Protein AF-0000000083133151 (afdb_homodimer)

Nearest PDB structures (foldseek):
  1byr-assembly1_A  TM=9.585E-01  e=3.399E-15  Salmonella enterica subsp. enterica serovar Typhimurium
  4gel-assembly1_A  TM=9.393E-01  e=5.084E-10  Drosophila melanogaster
  4gel-assembly1_B  TM=9.312E-01  e=9.923E-10  Drosophila melanogaster
  4gem-assembly1_B  TM=9.022E-01  e=1.191E-09  Drosophila melanogaster
  4gem-assembly1_A  TM=8.924E-01  e=2.470E-09  Drosophila melanogaster

Sequence (432 aa):
MKKLLISASISLFMVSSVWALSNRSESVAAQVCFTPNEQCGSLIVNAINQAKTSVDVQADDFTSTSIANALRAAQKRGVKVQVLLDKSNVNSRNSVVAEFTKSKIPFLVDYKPTVAANKVILIDRKMVITGNFSFSEKNNNQSSGNVLVMRNAEITGIYLSNFEKRQKESEQLATYCQGSTKCQLESVANKAVDATSKAANSAWNSTKSFWNKHTSMKKLLISASISLFMVSSVWALSNRSESVAAQVCFTPNEQCGSLIVNAINQAKTSVDVQADDFTSTSIANALRAAQKRGVKVQVLLDKSNVNSRNSVVAEFTKSKIPFLVDYKPTVAANKVILIDRKMVITGNFSFSEKNNNQSSGNVLVMRNAEITGIYLSNFEKRQKESEQLATYCQGSTKCQLESVANKAVDATSKAANSAWNSTKSFWNKHTS

Secondary structure (DSSP, 8-state):
----------------------------EEEEEEETTS-HHHHHHHHHHT-SSEEEEEESSB--HHHHHHHHHHHHTT-EEEEEEEGGGTS-TTSTHHHHHHHT--EEEE-SSSEE---EEEETTTEEEEES--B-HHHHHHEEEEEEEEE-HHHHHHHHHHHHHHHHT-B-HHHHHHH-TT--HHHHHHHHHHHHHHHHHHHHHHHHHHHHHHH-/----------------------------EEEEEEETTS-HHHHHHHHHHT-SSEEEEEESSB--HHHHHHHHHHHHTT-EEEEEEEGGGTS-TTSTHHHHHHHT--EEEE-SSSEE---EEEETTTEEEEES--BSHHHHHHEEEEEEEEE-HHHHHHHHHHHHHHHHT-B-HHHHHHH-TT--HHHHHHHHHHHHHHHHHHHHHHHHHHHHHHH-

Solvent-accessible surface area (backbone atoms only — not comparable to full-atom values): 22591 Å² total; per-residue (Å²): 135,85,79,78,80,78,79,78,76,79,75,77,77,74,76,75,73,72,70,69,71,69,77,50,68,27,72,67,58,62,49,77,38,41,29,49,86,34,68,47,68,57,55,51,30,56,53,47,65,65,49,71,53,29,39,42,37,35,31,34,50,45,45,28,61,66,51,50,49,31,52,51,52,32,41,74,74,64,22,48,58,43,35,38,30,13,51,70,30,68,72,37,87,67,25,47,53,35,58,30,63,68,68,66,50,52,57,30,32,31,54,78,37,82,38,28,49,35,32,35,38,37,34,56,63,30,25,30,35,34,25,49,51,51,49,29,63,65,43,42,67,37,20,28,29,31,39,37,40,36,57,38,44,68,64,21,46,57,54,47,52,51,49,53,56,49,51,72,63,31,33,46,61,70,61,46,33,73,73,31,91,76,42,54,53,68,59,39,52,50,42,27,54,44,50,55,50,45,50,52,46,47,52,46,44,50,49,45,50,51,44,49,61,69,69,95,134,84,80,78,79,77,77,78,76,78,76,78,78,76,76,74,72,73,72,69,72,68,78,49,68,26,72,68,58,61,48,78,38,42,29,48,86,34,68,47,67,58,55,52,30,55,54,46,65,66,48,71,52,27,39,42,37,35,30,35,50,44,43,30,61,66,50,50,49,30,53,51,52,32,40,74,73,65,21,47,58,42,35,38,31,13,51,70,30,67,71,37,88,65,25,48,53,36,57,30,62,67,69,64,50,52,57,30,32,30,55,79,39,82,38,28,49,35,34,37,40,37,35,57,62,30,26,30,35,33,24,48,49,48,50,30,63,65,43,42,67,38,20,27,29,32,39,39,39,36,59,37,45,69,63,21,47,56,52,47,52,51,49,52,55,49,53,73,64,30,35,47,61,70,60,46,32,74,74,30,90,75,42,53,54,68,58,40,52,50,41,28,55,45,50,56,50,45,50,53,45,47,53,46,45,50,50,45,52,52,45,49,61,70,69,94

Structure (mmCIF, N/CA/C/O backbone):
data_AF-0000000083133151-model_v1
#
loop_
_entity.id
_entity.type
_entity.pdbx_description
1 polymer 'phospholipase D'
#
loop_
_atom_site.group_PDB
_atom_site.id
_atom_site.type_symbol
_atom_site.label_atom_id
_atom_site.label_alt_id
_atom_site.label_comp_id
_atom_site.label_asym_id
_atom_site.label_entity_id
_atom_site.label_seq_id
_atom_site.pdbx_PDB_ins_code
_atom_site.Cartn_x
_atom_site.Cartn_y
_atom_site.Cartn_z
_atom_site.occupancy
_atom_site.B_iso_or_equiv
_atom_site.auth_seq_id
_atom_site.auth_comp_id
_atom_site.auth_asym_id
_atom_site.auth_atom_id
_atom_site.pdbx_PDB_model_num
ATOM 1 N N . MET A 1 1 ? -83.75 -35.031 15.945 1 32.75 1 MET A N 1
ATOM 2 C CA . MET A 1 1 ? -83.188 -34.156 14.914 1 32.75 1 MET A CA 1
ATOM 3 C C . MET A 1 1 ? -81.812 -33.594 15.336 1 32.75 1 MET A C 1
ATOM 5 O O . MET A 1 1 ? -81.75 -32.844 16.312 1 32.75 1 MET A O 1
ATOM 9 N N . LYS A 1 2 ? -80.812 -34.5 15.258 1 34.91 2 LYS A N 1
ATOM 10 C CA . LYS A 1 2 ? -79.375 -34.344 15.609 1 34.91 2 LYS A CA 1
ATOM 11 C C . LYS A 1 2 ? -78.75 -33.156 14.859 1 34.91 2 LYS A C 1
ATOM 13 O O . LYS A 1 2 ? -78.688 -33.156 13.633 1 34.91 2 LYS A O 1
ATOM 18 N N . LYS A 1 3 ? -78.938 -31.875 15.414 1 34.78 3 LYS A N 1
ATOM 19 C CA . LYS A 1 3 ? -78.312 -30.656 14.938 1 34.78 3 LYS A CA 1
ATOM 20 C C . LYS A 1 3 ? -76.812 -30.859 14.734 1 34.78 3 LYS A C 1
ATOM 22 O O . LYS A 1 3 ? -76.125 -31.328 15.641 1 34.78 3 LYS A O 1
ATOM 27 N N . LEU A 1 4 ? -76.375 -31.172 13.555 1 36.84 4 LEU A N 1
ATOM 28 C CA . LEU A 1 4 ? -75 -31.25 13.016 1 36.84 4 LEU A CA 1
ATOM 29 C C . LEU A 1 4 ? -74.25 -29.953 13.258 1 36.84 4 LEU A C 1
ATOM 31 O O . LEU A 1 4 ? -74.688 -28.891 12.773 1 36.84 4 LEU A O 1
ATOM 35 N N . LEU A 1 5 ? -73.75 -29.703 14.438 1 37.94 5 LEU A N 1
ATOM 36 C CA . LEU A 1 5 ? -72.812 -28.594 14.75 1 37.94 5 LEU A CA 1
ATOM 37 C C . LEU A 1 5 ? -71.625 -28.594 13.836 1 37.94 5 LEU A C 1
ATOM 39 O O . LEU A 1 5 ? -70.875 -29.594 13.781 1 37.94 5 LEU A O 1
ATOM 43 N N . ILE A 1 6 ? -71.75 -28.047 12.625 1 40.28 6 ILE A N 1
ATOM 44 C CA . ILE A 1 6 ? -70.625 -27.859 11.703 1 40.28 6 ILE A CA 1
ATOM 45 C C . ILE A 1 6 ? -69.562 -26.938 12.328 1 40.28 6 ILE A C 1
ATOM 47 O O . ILE A 1 6 ? -69.875 -25.812 12.727 1 40.28 6 ILE A O 1
ATOM 51 N N . SER A 1 7 ? -68.562 -27.422 13.047 1 42.5 7 SER A N 1
ATOM 52 C CA . SER A 1 7 ? -67.438 -26.719 13.57 1 42.5 7 SER A CA 1
ATOM 53 C C . SER A 1 7 ? -66.562 -26.125 12.453 1 42.5 7 SER A C 1
ATOM 55 O O . SER A 1 7 ? -66.125 -26.828 11.547 1 42.5 7 SER A O 1
ATOM 57 N N . ALA A 1 8 ? -66.938 -24.938 11.891 1 41 8 ALA A N 1
ATOM 58 C CA . ALA A 1 8 ? -66.062 -24.188 10.953 1 41 8 ALA A CA 1
ATOM 59 C C . ALA A 1 8 ? -64.688 -23.938 11.539 1 41 8 ALA A C 1
ATOM 61 O O . ALA A 1 8 ? -64.562 -23.297 12.586 1 41 8 ALA A O 1
ATOM 62 N N . SER A 1 9 ? -63.812 -24.891 11.383 1 43.97 9 SER A N 1
ATOM 63 C CA . SER A 1 9 ? -62.375 -24.703 11.695 1 43.97 9 SER A CA 1
ATOM 64 C C . SER A 1 9 ? -61.781 -23.562 10.898 1 43.97 9 SER A C 1
ATOM 66 O O . SER A 1 9 ? -61.781 -23.578 9.672 1 43.97 9 SER A O 1
ATOM 68 N N . ILE A 1 10 ? -61.906 -22.328 11.344 1 46.38 10 ILE A N 1
ATOM 69 C CA . ILE A 1 10 ? -61.188 -21.188 10.797 1 46.38 10 ILE A CA 1
ATOM 70 C C . ILE A 1 10 ? -59.688 -21.484 10.797 1 46.38 10 ILE A C 1
ATOM 72 O O . ILE A 1 10 ? -59.094 -21.688 11.859 1 46.38 10 ILE A O 1
ATOM 76 N N . SER A 1 11 ? -59.188 -22.188 9.758 1 41.94 11 SER A N 1
ATOM 77 C CA . SER A 1 11 ? -57.75 -22.328 9.531 1 41.94 11 SER A CA 1
ATOM 78 C C . SER A 1 11 ? -57.062 -20.969 9.453 1 41.94 11 SER A C 1
ATOM 80 O O . SER A 1 11 ? -57.375 -20.172 8.57 1 41.94 11 SER A O 1
ATOM 82 N N . LEU A 1 12 ? -56.656 -20.406 10.578 1 43.59 12 LEU A N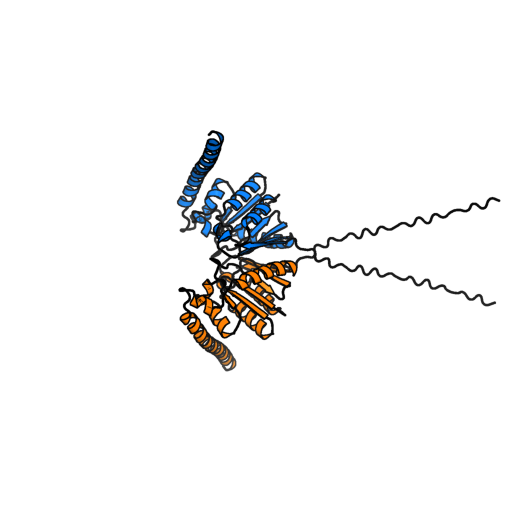 1
ATOM 83 C CA . LEU A 1 12 ? -55.75 -19.266 10.633 1 43.59 12 LEU A CA 1
ATOM 84 C C . LEU A 1 12 ? -54.5 -19.516 9.805 1 43.59 12 LEU A C 1
ATOM 86 O O . LEU A 1 12 ? -53.688 -20.406 10.133 1 43.59 12 LEU A O 1
ATOM 90 N N . PHE A 1 13 ? -54.594 -19.297 8.445 1 46.5 13 PHE A N 1
ATOM 91 C CA . PHE A 1 13 ? -53.406 -19.203 7.613 1 46.5 13 PHE A CA 1
ATOM 92 C C . PHE A 1 13 ? -52.438 -18.203 8.18 1 46.5 13 PHE A C 1
ATOM 94 O O . PHE A 1 13 ? -52.688 -17 8.164 1 46.5 13 PHE A O 1
ATOM 101 N N . MET A 1 14 ? -51.594 -18.594 9.164 1 42.06 14 MET A N 1
ATOM 102 C CA . MET A 1 14 ? -50.438 -17.812 9.539 1 42.06 14 MET A CA 1
ATOM 103 C C . MET A 1 14 ? -49.531 -17.531 8.336 1 42.06 14 MET A C 1
ATOM 105 O O . MET A 1 14 ? -48.969 -18.469 7.746 1 42.06 14 MET A O 1
ATOM 109 N N . VAL A 1 15 ? -49.812 -16.5 7.52 1 46.47 15 VAL A N 1
ATOM 110 C CA . VAL A 1 15 ? -48.844 -15.945 6.574 1 46.47 15 VAL A CA 1
ATOM 111 C C . VAL A 1 15 ? -47.5 -15.727 7.273 1 46.47 15 VAL A C 1
ATOM 113 O O . VAL A 1 15 ? -47.406 -14.867 8.148 1 46.47 15 VAL A O 1
ATOM 116 N N . SER A 1 16 ? -46.719 -16.797 7.473 1 43.69 16 SER A N 1
ATOM 117 C CA . SER A 1 16 ? -45.312 -16.578 7.789 1 43.69 16 SER A CA 1
ATOM 118 C C . SER A 1 16 ? -44.688 -15.586 6.82 1 43.69 16 SER A C 1
ATOM 120 O O . SER A 1 16 ? -44.531 -15.883 5.633 1 43.69 16 SER A O 1
ATOM 122 N N . SER A 1 17 ? -44.938 -14.297 6.98 1 43.94 17 SER A N 1
ATOM 123 C CA . SER A 1 17 ? -44.062 -13.336 6.34 1 43.94 17 SER A CA 1
ATOM 124 C C . SER A 1 17 ? -42.594 -13.727 6.504 1 43.94 17 SER A C 1
ATOM 126 O O . SER A 1 17 ? -42.031 -13.656 7.605 1 43.94 17 SER A O 1
ATOM 128 N N . VAL A 1 18 ? -42.188 -14.734 5.758 1 38.25 18 VAL A N 1
ATOM 129 C CA . VAL A 1 18 ? -40.719 -14.852 5.602 1 38.25 18 VAL A CA 1
ATOM 130 C C . VAL A 1 18 ? -40.125 -13.477 5.285 1 38.25 18 VAL A C 1
ATOM 132 O O . VAL A 1 18 ? -40.406 -12.906 4.223 1 38.25 18 VAL A O 1
ATOM 135 N N . TRP A 1 19 ? -40.094 -12.586 6.285 1 36.12 19 TRP A N 1
ATOM 136 C CA . TRP A 1 19 ? -39.156 -11.484 6.121 1 36.12 19 TRP A CA 1
ATOM 137 C C . TRP A 1 19 ? -37.812 -11.984 5.555 1 36.12 19 TRP A C 1
ATOM 139 O O . TRP A 1 19 ? -37.094 -12.695 6.234 1 36.12 19 TRP A O 1
ATOM 149 N N . ALA A 1 20 ? -37.938 -12.281 4.262 1 32.44 20 ALA A N 1
ATOM 150 C CA . ALA A 1 20 ? -36.625 -12.359 3.621 1 32.44 20 ALA A CA 1
ATOM 151 C C . ALA A 1 20 ? -35.688 -11.258 4.129 1 32.44 20 ALA A C 1
ATOM 153 O O . ALA A 1 20 ? -35.969 -10.07 3.949 1 32.44 20 ALA A O 1
ATOM 154 N N . LEU A 1 21 ? -35.094 -11.453 5.277 1 32.28 21 LEU A N 1
ATOM 155 C CA . LEU A 1 21 ? -33.875 -10.68 5.574 1 32.28 21 LEU A CA 1
ATOM 156 C C . LEU A 1 21 ? -33.062 -10.438 4.309 1 32.28 21 LEU A C 1
ATOM 158 O O . LEU A 1 21 ? -32.531 -11.375 3.723 1 32.28 21 LEU A O 1
ATOM 162 N N . SER A 1 22 ? -33.656 -9.609 3.471 1 32.84 22 SER A N 1
ATOM 163 C CA . SER A 1 22 ? -32.719 -9.125 2.443 1 32.84 22 SER A CA 1
ATOM 164 C C . SER A 1 22 ? -31.359 -8.844 3.027 1 32.84 22 SER A C 1
ATOM 166 O O . SER A 1 22 ? -31.219 -8.023 3.932 1 32.84 22 SER A O 1
ATOM 168 N N . ASN A 1 23 ? -30.562 -9.805 3.311 1 36 23 ASN A N 1
ATOM 169 C CA . ASN A 1 23 ? -29.125 -9.602 3.436 1 36 23 ASN A CA 1
ATOM 170 C C . ASN A 1 23 ? -28.641 -8.477 2.525 1 36 23 ASN A C 1
ATOM 172 O O . ASN A 1 23 ? -28.344 -8.703 1.352 1 36 23 ASN A O 1
ATOM 176 N N . ARG A 1 24 ? -29.359 -7.398 2.576 1 33.59 24 ARG A N 1
ATOM 177 C CA . ARG A 1 24 ? -28.844 -6.266 1.806 1 33.59 24 ARG A CA 1
ATOM 178 C C . ARG A 1 24 ? -27.359 -6.082 2.021 1 33.59 24 ARG A C 1
ATOM 180 O O . ARG A 1 24 ? -26.906 -5.875 3.152 1 33.59 24 ARG A O 1
ATOM 187 N N . SER A 1 25 ? -26.453 -6.562 1.388 1 40.09 25 SER A N 1
ATOM 188 C CA . SER A 1 25 ? -25.016 -6.316 1.215 1 40.09 25 SER A CA 1
ATOM 189 C C . SER A 1 25 ? -24.703 -4.828 1.303 1 40.09 25 SER A C 1
ATOM 191 O O . SER A 1 25 ? -25.203 -4.031 0.511 1 40.09 25 SER A O 1
ATOM 193 N N . GLU A 1 26 ? -24.906 -4.062 2.406 1 41.78 26 GLU A N 1
ATOM 194 C CA . GLU A 1 26 ? -24.531 -2.652 2.477 1 41.78 26 GLU A CA 1
ATOM 195 C C . GLU A 1 26 ? -23.25 -2.385 1.695 1 41.78 26 GLU A C 1
ATOM 197 O O . GLU A 1 26 ? -22.234 -3.055 1.904 1 41.78 26 GLU A O 1
ATOM 202 N N . SER A 1 27 ? -23.312 -1.987 0.583 1 52.38 27 SER A N 1
ATOM 203 C CA . SER A 1 27 ? -22.312 -1.578 -0.394 1 52.38 27 SER A CA 1
ATOM 204 C C . SER A 1 27 ? -21.266 -0.655 0.234 1 52.38 27 SER A C 1
ATOM 206 O O . SER A 1 27 ? -21.625 0.273 0.966 1 52.38 27 SER A O 1
ATOM 208 N N . VAL A 1 28 ? -20.188 -1.089 0.917 1 58.75 28 VAL A N 1
ATOM 209 C CA . VAL A 1 28 ? -19.094 -0.199 1.249 1 58.75 28 VAL A CA 1
ATOM 210 C C . VAL A 1 28 ? -18.828 0.761 0.09 1 58.75 28 VAL A C 1
ATOM 212 O O . VAL A 1 28 ? -18.562 0.33 -1.035 1 58.75 28 VAL A O 1
ATOM 215 N N . ALA A 1 29 ? -19.25 2.092 0.367 1 80.69 29 ALA A N 1
ATOM 216 C CA . ALA A 1 29 ? -18.844 3.07 -0.638 1 80.69 29 ALA A CA 1
ATOM 217 C C . ALA A 1 29 ? -17.328 3.174 -0.728 1 80.69 29 ALA A C 1
ATOM 219 O O . ALA A 1 29 ? -16.656 3.461 0.268 1 80.69 29 ALA A O 1
ATOM 220 N N . ALA A 1 30 ? -16.812 2.623 -1.597 1 92.12 30 ALA A N 1
ATOM 221 C CA . ALA A 1 30 ? -15.375 2.623 -1.816 1 92.12 30 ALA A CA 1
ATOM 222 C C . ALA A 1 30 ? -15.031 3.113 -3.221 1 92.12 30 ALA A C 1
ATOM 224 O O . ALA A 1 30 ? -15.805 2.904 -4.16 1 92.12 30 ALA A O 1
ATOM 225 N N . GLN A 1 31 ? -14.047 3.883 -3.299 1 95.31 31 GLN A N 1
ATOM 226 C CA . GLN A 1 31 ? -13.453 4.312 -4.562 1 95.31 31 GLN A CA 1
ATOM 227 C C . GLN A 1 31 ? -12.008 3.83 -4.684 1 95.31 31 GLN A C 1
ATOM 229 O O . GLN A 1 31 ? -11.242 3.881 -3.717 1 95.31 31 GLN A O 1
ATOM 234 N N . VAL A 1 32 ? -11.711 3.332 -5.844 1 97.69 32 VAL A N 1
ATOM 235 C CA . VAL A 1 32 ? -10.344 2.896 -6.105 1 97.69 32 VAL A CA 1
ATOM 236 C C . VAL A 1 32 ? -9.75 3.717 -7.25 1 97.69 32 VAL A C 1
ATOM 238 O O . VAL A 1 32 ? -10.453 4.055 -8.211 1 97.69 32 VAL A O 1
ATOM 241 N N . CYS A 1 33 ? -8.539 4.133 -7.094 1 97.31 33 CYS A N 1
ATOM 242 C CA . CYS A 1 33 ? -7.777 4.867 -8.094 1 97.31 33 CYS A CA 1
ATOM 243 C C . CYS A 1 33 ? -6.461 4.16 -8.406 1 97.31 33 CYS A C 1
ATOM 245 O O . CYS A 1 33 ? -5.805 3.637 -7.504 1 97.31 33 CYS A O 1
ATOM 247 N N . PHE A 1 34 ? -6.051 4.152 -9.711 1 97.5 34 PHE A N 1
ATOM 248 C CA . PHE A 1 34 ? -4.793 3.52 -10.102 1 97.5 34 PHE A CA 1
ATOM 249 C C . PHE A 1 34 ? -3.891 4.508 -10.828 1 97.5 34 PHE A C 1
ATOM 251 O O . PHE A 1 34 ? -4.359 5.289 -11.656 1 97.5 34 PHE A O 1
ATOM 258 N N . THR A 1 35 ? -2.652 4.461 -10.438 1 95.62 35 THR A N 1
ATOM 259 C CA . THR A 1 35 ? -1.625 5.18 -11.18 1 95.62 35 THR A CA 1
ATOM 260 C C . THR A 1 35 ? -0.935 4.254 -12.18 1 95.62 35 THR A C 1
ATOM 262 O O . THR A 1 35 ? -0.932 3.035 -12.008 1 95.62 35 THR A O 1
ATOM 265 N N . PRO A 1 36 ? -0.408 4.738 -13.281 1 93 36 PRO A N 1
ATOM 266 C CA . PRO A 1 36 ? -0.264 6.168 -13.57 1 93 36 PRO A CA 1
ATOM 267 C C . PRO A 1 36 ? -1.436 6.73 -14.375 1 93 36 PRO A C 1
ATOM 269 O O . PRO A 1 36 ? -1.451 7.918 -14.695 1 93 36 PRO A O 1
ATOM 272 N N . ASN A 1 37 ? -2.441 5.996 -14.633 1 88.94 37 ASN A N 1
ATOM 273 C CA . ASN A 1 37 ? -3.471 6.395 -15.586 1 88.94 37 ASN A CA 1
ATOM 274 C C . ASN A 1 37 ? -4.477 7.355 -14.961 1 88.94 37 ASN A C 1
ATOM 276 O O . ASN A 1 37 ? -5.207 8.047 -15.672 1 88.94 37 ASN A O 1
ATOM 280 N N . GLU A 1 38 ? -4.574 7.328 -13.703 1 91.5 38 GLU A N 1
ATOM 281 C CA . GLU A 1 38 ? -5.512 8.195 -12.992 1 91.5 38 GLU A CA 1
ATOM 282 C C . GLU A 1 38 ? -4.777 9.148 -12.062 1 91.5 38 GLU A C 1
ATOM 284 O O . GLU A 1 38 ? -3.643 8.891 -11.664 1 91.5 38 GLU A O 1
ATOM 289 N N . GLN A 1 39 ? -5.426 10.227 -11.773 1 91.56 39 GLN A N 1
ATOM 290 C CA . GLN A 1 39 ? -4.852 11.234 -10.891 1 91.56 39 GLN A CA 1
ATOM 291 C C . GLN A 1 39 ? -5.242 10.969 -9.438 1 91.56 39 GLN A C 1
ATOM 293 O O . GLN A 1 39 ? -6.109 11.656 -8.891 1 91.56 39 GLN A O 1
ATOM 298 N N . CYS A 1 40 ? -4.52 10.141 -8.812 1 95.88 40 CYS A N 1
ATOM 299 C CA . CYS A 1 40 ? -4.898 9.688 -7.477 1 95.88 40 CYS A CA 1
ATOM 300 C C . CYS A 1 40 ? -4.609 10.766 -6.438 1 95.88 40 CYS A C 1
ATOM 302 O O . CYS A 1 40 ? -5.289 10.844 -5.41 1 95.88 40 CYS A O 1
ATOM 304 N N . GLY A 1 41 ? -3.592 11.617 -6.688 1 95.25 41 GLY A N 1
ATOM 305 C CA . GLY A 1 41 ? -3.369 12.758 -5.812 1 95.25 41 GLY A CA 1
ATOM 306 C C . GLY A 1 41 ? -4.59 13.648 -5.664 1 95.25 41 GLY A C 1
ATOM 307 O O . GLY A 1 41 ? -4.902 14.102 -4.562 1 95.25 41 GLY A O 1
ATOM 308 N N . SER A 1 42 ? -5.293 13.875 -6.77 1 95.25 42 SER A N 1
ATOM 309 C CA . SER A 1 42 ? -6.488 14.711 -6.75 1 95.25 42 SER A CA 1
ATOM 310 C C . SER A 1 42 ? -7.605 14.062 -5.945 1 95.25 42 SER A C 1
ATOM 312 O O . SER A 1 42 ? -8.383 14.75 -5.281 1 95.25 42 SER A O 1
ATOM 314 N N . LEU A 1 43 ? -7.668 12.758 -6.074 1 96.19 43 LEU A N 1
ATOM 315 C CA . LEU A 1 43 ? -8.648 12.031 -5.277 1 96.19 43 LEU A CA 1
ATOM 316 C C . LEU A 1 43 ? -8.406 12.242 -3.787 1 96.19 43 LEU A C 1
ATOM 318 O O . LEU A 1 43 ? -9.352 12.461 -3.025 1 96.19 43 LEU A O 1
ATOM 322 N N . ILE A 1 44 ? -7.215 12.188 -3.375 1 97.94 44 ILE A N 1
ATOM 323 C CA . ILE A 1 44 ? -6.824 12.359 -1.979 1 97.94 44 ILE A CA 1
ATOM 324 C C . ILE A 1 44 ? -7.129 13.789 -1.537 1 97.94 44 ILE A C 1
ATOM 326 O O . ILE A 1 44 ? -7.73 14.008 -0.483 1 97.94 44 ILE A O 1
ATOM 330 N N . VAL A 1 45 ? -6.754 14.727 -2.365 1 98.25 45 VAL A N 1
ATOM 331 C CA . VAL A 1 45 ? -6.988 16.141 -2.061 1 98.25 45 VAL A CA 1
ATOM 332 C C . VAL A 1 45 ? -8.484 16.375 -1.877 1 98.25 45 VAL A C 1
ATOM 334 O O . VAL A 1 45 ? -8.898 17.031 -0.918 1 98.25 45 VAL A O 1
ATOM 337 N N . ASN A 1 46 ? -9.281 15.852 -2.787 1 98.12 46 ASN A N 1
ATOM 338 C CA . ASN A 1 46 ? -10.727 16.031 -2.707 1 98.12 46 ASN A CA 1
ATOM 339 C C . ASN A 1 46 ? -11.289 15.445 -1.412 1 98.12 46 ASN A C 1
ATOM 341 O O . ASN A 1 46 ? -12.188 16.031 -0.803 1 98.12 46 ASN A O 1
ATOM 345 N N . ALA A 1 47 ? -10.805 14.32 -1.009 1 98.31 47 ALA A N 1
ATOM 346 C CA . ALA A 1 47 ? -11.25 13.703 0.237 1 98.31 47 ALA A CA 1
ATOM 347 C C . ALA A 1 47 ? -10.891 14.57 1.439 1 98.31 47 ALA A C 1
ATOM 349 O O . ALA A 1 47 ? -11.719 14.789 2.33 1 98.31 47 ALA A O 1
ATOM 350 N N . ILE A 1 48 ? -9.68 15.094 1.527 1 98.81 48 ILE A N 1
ATOM 351 C CA . ILE A 1 48 ? -9.219 15.938 2.627 1 98.81 48 ILE A CA 1
ATOM 352 C C . ILE A 1 48 ? -10.062 17.203 2.695 1 98.81 48 ILE A C 1
ATOM 354 O O . ILE A 1 48 ? -10.422 17.672 3.783 1 98.81 48 ILE A O 1
ATOM 358 N N . ASN A 1 49 ? -10.383 17.719 1.531 1 98.69 49 ASN A N 1
ATOM 359 C CA . ASN A 1 49 ? -11.148 18.953 1.465 1 98.69 49 ASN A CA 1
ATOM 360 C C . ASN A 1 49 ? -12.539 18.797 2.068 1 98.69 49 ASN A C 1
ATOM 362 O O . ASN A 1 49 ? -13.18 19.781 2.459 1 98.69 49 ASN A O 1
ATOM 366 N N . GLN A 1 50 ? -12.977 17.609 2.189 1 97.94 50 GLN A N 1
ATOM 367 C CA . GLN A 1 50 ? -14.32 17.359 2.713 1 97.94 50 GLN A CA 1
ATOM 368 C C . GLN A 1 50 ? -14.281 17.094 4.215 1 97.94 50 GLN A C 1
ATOM 370 O O . GLN A 1 50 ? -15.328 16.969 4.855 1 97.94 50 GLN A O 1
ATOM 375 N N . ALA A 1 51 ? -13.117 17 4.73 1 98.75 51 ALA A N 1
ATOM 376 C CA . ALA A 1 51 ? -12.977 16.703 6.152 1 98.75 51 ALA A CA 1
ATOM 377 C C . ALA A 1 51 ? -13.648 17.766 7.008 1 98.75 51 ALA A C 1
ATOM 379 O O . ALA A 1 51 ? -13.586 18.969 6.695 1 98.75 51 ALA A O 1
ATOM 380 N N . LYS A 1 52 ? -14.203 17.359 8.211 1 98.75 52 LYS A N 1
ATOM 381 C CA . LYS A 1 52 ? -14.938 18.297 9.07 1 98.75 52 LYS A CA 1
ATOM 382 C C . LYS A 1 52 ? -14.32 18.344 10.461 1 98.75 52 LYS A C 1
ATOM 384 O O . LYS A 1 52 ? -14.344 19.391 11.117 1 98.75 52 LYS A O 1
ATOM 389 N N . THR A 1 53 ? -13.797 17.25 10.969 1 98.75 53 THR A N 1
ATOM 390 C CA . THR A 1 53 ? -13.383 17.219 12.367 1 98.75 53 THR A CA 1
ATOM 391 C C . THR A 1 53 ? -11.891 16.906 12.484 1 98.75 53 THR A C 1
ATOM 393 O O . THR A 1 53 ? -11.172 17.562 13.25 1 98.75 53 THR A O 1
ATOM 396 N N . SER A 1 54 ? -11.422 15.859 11.766 1 98.88 54 SER A N 1
ATOM 397 C CA . SER A 1 54 ? -10.023 15.477 11.945 1 98.88 54 SER A CA 1
ATOM 398 C C . SER A 1 54 ? -9.469 14.82 10.688 1 98.88 54 SER A C 1
ATOM 400 O O . SER A 1 54 ? -10.211 14.195 9.93 1 98.88 54 SER A O 1
ATOM 402 N N . VAL A 1 55 ? -8.219 14.992 10.453 1 98.94 55 VAL A N 1
ATOM 403 C CA . VAL A 1 55 ? -7.43 14.281 9.453 1 98.94 55 VAL A CA 1
ATOM 404 C C . VAL A 1 55 ? -6.145 13.758 10.086 1 98.94 55 VAL A C 1
ATOM 406 O O . VAL A 1 55 ? -5.316 14.531 10.562 1 98.94 55 VAL A O 1
ATOM 409 N N . ASP A 1 56 ? -5.93 12.438 10.133 1 98.94 56 ASP A N 1
ATOM 410 C CA . ASP A 1 56 ? -4.715 11.781 10.602 1 98.94 56 ASP A CA 1
ATOM 411 C C . ASP A 1 56 ? -3.961 11.125 9.453 1 98.94 56 ASP A C 1
ATOM 413 O O . ASP A 1 56 ? -4.539 10.336 8.695 1 98.94 56 ASP A O 1
ATOM 417 N N . VAL A 1 57 ? -2.662 11.445 9.352 1 98.88 57 VAL A N 1
ATOM 418 C CA . VAL A 1 57 ? -1.897 11.016 8.188 1 98.88 57 VAL A CA 1
ATOM 419 C C . VAL A 1 57 ? -0.68 10.211 8.633 1 98.88 57 VAL A C 1
ATOM 421 O O . VAL A 1 57 ? 0.033 10.609 9.562 1 98.88 57 VAL A O 1
ATOM 424 N N . GLN A 1 58 ? -0.433 9.086 8.047 1 98.81 58 GLN A N 1
ATOM 425 C CA . GLN A 1 58 ? 0.837 8.367 8.062 1 98.81 58 GLN A CA 1
ATOM 426 C C . GLN A 1 58 ? 1.468 8.336 6.676 1 98.81 58 GLN A C 1
ATOM 428 O O . GLN A 1 58 ? 0.824 7.934 5.707 1 98.81 58 GLN A O 1
ATOM 433 N N . ALA A 1 59 ? 2.727 8.734 6.594 1 98.06 59 ALA A N 1
ATOM 434 C CA . ALA A 1 59 ? 3.348 8.82 5.273 1 98.06 59 ALA A CA 1
ATOM 435 C C . ALA A 1 59 ? 4.801 8.367 5.32 1 98.06 59 ALA A C 1
ATOM 437 O O . ALA A 1 59 ? 5.539 8.719 6.246 1 98.06 59 ALA A O 1
ATOM 438 N N . ASP A 1 60 ? 5.211 7.59 4.32 1 95.88 60 ASP A N 1
ATOM 439 C CA . ASP A 1 60 ? 6.613 7.227 4.145 1 95.88 60 ASP A CA 1
ATOM 440 C C . ASP A 1 60 ? 7.379 8.328 3.41 1 95.88 60 ASP A C 1
ATOM 442 O O . ASP A 1 60 ? 8.273 8.953 3.979 1 95.88 60 ASP A O 1
ATOM 446 N N . ASP A 1 61 ? 7.094 8.5 2.158 1 94.38 61 ASP A N 1
ATOM 447 C CA . ASP A 1 61 ? 7.586 9.617 1.356 1 94.38 61 ASP A CA 1
ATOM 448 C C . ASP A 1 61 ? 6.488 10.648 1.122 1 94.38 61 ASP A C 1
ATOM 450 O O . ASP A 1 61 ? 5.465 10.352 0.5 1 94.38 61 ASP A O 1
ATOM 454 N N . PHE A 1 62 ? 6.758 11.875 1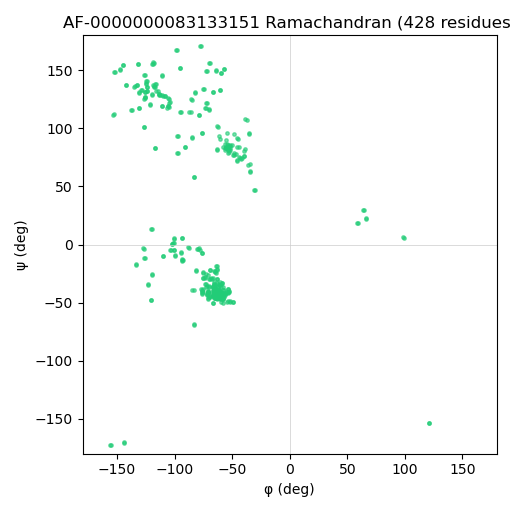.644 1 96.69 62 PHE A N 1
ATOM 455 C CA . PHE A 1 62 ? 5.766 12.93 1.486 1 96.69 62 PHE A CA 1
ATOM 456 C C . PHE A 1 62 ? 6.387 14.172 0.862 1 96.69 62 PHE A C 1
ATOM 458 O O . PHE A 1 62 ? 6.961 15.008 1.566 1 96.69 62 PHE A O 1
ATOM 465 N N . THR A 1 63 ? 6.141 14.336 -0.482 1 94.56 63 THR A N 1
ATOM 466 C CA . THR A 1 63 ? 6.676 15.492 -1.198 1 94.56 63 THR A CA 1
ATOM 467 C C . THR A 1 63 ? 5.566 16.219 -1.948 1 94.56 63 THR A C 1
ATOM 469 O O . THR A 1 63 ? 5.809 17.266 -2.568 1 94.56 63 THR A O 1
ATOM 472 N N . SER A 1 64 ? 4.383 15.719 -1.916 1 95.25 64 SER A N 1
ATOM 473 C CA . SER A 1 64 ? 3.277 16.312 -2.664 1 95.25 64 SER A CA 1
ATOM 474 C C . SER A 1 64 ? 2.854 17.641 -2.062 1 95.25 64 SER A C 1
ATOM 476 O O . SER A 1 64 ? 2.266 17.688 -0.979 1 95.25 64 SER A O 1
ATOM 478 N N . THR A 1 65 ? 3.037 18.672 -2.826 1 93.31 65 THR A N 1
ATOM 479 C CA . THR A 1 65 ? 2.645 20 -2.359 1 93.31 65 THR A CA 1
ATOM 480 C C . THR A 1 65 ? 1.124 20.141 -2.355 1 93.31 65 THR A C 1
ATOM 482 O O . THR A 1 65 ? 0.563 20.844 -1.501 1 93.31 65 THR A O 1
ATOM 485 N N . SER A 1 66 ? 0.473 19.516 -3.299 1 95.12 66 SER A N 1
ATOM 486 C CA . SER A 1 66 ? -0.981 19.625 -3.379 1 95.12 66 SER A CA 1
ATOM 487 C C . SER A 1 66 ? -1.646 19 -2.156 1 95.12 66 SER A C 1
ATOM 489 O O . SER A 1 66 ? -2.586 19.562 -1.597 1 95.12 66 SER A O 1
ATOM 491 N N . ILE A 1 67 ? -1.152 17.891 -1.725 1 97.25 67 ILE A N 1
ATOM 492 C CA . ILE A 1 67 ? -1.721 17.234 -0.552 1 97.25 67 ILE A CA 1
ATOM 493 C C . ILE A 1 67 ? -1.39 18.047 0.701 1 97.25 67 ILE A C 1
ATOM 495 O O . ILE A 1 67 ? -2.246 18.234 1.568 1 97.25 67 ILE A O 1
ATOM 499 N N . ALA A 1 68 ? -0.16 18.547 0.793 1 97 68 ALA A N 1
ATOM 500 C CA . ALA A 1 68 ? 0.234 19.406 1.917 1 97 68 ALA A CA 1
ATOM 501 C C . ALA A 1 68 ? -0.663 20.625 2.018 1 97 68 ALA A C 1
ATOM 503 O O . ALA A 1 68 ? -1.119 20.984 3.105 1 97 68 ALA A O 1
ATOM 504 N N . ASN A 1 69 ? -0.92 21.234 0.911 1 97.12 69 ASN A N 1
ATOM 505 C CA . ASN A 1 69 ? -1.782 22.406 0.883 1 97.12 69 ASN A CA 1
ATOM 506 C C . ASN A 1 69 ? -3.205 22.062 1.32 1 97.12 69 ASN A C 1
ATOM 508 O O . ASN A 1 69 ? -3.859 22.875 1.987 1 97.12 69 ASN A O 1
ATOM 512 N N . ALA A 1 70 ? -3.672 20.953 0.93 1 98.38 70 ALA A N 1
ATOM 513 C CA . ALA A 1 70 ? -5.004 20.516 1.353 1 98.38 70 ALA A CA 1
ATOM 514 C C . ALA A 1 70 ? -5.07 20.359 2.867 1 98.38 70 ALA A C 1
ATOM 516 O O . ALA A 1 70 ? -6.062 20.719 3.496 1 98.38 70 ALA A O 1
ATOM 517 N N . LEU A 1 71 ? -4.043 19.797 3.439 1 98.56 71 LEU A N 1
ATOM 518 C CA . LEU A 1 71 ? -3.982 19.641 4.891 1 98.56 71 LEU A CA 1
ATOM 519 C C . LEU A 1 71 ? -3.957 21 5.582 1 98.56 71 LEU A C 1
ATOM 521 O O . LEU A 1 71 ? -4.637 21.188 6.59 1 98.56 71 LEU A O 1
ATOM 525 N N . ARG A 1 72 ? -3.193 21.922 5.043 1 97.75 72 ARG A N 1
ATOM 526 C CA . ARG A 1 72 ? -3.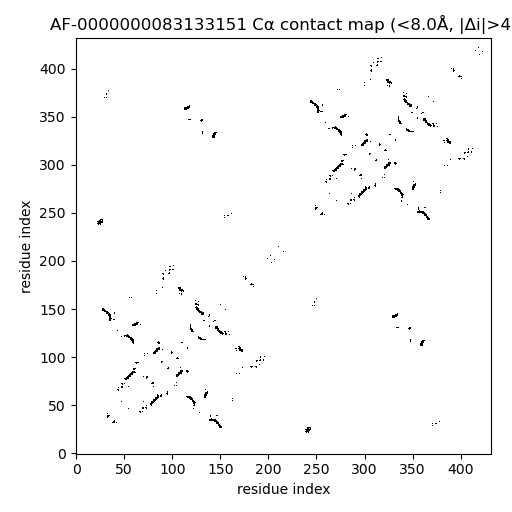141 23.281 5.59 1 97.75 72 ARG A CA 1
ATOM 527 C C . ARG A 1 72 ? -4.512 23.938 5.535 1 97.75 72 ARG A C 1
ATOM 529 O O . ARG A 1 72 ? -4.934 24.578 6.5 1 97.75 72 ARG A O 1
ATOM 536 N N . ALA A 1 73 ? -5.129 23.812 4.43 1 98.31 73 ALA A N 1
ATOM 537 C CA . ALA A 1 73 ? -6.469 24.375 4.273 1 98.31 73 ALA A CA 1
ATOM 538 C C . ALA A 1 73 ? -7.441 23.75 5.273 1 98.31 73 ALA A C 1
ATOM 540 O O . ALA A 1 73 ? -8.305 24.453 5.82 1 98.31 73 ALA A O 1
ATOM 541 N N . ALA A 1 74 ? -7.367 22.469 5.449 1 98.62 74 ALA A N 1
ATOM 542 C CA . ALA A 1 74 ? -8.211 21.812 6.441 1 98.62 74 ALA A CA 1
ATOM 543 C C . ALA A 1 74 ? -7.973 22.375 7.836 1 98.62 74 ALA A C 1
ATOM 545 O O . ALA A 1 74 ? -8.922 22.656 8.57 1 98.62 74 ALA A O 1
ATOM 546 N N . GLN A 1 75 ? -6.738 22.547 8.188 1 97.94 75 GLN A N 1
ATOM 547 C CA . GLN A 1 75 ? -6.398 23.125 9.477 1 97.94 75 GLN A CA 1
ATOM 548 C C . GLN A 1 75 ? -7 24.531 9.625 1 97.94 75 GLN A C 1
ATOM 550 O O . GLN A 1 75 ? -7.527 24.875 10.688 1 97.94 75 GLN A O 1
ATOM 555 N N . LYS A 1 76 ? -6.938 25.281 8.633 1 97.5 76 LYS A N 1
ATOM 556 C CA . LYS A 1 76 ? -7.48 26.641 8.648 1 97.5 76 LYS A CA 1
ATOM 557 C C . LYS A 1 76 ? -8.992 26.625 8.852 1 97.5 76 LYS A C 1
ATOM 559 O O . LYS A 1 76 ? -9.555 27.547 9.445 1 97.5 76 LYS A O 1
ATOM 564 N N . ARG A 1 77 ? -9.633 25.609 8.406 1 98.31 77 ARG A N 1
ATOM 565 C CA . ARG A 1 77 ? -11.07 25.469 8.57 1 98.31 77 ARG A CA 1
ATOM 566 C C . ARG A 1 77 ? -11.414 24.969 9.977 1 98.31 77 ARG A C 1
ATOM 568 O O . ARG A 1 77 ? -12.586 24.797 10.312 1 98.31 77 ARG A O 1
ATOM 575 N N . GLY A 1 78 ? -10.414 24.672 10.758 1 98.19 78 GLY A N 1
ATOM 576 C CA . GLY A 1 78 ? -10.641 24.25 12.133 1 98.19 78 GLY A CA 1
ATOM 577 C C . GLY A 1 78 ? -10.578 22.75 12.305 1 98.19 78 GLY A C 1
ATOM 578 O O . GLY A 1 78 ? -10.891 22.234 13.375 1 98.19 78 GLY A O 1
ATOM 579 N N . VAL A 1 79 ? -10.219 22.016 11.266 1 98.69 79 VAL A N 1
ATOM 580 C CA . VAL A 1 79 ? -10.062 20.578 11.32 1 98.69 79 VAL A CA 1
ATOM 581 C C . VAL A 1 79 ? -8.773 20.219 12.062 1 98.69 79 VAL A C 1
ATOM 583 O O . VAL A 1 79 ? -7.727 20.812 11.82 1 98.69 79 VAL A O 1
ATOM 586 N N . LYS A 1 80 ? -8.789 19.25 13.023 1 98.69 80 LYS A N 1
ATOM 587 C CA . LYS A 1 80 ? -7.586 18.766 13.703 1 98.69 80 LYS A CA 1
ATOM 588 C C . LYS A 1 80 ? -6.738 17.906 12.773 1 98.69 80 LYS A C 1
ATOM 590 O O . LYS A 1 80 ? -7.195 16.859 12.297 1 98.69 80 LYS A O 1
ATOM 595 N N . VAL A 1 81 ? -5.543 18.344 12.5 1 98.69 81 VAL A N 1
ATOM 596 C CA . VAL A 1 81 ? -4.648 17.625 11.586 1 98.69 81 VAL A CA 1
ATOM 597 C C . VAL A 1 81 ? -3.451 17.078 12.359 1 98.69 81 VAL A C 1
ATOM 599 O O . VAL A 1 81 ? -2.82 17.812 13.133 1 98.69 81 VAL A O 1
ATOM 602 N N . GLN A 1 82 ? -3.146 15.82 12.219 1 98.25 82 GLN A N 1
ATOM 603 C CA . GLN A 1 82 ? -1.96 15.18 12.773 1 98.25 82 GLN A CA 1
ATOM 604 C C . GLN A 1 82 ? -1.256 14.328 11.727 1 98.25 82 GLN A C 1
ATOM 606 O O . GLN A 1 82 ? -1.906 13.602 10.969 1 98.25 82 GLN A O 1
ATOM 611 N N . VAL A 1 83 ? 0.081 14.438 11.734 1 98.69 83 VAL A N 1
ATOM 612 C CA . VAL A 1 83 ? 0.837 13.727 10.711 1 98.69 83 VAL A CA 1
ATOM 613 C C . VAL A 1 83 ? 1.977 12.945 11.359 1 98.69 83 VAL A C 1
ATOM 615 O O . VAL A 1 83 ? 2.684 13.461 12.227 1 98.69 83 VAL A O 1
ATOM 618 N N . LEU A 1 84 ? 2.121 11.664 11.016 1 98.69 84 LEU A N 1
ATOM 619 C CA . LEU A 1 84 ? 3.289 10.844 11.32 1 98.69 84 LEU A CA 1
ATOM 620 C C . LEU A 1 84 ? 4.133 10.625 10.062 1 98.69 84 LEU A C 1
ATOM 622 O O . LEU A 1 84 ? 3.635 10.109 9.062 1 98.69 84 LEU A O 1
ATOM 626 N N . LEU A 1 85 ? 5.43 10.961 10.148 1 97.75 85 LEU A N 1
ATOM 627 C CA . LEU A 1 85 ? 6.324 10.859 9 1 97.75 85 LEU A CA 1
ATOM 628 C C . LEU A 1 85 ? 7.43 9.844 9.266 1 97.75 85 LEU A C 1
ATOM 630 O O . LEU A 1 85 ? 7.98 9.789 10.367 1 97.75 85 LEU A O 1
ATOM 634 N N . ASP A 1 86 ? 7.723 9.047 8.25 1 97 86 ASP A N 1
ATOM 635 C CA . ASP A 1 86 ? 8.953 8.266 8.312 1 97 86 ASP A CA 1
ATOM 636 C C . ASP A 1 86 ? 10.172 9.172 8.492 1 97 86 ASP A C 1
ATOM 638 O O . ASP A 1 86 ? 10.219 10.266 7.926 1 97 86 ASP A O 1
ATOM 642 N N . LYS A 1 87 ? 11.148 8.656 9.102 1 95.06 87 LYS A N 1
ATOM 643 C CA . LYS A 1 87 ? 12.344 9.422 9.438 1 95.06 87 LYS A CA 1
ATOM 644 C C . LYS A 1 87 ? 13.078 9.875 8.18 1 95.06 87 LYS A C 1
ATOM 646 O O . LYS A 1 87 ? 13.812 10.867 8.203 1 95.06 87 LYS A O 1
ATOM 651 N N . SER A 1 88 ? 12.883 9.195 7.074 1 93.12 88 SER A N 1
ATOM 652 C CA . SER A 1 88 ? 13.562 9.562 5.836 1 93.12 88 SER A CA 1
ATOM 653 C C . SER A 1 88 ? 13.141 10.945 5.363 1 93.12 88 SER A C 1
ATOM 655 O O . SER A 1 88 ? 13.844 11.578 4.566 1 93.12 88 SER A O 1
ATOM 657 N N . ASN A 1 89 ? 11.992 11.422 5.816 1 94 89 ASN A N 1
ATOM 658 C CA . ASN A 1 89 ? 11.516 12.734 5.406 1 94 89 ASN A CA 1
ATOM 659 C C . ASN A 1 89 ? 12.328 13.852 6.055 1 94 89 ASN A C 1
ATOM 661 O O . ASN A 1 89 ? 12.367 14.977 5.543 1 94 89 ASN A O 1
ATOM 665 N N . VAL A 1 90 ? 12.914 13.617 7.172 1 89.94 90 VAL A N 1
ATOM 666 C CA . VAL A 1 90 ? 13.555 14.641 7.988 1 89.94 90 VAL A CA 1
ATOM 667 C C . VAL A 1 90 ? 14.742 15.234 7.234 1 89.94 90 VAL A C 1
ATOM 669 O O . VAL A 1 90 ? 14.938 16.453 7.234 1 89.94 90 VAL A O 1
ATOM 672 N N . ASN A 1 91 ? 15.445 14.375 6.508 1 83.38 91 ASN A N 1
ATOM 673 C CA . ASN A 1 91 ? 16.656 14.867 5.844 1 83.38 91 ASN A CA 1
ATOM 674 C C . ASN A 1 91 ? 16.406 15.109 4.355 1 83.38 91 ASN A C 1
ATOM 676 O O . ASN A 1 91 ? 17.312 15.539 3.637 1 83.38 91 ASN A O 1
ATOM 680 N N . SER A 1 92 ? 15.25 14.859 3.969 1 85.56 92 SER A N 1
ATOM 681 C CA . SER A 1 92 ? 14.961 15.031 2.551 1 85.56 92 SER A CA 1
ATOM 682 C C . SER A 1 92 ? 14.656 16.5 2.227 1 85.56 92 SER A C 1
ATOM 684 O O . SER A 1 92 ? 13.789 17.109 2.848 1 85.56 92 SER A O 1
ATOM 686 N N . ARG A 1 93 ? 15.289 17.016 1.22 1 79.31 93 ARG A N 1
ATOM 687 C CA . ARG A 1 93 ? 15.18 18.422 0.866 1 79.31 93 ARG A CA 1
ATOM 688 C C . ARG A 1 93 ? 13.797 18.75 0.321 1 79.31 93 ARG A C 1
ATOM 690 O O . ARG A 1 93 ? 13.297 19.859 0.492 1 79.31 93 ARG A O 1
ATOM 697 N N . ASN A 1 94 ? 13.234 17.797 -0.275 1 84.69 94 ASN A N 1
ATOM 698 C CA . ASN A 1 94 ? 11.984 18.062 -0.982 1 84.69 94 ASN A CA 1
ATOM 699 C C . ASN A 1 94 ? 10.773 17.609 -0.171 1 84.69 94 ASN A C 1
ATOM 701 O O . ASN A 1 94 ? 9.641 17.719 -0.635 1 84.69 94 ASN A O 1
ATOM 705 N N . SER A 1 95 ? 11.039 17.188 1.011 1 88.62 95 SER A N 1
ATOM 706 C CA . SER A 1 95 ? 9.922 16.703 1.811 1 88.62 95 SER A CA 1
ATOM 707 C C . SER A 1 95 ? 9.117 17.859 2.387 1 88.62 95 SER A C 1
ATOM 709 O O . SER A 1 95 ? 9.555 19.016 2.338 1 88.62 95 SER A O 1
ATOM 711 N N . VAL A 1 96 ? 7.996 17.562 2.955 1 90.75 96 VAL A N 1
ATOM 712 C CA . VAL A 1 96 ? 7.027 18.531 3.469 1 90.75 96 VAL A CA 1
ATOM 713 C C . VAL A 1 96 ? 7.496 19.062 4.82 1 90.75 96 VAL A C 1
ATOM 715 O O . VAL A 1 96 ? 6.863 19.953 5.398 1 90.75 96 VAL A O 1
ATOM 718 N N . VAL A 1 97 ? 8.539 18.625 5.359 1 88.19 97 VAL A N 1
ATOM 719 C CA . VAL A 1 97 ? 8.961 18.906 6.727 1 88.19 97 VAL A CA 1
ATOM 720 C C . VAL A 1 97 ? 9.148 20.406 6.906 1 88.19 97 VAL A C 1
ATOM 722 O O . VAL A 1 97 ? 8.641 20.984 7.871 1 88.19 97 VAL A O 1
ATOM 725 N N . ALA A 1 98 ? 9.852 21.016 6.043 1 84.94 98 ALA A N 1
ATOM 726 C CA . ALA A 1 98 ? 10.062 22.453 6.141 1 84.94 98 ALA A CA 1
ATOM 727 C C . ALA A 1 98 ? 8.734 23.219 6.074 1 84.94 98 ALA A C 1
ATOM 729 O O . ALA A 1 98 ? 8.492 24.125 6.867 1 84.94 98 ALA A O 1
ATOM 730 N N . GLU A 1 99 ? 7.926 22.812 5.176 1 87.25 99 GLU A N 1
ATOM 731 C CA . GLU A 1 99 ? 6.625 23.453 5 1 87.25 99 GLU A CA 1
ATOM 732 C C . GLU A 1 99 ? 5.746 23.266 6.234 1 87.25 99 GLU A C 1
ATOM 734 O O . GLU A 1 99 ? 5.066 24.188 6.668 1 87.25 99 GLU A O 1
ATOM 739 N N . PHE A 1 100 ? 5.719 22.062 6.773 1 92.06 100 PHE A N 1
ATOM 740 C CA . PHE A 1 100 ? 4.902 21.766 7.945 1 92.06 100 PHE A CA 1
ATOM 741 C C . PHE A 1 100 ? 5.395 22.531 9.164 1 92.06 100 PHE A C 1
ATOM 743 O O . PHE A 1 100 ? 4.59 22.984 9.984 1 92.06 100 PHE A O 1
ATOM 750 N N . THR A 1 101 ? 6.652 22.688 9.25 1 86.5 101 THR A N 1
ATOM 751 C CA . THR A 1 101 ? 7.219 23.453 10.352 1 86.5 101 THR A CA 1
ATOM 752 C C . THR A 1 101 ? 6.805 24.922 10.242 1 86.5 101 THR A C 1
ATOM 754 O O . THR A 1 101 ? 6.371 25.516 11.234 1 86.5 101 THR A O 1
ATOM 757 N N . LYS A 1 102 ? 6.816 25.422 9.117 1 84.62 102 LYS A N 1
ATOM 758 C CA . LYS A 1 102 ? 6.477 26.812 8.883 1 84.62 102 LYS A CA 1
ATOM 759 C C . LYS A 1 102 ? 4.984 27.062 9.094 1 84.62 102 LYS A C 1
ATOM 761 O O . LYS A 1 102 ? 4.59 28.078 9.672 1 84.62 102 LYS A O 1
ATOM 766 N N . SER A 1 103 ? 4.215 26.172 8.625 1 88.38 103 SER A N 1
ATOM 767 C CA . SER A 1 103 ? 2.764 26.344 8.664 1 88.38 103 SER A CA 1
ATOM 768 C C . SER A 1 103 ? 2.178 25.828 9.969 1 88.38 103 SER A C 1
ATOM 770 O O . SER A 1 103 ? 0.96 25.844 10.164 1 88.38 103 SER A O 1
ATOM 772 N N . LYS A 1 104 ? 2.99 25.281 10.812 1 90.06 104 LYS A N 1
ATOM 773 C CA . LYS A 1 104 ? 2.613 24.797 12.133 1 90.06 104 LYS A CA 1
ATOM 774 C C . LYS A 1 104 ? 1.636 23.625 12.023 1 90.06 104 LYS A C 1
ATOM 776 O O . LYS A 1 104 ? 0.679 23.547 12.797 1 90.06 104 LYS A O 1
ATOM 781 N N . ILE A 1 105 ? 1.771 22.922 10.977 1 92.94 105 ILE A N 1
ATOM 782 C CA . ILE A 1 105 ? 1.087 21.625 10.922 1 92.94 105 ILE A CA 1
ATOM 783 C C . ILE A 1 105 ? 1.78 20.641 11.852 1 92.94 105 ILE A C 1
ATOM 785 O O . ILE A 1 105 ? 2.975 20.359 11.703 1 92.94 105 ILE A O 1
ATOM 789 N N . PRO A 1 106 ? 1.03 20.109 12.789 1 94.62 106 PRO A N 1
ATOM 790 C CA . PRO A 1 106 ? 1.661 19.172 13.719 1 94.62 106 PRO A CA 1
ATOM 791 C C . PRO A 1 106 ? 2.102 17.875 13.039 1 94.62 106 PRO A C 1
ATOM 793 O O . PRO A 1 106 ? 1.325 17.266 12.297 1 94.62 106 PRO A O 1
ATOM 796 N N . PHE A 1 107 ? 3.342 17.469 13.289 1 96.56 107 PHE A N 1
ATOM 797 C CA . PHE A 1 107 ? 3.816 16.172 12.812 1 96.56 107 PHE A CA 1
ATOM 798 C C . PHE A 1 107 ? 4.824 15.578 13.789 1 96.56 107 PHE A C 1
ATOM 800 O O . PHE A 1 107 ? 5.449 16.297 14.562 1 96.56 107 PHE A O 1
ATOM 807 N N . LEU A 1 108 ? 4.883 14.273 13.836 1 97.69 108 LEU A N 1
ATOM 808 C CA . LEU A 1 108 ? 5.875 13.5 14.578 1 97.69 108 LEU A CA 1
ATOM 809 C C . LEU A 1 108 ? 6.688 12.617 13.633 1 97.69 108 LEU A C 1
ATOM 811 O O . LEU A 1 108 ? 6.238 12.305 12.531 1 97.69 108 LEU A O 1
ATOM 815 N N . VAL A 1 109 ? 7.895 12.297 14.086 1 96.06 109 VAL A N 1
ATOM 816 C CA . VAL A 1 109 ? 8.766 11.398 13.336 1 96.06 109 VAL A CA 1
ATOM 817 C C . VAL A 1 109 ? 8.594 9.969 13.852 1 96.06 109 VAL A C 1
ATOM 819 O O . VAL A 1 109 ? 8.891 9.68 15.008 1 96.06 109 VAL A O 1
ATOM 822 N N . ASP A 1 110 ? 8.07 9.109 13.023 1 97.75 110 ASP A N 1
ATOM 823 C CA . ASP A 1 110 ? 7.969 7.684 13.336 1 97.75 110 ASP A CA 1
ATOM 824 C C . ASP A 1 110 ? 9.258 6.949 12.984 1 97.75 110 ASP A C 1
ATOM 826 O O . ASP A 1 110 ? 9.383 6.379 11.898 1 97.75 110 ASP A O 1
ATOM 830 N N . TYR A 1 111 ? 10.164 6.828 13.953 1 94.69 111 TYR A N 1
ATOM 831 C CA . TYR A 1 111 ? 11.547 6.492 13.633 1 94.69 111 TYR A CA 1
ATOM 832 C C . TYR A 1 111 ? 11.898 5.086 14.102 1 94.69 111 TYR A C 1
ATOM 834 O O . TYR A 1 111 ? 12.93 4.531 13.711 1 94.69 111 TYR A O 1
ATOM 842 N N . LYS A 1 112 ? 11.07 4.477 14.844 1 94.5 112 LYS A N 1
ATOM 843 C CA . LYS A 1 112 ? 11.43 3.203 15.461 1 94.5 112 LYS A CA 1
ATOM 844 C C . LYS A 1 112 ? 11.492 2.086 14.422 1 94.5 112 LYS A C 1
ATOM 846 O O . LYS A 1 112 ? 12.422 1.275 14.43 1 94.5 112 LYS A O 1
ATOM 851 N N . PRO A 1 113 ? 10.539 2.025 13.523 1 95 113 PRO A N 1
ATOM 852 C CA . PRO A 1 113 ? 10.734 1.022 12.477 1 95 113 PRO A CA 1
ATOM 853 C C . PRO A 1 113 ? 11.875 1.378 11.523 1 95 113 PRO A C 1
ATOM 855 O O . PRO A 1 113 ? 12.227 2.553 11.383 1 95 113 PRO A O 1
ATOM 858 N N . THR A 1 114 ? 12.43 0.291 10.883 1 93.94 114 THR A N 1
ATOM 859 C CA . THR A 1 114 ? 13.398 0.587 9.836 1 93.94 114 THR A CA 1
ATOM 860 C C . THR A 1 114 ? 12.789 1.487 8.773 1 93.94 114 THR A C 1
ATOM 862 O O . THR A 1 114 ? 13.43 2.428 8.297 1 93.94 114 THR A O 1
ATOM 865 N N . VAL A 1 115 ? 11.586 1.193 8.398 1 95 115 VAL A N 1
ATOM 866 C CA . VAL A 1 115 ? 10.805 2.029 7.496 1 95 115 VAL A CA 1
ATOM 867 C C . VAL A 1 115 ? 9.367 2.131 8 1 95 115 VAL A C 1
ATOM 869 O O . VAL A 1 115 ? 8.695 1.113 8.188 1 95 115 VAL A O 1
ATOM 872 N N . ALA A 1 116 ? 8.992 3.324 8.352 1 97.25 116 ALA A N 1
ATOM 873 C CA . ALA A 1 116 ? 7.566 3.561 8.562 1 97.25 116 ALA A CA 1
ATOM 874 C C . ALA A 1 116 ? 6.824 3.67 7.234 1 97.25 116 ALA A C 1
ATOM 876 O O . ALA A 1 116 ? 6.617 4.773 6.719 1 97.25 116 ALA A O 1
ATOM 877 N N . ALA A 1 117 ? 6.258 2.623 6.785 1 96.31 117 ALA A N 1
ATOM 878 C CA . ALA A 1 117 ? 5.898 2.512 5.375 1 96.31 117 ALA A CA 1
ATOM 879 C C . ALA A 1 117 ? 4.414 2.789 5.164 1 96.31 117 ALA A C 1
ATOM 881 O O . ALA A 1 117 ? 3.943 2.846 4.023 1 96.31 117 ALA A O 1
ATOM 882 N N . ASN A 1 118 ? 3.635 2.986 6.207 1 97.69 118 ASN A N 1
ATOM 883 C CA . ASN A 1 118 ? 2.197 3.184 6.062 1 97.69 118 ASN A CA 1
ATOM 884 C C . ASN A 1 118 ? 1.881 4.41 5.215 1 97.69 118 ASN A C 1
ATOM 886 O O . ASN A 1 118 ? 2.539 5.445 5.34 1 97.69 118 ASN A O 1
ATOM 890 N N . LYS A 1 119 ? 1.012 4.266 4.316 1 97.75 119 LYS A N 1
ATOM 891 C CA . LYS A 1 119 ? 0.383 5.312 3.516 1 97.75 119 LYS A CA 1
ATOM 892 C C . LYS A 1 119 ? -1.119 5.375 3.777 1 97.75 119 LYS A C 1
ATOM 894 O O . LYS A 1 119 ? -1.913 4.828 3.01 1 97.75 119 LYS A O 1
ATOM 899 N N . VAL A 1 120 ? -1.408 6.07 4.828 1 98.88 120 VAL A N 1
ATOM 900 C CA . VAL A 1 120 ? -2.771 6.027 5.348 1 98.88 120 VAL A CA 1
ATOM 901 C C . VAL A 1 120 ? -3.24 7.441 5.684 1 98.88 120 VAL A C 1
ATOM 903 O O . VAL A 1 120 ? -2.484 8.234 6.246 1 98.88 120 VAL A O 1
ATOM 906 N N . ILE A 1 121 ? -4.461 7.801 5.32 1 98.94 121 ILE A N 1
ATOM 907 C CA . ILE A 1 121 ? -5.152 9.008 5.766 1 98.94 121 ILE A CA 1
ATOM 908 C C . ILE A 1 121 ? -6.512 8.633 6.355 1 98.94 121 ILE A C 1
ATOM 910 O O . ILE A 1 121 ? -7.285 7.902 5.73 1 98.94 121 ILE A O 1
ATOM 914 N N . LEU A 1 122 ? -6.754 9.07 7.57 1 98.94 122 LEU A N 1
ATOM 915 C CA . LEU A 1 122 ? -8.031 8.883 8.258 1 98.94 122 LEU A CA 1
ATOM 916 C C . LEU A 1 122 ? -8.789 10.203 8.367 1 98.94 122 LEU A C 1
ATOM 918 O O . LEU A 1 122 ? -8.242 11.195 8.852 1 98.94 122 LEU A O 1
ATOM 922 N N . ILE A 1 123 ? -10.039 10.219 7.934 1 98.88 123 ILE A N 1
ATOM 923 C CA . ILE A 1 123 ? -10.812 11.453 7.902 1 98.88 123 ILE A CA 1
ATOM 924 C C . ILE A 1 123 ? -12.07 11.289 8.758 1 98.88 123 ILE A C 1
ATOM 926 O O . ILE A 1 123 ? -12.867 10.383 8.539 1 98.88 123 ILE A O 1
ATOM 930 N N . ASP A 1 124 ? -12.25 12.109 9.781 1 98.75 124 ASP A N 1
ATOM 931 C CA . ASP A 1 124 ? -13.422 12.281 10.625 1 98.75 124 ASP A CA 1
ATOM 932 C C . ASP A 1 124 ? -13.789 10.969 11.32 1 98.75 124 ASP A C 1
ATOM 934 O O . ASP A 1 124 ? -14.961 10.727 11.625 1 98.75 124 ASP A O 1
ATOM 938 N N . ARG A 1 125 ? -12.828 10.023 11.375 1 97.75 125 ARG A N 1
ATOM 939 C CA . ARG A 1 125 ? -12.984 8.719 12 1 97.75 125 ARG A CA 1
ATOM 940 C C . ARG A 1 125 ? -14 7.867 11.25 1 97.75 125 ARG A C 1
ATOM 942 O O . ARG A 1 125 ? -14.562 6.926 11.812 1 97.75 125 ARG A O 1
ATOM 949 N N . LYS A 1 126 ? -14.18 8.219 10.008 1 97.31 126 LYS A N 1
ATOM 950 C CA . LYS A 1 126 ? -15.227 7.516 9.266 1 97.31 126 LYS A CA 1
ATOM 951 C C . LYS A 1 126 ? -14.719 7.086 7.887 1 97.31 126 LYS A C 1
ATOM 953 O O . LYS A 1 126 ? -15.344 6.25 7.23 1 97.31 126 LYS A O 1
ATOM 958 N N . MET A 1 127 ? -13.648 7.652 7.457 1 97.88 127 MET A N 1
ATOM 959 C CA . MET A 1 127 ? -13.102 7.363 6.137 1 97.88 127 MET A CA 1
ATOM 960 C C . MET A 1 127 ? -11.617 7.02 6.227 1 97.88 127 MET A C 1
ATOM 962 O O . MET A 1 127 ? -10.867 7.668 6.961 1 97.88 127 MET A O 1
ATOM 966 N N . VAL A 1 128 ? -11.258 5.969 5.57 1 98.31 128 VAL A N 1
ATOM 967 C CA . VAL A 1 128 ? -9.852 5.582 5.504 1 98.31 128 VAL A CA 1
ATOM 968 C C . VAL A 1 128 ? -9.383 5.578 4.051 1 98.31 128 VAL A C 1
ATOM 970 O O . VAL A 1 128 ? -10.102 5.125 3.16 1 98.31 128 VAL A O 1
ATOM 973 N N . ILE A 1 129 ? -8.281 6.246 3.779 1 98.69 129 ILE A N 1
ATOM 974 C CA . ILE A 1 129 ? -7.531 6.172 2.529 1 98.69 129 ILE A CA 1
ATOM 975 C C . ILE A 1 129 ? -6.27 5.332 2.73 1 98.69 129 ILE A C 1
ATOM 977 O O . ILE A 1 129 ? -5.469 5.609 3.627 1 98.69 129 ILE A O 1
ATOM 981 N N . THR A 1 130 ? -6.109 4.273 1.962 1 98.56 130 THR A N 1
ATOM 982 C CA . THR A 1 130 ? -4.957 3.387 2.061 1 98.56 130 THR A CA 1
ATOM 983 C C . THR A 1 130 ? -4.551 2.869 0.684 1 98.56 130 THR A C 1
ATOM 985 O O . THR A 1 130 ? -5.012 3.383 -0.338 1 98.56 130 THR A O 1
ATOM 988 N N . GLY A 1 131 ? -3.666 1.914 0.628 1 97.62 131 GLY A N 1
ATOM 989 C CA . GLY A 1 131 ? -3.033 1.443 -0.593 1 97.62 131 GLY A CA 1
ATOM 990 C C . GLY A 1 131 ? -1.521 1.579 -0.571 1 97.62 131 GLY A C 1
ATOM 991 O O . GLY A 1 131 ? -0.9 1.488 0.49 1 97.62 131 GLY A O 1
ATOM 992 N N . ASN A 1 132 ? -0.997 1.697 -1.767 1 95.81 132 ASN A N 1
ATOM 993 C CA . ASN A 1 132 ? 0.462 1.74 -1.784 1 95.81 132 ASN A CA 1
ATOM 994 C C . ASN A 1 132 ? 0.977 3.041 -2.395 1 95.81 132 ASN A C 1
ATOM 996 O O . ASN A 1 132 ? 2.164 3.158 -2.703 1 95.81 132 ASN A O 1
ATOM 1000 N N . PHE A 1 133 ? 0.124 3.996 -2.559 1 94.5 133 PHE A N 1
ATOM 1001 C CA . PHE A 1 133 ? 0.461 5.281 -3.156 1 94.5 133 PHE A CA 1
ATOM 1002 C C . PHE A 1 133 ? 1.161 6.184 -2.146 1 94.5 133 PHE A C 1
ATOM 1004 O O . PHE A 1 133 ? 0.536 6.668 -1.2 1 94.5 133 PHE A O 1
ATOM 1011 N N . SER A 1 134 ? 2.43 6.461 -2.34 1 95.12 134 SER A N 1
ATOM 1012 C CA . SER A 1 134 ? 3.121 7.453 -1.523 1 95.12 134 SER A CA 1
ATOM 1013 C C . SER A 1 134 ? 2.668 8.867 -1.871 1 95.12 134 SER A C 1
ATOM 1015 O O . SER A 1 134 ? 2.287 9.141 -3.012 1 95.12 134 SER A O 1
ATOM 1017 N N . PHE A 1 135 ? 2.693 9.734 -0.921 1 96.38 135 PHE A N 1
ATOM 1018 C CA . PHE A 1 135 ? 2.213 11.094 -1.135 1 96.38 135 PHE A CA 1
ATOM 1019 C C . PHE A 1 135 ? 3.291 11.953 -1.778 1 96.38 135 PHE A C 1
ATOM 1021 O O . PHE A 1 135 ? 3.725 12.953 -1.198 1 96.38 135 PHE A O 1
ATOM 1028 N N . SER A 1 136 ? 3.715 11.484 -2.926 1 91 136 SER A N 1
ATOM 1029 C CA . SER A 1 136 ? 4.75 12.141 -3.723 1 91 136 SER A CA 1
ATOM 1030 C C . SER A 1 136 ? 4.27 12.391 -5.148 1 91 136 SER A C 1
ATOM 1032 O O . SER A 1 136 ? 3.459 11.633 -5.68 1 91 136 SER A O 1
ATOM 1034 N N . GLU A 1 137 ? 4.723 13.484 -5.688 1 79.94 137 GLU A N 1
ATOM 1035 C CA . GLU A 1 137 ? 4.352 13.789 -7.066 1 79.94 137 GLU A CA 1
ATOM 1036 C C . GLU A 1 137 ? 4.938 12.773 -8.039 1 79.94 137 GLU A C 1
ATOM 1038 O O . GLU A 1 137 ? 4.328 12.461 -9.062 1 79.94 137 GLU A O 1
ATOM 1043 N N . LYS A 1 138 ? 6.113 12.266 -7.758 1 78.31 138 LYS A N 1
ATOM 1044 C CA . LYS A 1 138 ? 6.762 11.273 -8.609 1 78.31 138 LYS A CA 1
ATOM 1045 C C . LYS A 1 138 ? 5.891 10.031 -8.758 1 78.31 138 LYS A C 1
ATOM 1047 O O . LYS A 1 138 ? 5.812 9.445 -9.844 1 78.31 138 LYS A O 1
ATOM 1052 N N . ASN A 1 139 ? 5.18 9.688 -7.801 1 75.38 139 ASN A N 1
ATOM 1053 C CA . ASN A 1 139 ? 4.391 8.453 -7.801 1 75.38 139 ASN A CA 1
ATOM 1054 C C . ASN A 1 139 ? 3.152 8.586 -8.68 1 75.38 139 ASN A C 1
ATOM 1056 O O . ASN A 1 139 ? 2.65 7.59 -9.203 1 75.38 139 ASN A O 1
ATOM 1060 N N . ASN A 1 140 ? 2.76 9.734 -8.859 1 75.25 140 ASN A N 1
ATOM 1061 C CA . ASN A 1 140 ? 1.571 9.938 -9.68 1 75.25 140 ASN A CA 1
ATOM 1062 C C . ASN A 1 140 ? 1.835 9.602 -11.148 1 75.25 140 ASN A C 1
ATOM 1064 O O . ASN A 1 140 ? 0.927 9.18 -11.859 1 75.25 140 ASN A O 1
ATOM 1068 N N . ASN A 1 141 ? 3.1 9.641 -11.469 1 81.5 141 ASN A N 1
ATOM 1069 C CA . ASN A 1 141 ? 3.297 9.586 -12.906 1 81.5 141 ASN A CA 1
ATOM 1070 C C . ASN A 1 141 ? 4.254 8.461 -13.305 1 81.5 141 ASN A C 1
ATOM 1072 O O . ASN A 1 141 ? 4.301 8.055 -14.461 1 81.5 141 ASN A O 1
ATOM 1076 N N . GLN A 1 142 ? 4.879 7.922 -12.367 1 88.19 142 GLN A N 1
ATOM 1077 C CA . GLN A 1 142 ? 5.977 7.043 -12.766 1 88.19 142 GLN A CA 1
ATOM 1078 C C . GLN A 1 142 ? 5.75 5.621 -12.273 1 88.19 142 GLN A C 1
ATOM 1080 O O . GLN A 1 142 ? 6.258 4.664 -12.859 1 88.19 142 GLN A O 1
ATOM 1085 N N . SER A 1 143 ? 5.016 5.488 -11.242 1 92.75 143 SER A N 1
ATOM 1086 C CA . SER A 1 143 ? 4.812 4.168 -10.656 1 92.75 143 SER A CA 1
ATOM 1087 C C . SER A 1 143 ? 3.377 3.693 -10.852 1 92.75 143 SER A C 1
ATOM 1089 O O . SER A 1 143 ? 2.457 4.508 -10.953 1 92.75 143 SER A O 1
ATOM 1091 N N . SER A 1 144 ? 3.268 2.43 -11.031 1 95.88 144 SER A N 1
ATOM 1092 C CA . SER A 1 144 ? 1.926 1.864 -10.945 1 95.88 144 SER A CA 1
ATOM 1093 C C . SER A 1 144 ? 1.556 1.538 -9.5 1 95.88 144 SER A C 1
ATOM 1095 O O . SER A 1 144 ? 2.352 0.944 -8.773 1 95.88 144 SER A O 1
ATOM 1097 N N . GLY A 1 145 ? 0.486 2.059 -9.07 1 96.5 145 GLY A N 1
ATOM 1098 C CA . GLY A 1 145 ? 0.002 1.868 -7.715 1 96.5 145 GLY A CA 1
ATOM 1099 C C . GLY A 1 145 ? -1.497 2.061 -7.582 1 96.5 145 GLY A C 1
ATOM 1100 O O . GLY A 1 145 ? -2.223 2.029 -8.578 1 96.5 145 GLY A O 1
ATOM 1101 N N . ASN A 1 146 ? -1.931 2.055 -6.344 1 97.69 146 ASN A N 1
ATOM 1102 C CA . ASN A 1 146 ? -3.363 2.211 -6.121 1 97.69 146 ASN A CA 1
ATOM 1103 C C . ASN A 1 146 ? -3.65 3.004 -4.852 1 97.69 146 ASN A C 1
ATOM 1105 O O . ASN A 1 146 ? -2.805 3.082 -3.957 1 97.69 146 ASN A O 1
ATOM 1109 N N . VAL A 1 147 ? -4.816 3.631 -4.832 1 98 147 VAL A N 1
ATOM 1110 C CA . VAL A 1 147 ? -5.418 4.277 -3.672 1 98 147 VAL A CA 1
ATOM 1111 C C . VAL A 1 147 ? -6.828 3.73 -3.453 1 98 147 VAL A C 1
ATOM 1113 O O . VAL A 1 147 ? -7.621 3.646 -4.395 1 98 147 VAL A O 1
ATOM 1116 N N . LEU A 1 148 ? -7.062 3.287 -2.283 1 98 148 LEU A N 1
ATOM 1117 C CA . LEU A 1 148 ? -8.398 2.857 -1.874 1 98 148 LEU A CA 1
ATOM 1118 C C . LEU A 1 148 ? -8.992 3.82 -0.851 1 98 148 LEU A C 1
ATOM 1120 O O . LEU A 1 148 ? -8.391 4.062 0.198 1 98 148 LEU A O 1
ATOM 1124 N N . VAL A 1 149 ? -10.125 4.438 -1.177 1 97.56 149 VAL A N 1
ATOM 1125 C CA . VAL A 1 149 ? -10.891 5.289 -0.269 1 97.56 149 VAL A CA 1
ATOM 1126 C C . VAL A 1 149 ? -12.141 4.559 0.202 1 97.56 149 VAL A C 1
ATOM 1128 O O . VAL A 1 149 ? -13 4.195 -0.608 1 97.56 149 VAL A O 1
ATOM 1131 N N . MET A 1 150 ? -12.242 4.355 1.499 1 95.5 150 MET A N 1
ATOM 1132 C CA . MET A 1 150 ? -13.391 3.637 2.049 1 95.5 150 MET A CA 1
ATOM 1133 C C . MET A 1 150 ? -14.078 4.457 3.135 1 95.5 150 MET A C 1
ATOM 1135 O O . MET A 1 150 ? -13.414 4.977 4.035 1 95.5 150 MET A O 1
ATOM 1139 N N . ARG A 1 151 ? -15.383 4.531 2.99 1 94.38 151 ARG A N 1
ATOM 1140 C CA . ARG A 1 151 ? -16.188 5.098 4.062 1 94.38 151 ARG A CA 1
ATOM 1141 C C . ARG A 1 151 ? -16.781 4 4.938 1 94.38 151 ARG A C 1
ATOM 1143 O O . ARG A 1 151 ? -17.891 3.508 4.66 1 94.38 151 ARG A O 1
ATOM 1150 N N . ASN A 1 152 ? -16.062 3.705 5.973 1 93.25 152 ASN A N 1
ATOM 1151 C CA . ASN A 1 152 ? -16.438 2.668 6.93 1 93.25 152 ASN A CA 1
ATOM 1152 C C . ASN A 1 152 ? -15.859 2.945 8.312 1 93.25 152 ASN A C 1
ATOM 1154 O O . ASN A 1 152 ? -14.656 2.803 8.523 1 93.25 152 ASN A O 1
ATOM 1158 N N . ALA A 1 153 ? -16.719 3.246 9.242 1 94.75 153 ALA A N 1
ATOM 1159 C CA . ALA A 1 153 ? -16.266 3.688 10.562 1 94.75 153 ALA A CA 1
ATOM 1160 C C . ALA A 1 153 ? -15.531 2.57 11.297 1 94.75 153 ALA A C 1
ATOM 1162 O O . ALA A 1 153 ? -14.586 2.828 12.039 1 94.75 153 ALA A O 1
ATOM 1163 N N . GLU A 1 154 ? -15.977 1.378 11.102 1 93.62 154 GLU A N 1
ATOM 1164 C CA . GLU A 1 154 ? -15.359 0.256 11.797 1 93.62 154 GLU A CA 1
ATOM 1165 C C . GLU A 1 154 ? -13.922 0.034 11.328 1 93.62 154 GLU A C 1
ATOM 1167 O O . GLU A 1 154 ? -13 -0.046 12.141 1 93.62 154 GLU A O 1
ATOM 1172 N N . ILE A 1 155 ? -13.742 -0.034 10.039 1 95.31 155 ILE A N 1
ATOM 1173 C CA . ILE A 1 155 ? -12.406 -0.227 9.484 1 95.31 155 ILE A CA 1
ATOM 1174 C C . ILE A 1 155 ? -11.523 0.971 9.82 1 95.31 155 ILE A C 1
ATOM 1176 O O . ILE A 1 155 ? -10.359 0.807 10.195 1 95.31 155 ILE A O 1
ATOM 1180 N N . THR A 1 156 ? -12.133 2.102 9.75 1 97.44 156 THR A N 1
ATOM 1181 C CA . THR A 1 156 ? -11.391 3.312 10.078 1 97.44 156 THR A CA 1
ATOM 1182 C C . THR A 1 156 ? -10.922 3.285 11.531 1 97.44 156 THR A C 1
ATOM 1184 O O . THR A 1 156 ? -9.805 3.709 11.836 1 97.44 156 THR A O 1
ATOM 1187 N N . GLY A 1 157 ? -11.789 2.789 12.398 1 97.62 157 GLY A N 1
ATOM 1188 C CA . GLY A 1 157 ? -11.414 2.676 13.797 1 97.62 157 GLY A CA 1
ATOM 1189 C C . GLY A 1 157 ? -10.234 1.757 14.031 1 97.62 157 GLY A C 1
ATOM 1190 O O . GLY A 1 157 ? -9.391 2.027 14.891 1 97.62 157 GLY A O 1
ATOM 1191 N N . ILE A 1 158 ? -10.109 0.715 13.289 1 97.62 158 ILE A N 1
ATOM 1192 C CA . ILE A 1 158 ? -9 -0.221 13.391 1 97.62 158 ILE A CA 1
ATOM 1193 C C . ILE A 1 158 ? -7.703 0.471 12.977 1 97.62 158 ILE A C 1
ATOM 1195 O O . ILE A 1 158 ? -6.684 0.363 13.664 1 97.62 158 ILE A O 1
ATOM 1199 N N . TYR A 1 159 ? -7.73 1.217 11.891 1 98.62 159 TYR A N 1
ATOM 1200 C CA . TYR A 1 159 ? -6.566 1.974 11.453 1 98.62 159 TYR A CA 1
ATOM 1201 C C . TYR A 1 159 ? -6.215 3.07 12.453 1 98.62 159 TYR A C 1
ATOM 1203 O O . TYR A 1 159 ? -5.039 3.35 12.688 1 98.62 159 TYR A O 1
ATOM 1211 N N . LEU A 1 160 ? -7.242 3.686 13 1 98.75 160 LEU A N 1
ATOM 1212 C CA . LEU A 1 160 ? -7.008 4.746 13.977 1 98.75 160 LEU A CA 1
ATOM 1213 C C . LEU A 1 160 ? -6.289 4.203 15.203 1 98.75 160 LEU A C 1
ATOM 1215 O O . LEU A 1 160 ? -5.402 4.859 15.75 1 98.75 160 LEU A O 1
ATOM 1219 N N . SER A 1 161 ? -6.676 3.07 15.625 1 98.56 161 SER A N 1
ATOM 1220 C CA . SER A 1 161 ? -6.004 2.455 16.766 1 98.56 161 SER A CA 1
ATOM 1221 C C . SER A 1 161 ? -4.516 2.26 16.484 1 98.56 161 SER A C 1
ATOM 1223 O O . SER A 1 161 ? -3.682 2.514 17.359 1 98.56 161 SER A O 1
ATOM 1225 N N . ASN A 1 162 ? -4.195 1.787 15.328 1 98.5 162 ASN A N 1
ATOM 1226 C CA . ASN A 1 162 ? -2.787 1.646 14.977 1 98.5 162 ASN A CA 1
ATOM 1227 C C . ASN A 1 162 ? -2.09 3.002 14.906 1 98.5 162 ASN A C 1
ATOM 1229 O O . ASN A 1 162 ? -0.936 3.135 15.32 1 98.5 162 ASN A O 1
ATOM 1233 N N . PHE A 1 163 ? -2.791 3.951 14.328 1 98.75 163 PHE A N 1
ATOM 1234 C CA . PHE A 1 163 ? -2.24 5.301 14.281 1 98.75 163 PHE A CA 1
ATOM 1235 C C . PHE A 1 163 ? -1.845 5.773 15.68 1 98.75 163 PHE A C 1
ATOM 1237 O O . PHE A 1 163 ? -0.737 6.277 15.875 1 98.75 163 PHE A O 1
ATOM 1244 N N . GLU A 1 164 ? -2.723 5.613 16.578 1 98.62 164 GLU A N 1
ATOM 1245 C CA . GLU A 1 164 ? -2.494 6.074 17.953 1 98.62 164 GLU A CA 1
ATOM 1246 C C . GLU A 1 164 ? -1.334 5.324 18.594 1 98.62 164 GLU A C 1
ATOM 1248 O O . GLU A 1 164 ? -0.544 5.91 19.344 1 98.62 164 GLU A O 1
ATOM 1253 N N . LYS A 1 165 ? -1.248 4.082 18.344 1 98.06 165 LYS A N 1
ATOM 1254 C CA . LYS A 1 165 ? -0.123 3.303 18.844 1 98.06 165 LYS A CA 1
ATOM 1255 C C . LYS A 1 165 ? 1.201 3.826 18.297 1 98.06 165 LYS A C 1
ATOM 1257 O O . LYS A 1 165 ? 2.164 4 19.047 1 98.06 165 LYS A O 1
ATOM 1262 N N . ARG A 1 166 ? 1.229 4.07 16.984 1 98.12 166 ARG A N 1
ATOM 1263 C CA . ARG A 1 166 ? 2.447 4.57 16.359 1 98.12 166 ARG A CA 1
ATOM 1264 C C . ARG A 1 166 ? 2.771 5.98 16.844 1 98.12 166 ARG A C 1
ATOM 1266 O O . ARG A 1 166 ? 3.941 6.344 16.984 1 98.12 166 ARG A O 1
ATOM 1273 N N . GLN A 1 167 ? 1.717 6.695 17.031 1 98.38 167 GLN A N 1
ATOM 1274 C CA . GLN A 1 167 ? 1.881 8.055 17.531 1 98.38 167 GLN A CA 1
ATOM 1275 C C . GLN A 1 167 ? 2.594 8.062 18.875 1 98.38 167 GLN A C 1
ATOM 1277 O O . GLN A 1 167 ? 3.49 8.883 19.109 1 98.38 167 GLN A O 1
ATOM 1282 N N . LYS A 1 168 ? 2.24 7.172 19.734 1 97.81 168 LYS A N 1
ATOM 1283 C CA . LYS A 1 168 ? 2.828 7.082 21.062 1 97.81 168 LYS A CA 1
ATOM 1284 C C . LYS A 1 168 ? 4.309 6.719 20.984 1 97.81 168 LYS A C 1
ATOM 1286 O O . LYS A 1 168 ? 5.082 7.047 21.891 1 97.81 168 LYS A O 1
ATOM 1291 N N . GLU A 1 169 ? 4.68 6.121 19.891 1 97 169 GLU A N 1
ATOM 1292 C CA . GLU A 1 169 ? 6.059 5.664 19.75 1 97 169 GLU A CA 1
ATOM 1293 C C . GLU A 1 169 ? 6.871 6.629 18.891 1 97 169 GLU A C 1
ATOM 1295 O O . GLU A 1 169 ? 8.031 6.355 18.562 1 97 169 GLU A O 1
ATOM 1300 N N . SER A 1 170 ? 6.281 7.68 18.453 1 97.81 170 SER A N 1
ATOM 1301 C CA . SER A 1 170 ? 6.93 8.672 17.609 1 97.81 170 SER A CA 1
ATOM 1302 C C . SER A 1 170 ? 7.414 9.867 18.422 1 97.81 170 SER A C 1
ATOM 1304 O O . SER A 1 170 ? 7.055 10.016 19.594 1 97.81 170 SER A O 1
ATOM 1306 N N . GLU A 1 171 ? 8.281 10.75 17.781 1 95.44 171 GLU A N 1
ATOM 1307 C CA . GLU A 1 171 ? 8.898 11.859 18.5 1 95.44 171 GLU A CA 1
ATOM 1308 C C . GLU A 1 171 ? 8.758 13.164 17.734 1 95.44 171 GLU A C 1
ATOM 1310 O O . GLU A 1 171 ? 8.641 13.164 16.516 1 95.44 171 GLU A O 1
ATOM 1315 N N . GLN A 1 172 ? 8.82 14.18 18.531 1 93.62 172 GLN A N 1
ATOM 1316 C CA . GLN A 1 172 ? 8.938 15.5 17.922 1 93.62 172 GLN A CA 1
ATOM 1317 C C . GLN A 1 172 ? 10.266 15.633 17.156 1 93.62 172 GLN A C 1
ATOM 1319 O O . GLN A 1 172 ? 11.258 15.008 17.531 1 93.62 172 GLN A O 1
ATOM 1324 N N . LEU A 1 173 ? 10.188 16.438 16.141 1 89.62 173 LEU A N 1
ATOM 1325 C CA . LEU A 1 173 ? 11.359 16.641 15.289 1 89.62 173 LEU A CA 1
ATOM 1326 C C . LEU A 1 173 ? 12.578 17 16.125 1 89.62 173 LEU A C 1
ATOM 1328 O O . LEU A 1 173 ? 13.648 16.422 15.953 1 89.62 173 LEU A O 1
ATOM 1332 N N . ALA A 1 174 ? 12.469 17.969 17.031 1 83.56 174 ALA A N 1
ATOM 1333 C CA . ALA A 1 174 ? 13.578 18.438 17.844 1 83.56 174 ALA A CA 1
ATOM 1334 C C . ALA A 1 174 ? 14.156 17.312 18.703 1 83.56 174 ALA A C 1
ATOM 1336 O O . ALA A 1 174 ? 15.383 17.156 18.797 1 83.56 174 ALA A O 1
ATOM 1337 N N . THR A 1 175 ? 13.312 16.547 19.281 1 84.44 175 THR A N 1
ATOM 1338 C CA . THR A 1 175 ? 13.742 15.438 20.125 1 84.44 175 THR A CA 1
ATOM 1339 C C . THR A 1 175 ? 14.438 14.367 19.281 1 84.44 175 THR A C 1
ATOM 1341 O O . THR A 1 175 ? 15.484 13.852 19.672 1 84.44 175 THR A O 1
ATOM 1344 N N . TYR A 1 176 ? 13.828 14.094 18.156 1 87.31 176 TYR A N 1
ATOM 1345 C CA . TYR A 1 176 ? 14.43 13.117 17.25 1 87.31 176 TYR A CA 1
ATOM 1346 C C . TYR A 1 176 ? 15.812 13.562 16.812 1 87.31 176 TYR A C 1
ATOM 1348 O O . TYR A 1 176 ? 16.75 12.766 16.781 1 87.31 176 TYR A O 1
ATOM 1356 N N . CYS A 1 177 ? 16.047 14.758 16.5 1 82.56 177 CYS A N 1
ATOM 1357 C CA . CYS A 1 177 ? 17.312 15.273 15.992 1 82.56 177 CYS A CA 1
ATOM 1358 C C . CYS A 1 177 ? 18.359 15.352 17.094 1 82.56 177 CYS A C 1
ATOM 1360 O O . CYS A 1 177 ? 19.547 15.32 16.828 1 82.56 177 CYS A O 1
ATOM 1362 N N . GLN A 1 178 ? 17.922 15.523 18.281 1 77.94 178 GLN A N 1
ATOM 1363 C CA . GLN A 1 178 ? 18.859 15.508 19.406 1 77.94 178 GLN A CA 1
ATOM 1364 C C . GLN A 1 178 ? 19.453 14.109 19.594 1 77.94 178 GLN A C 1
ATOM 1366 O O . GLN A 1 178 ? 20.625 13.977 19.984 1 77.94 178 GLN A O 1
ATOM 1371 N N . GLY A 1 179 ? 18.703 13.188 19.234 1 73.94 179 GLY A N 1
ATOM 1372 C CA . GLY A 1 179 ? 19.125 11.82 19.484 1 73.94 179 GLY A CA 1
ATOM 1373 C C . GLY A 1 179 ? 19.719 11.141 18.266 1 73.94 179 GLY A C 1
ATOM 1374 O O . GLY A 1 179 ? 20.266 10.039 18.375 1 73.94 179 GLY A O 1
ATOM 1375 N N . SER A 1 180 ? 19.547 11.828 17.219 1 74.44 180 SER A N 1
ATOM 1376 C CA . SER A 1 180 ? 20 11.164 16 1 74.44 180 SER A CA 1
ATOM 1377 C C . SER A 1 180 ? 21.172 11.906 15.375 1 74.44 180 SER A C 1
ATOM 1379 O O . SER A 1 180 ? 21.141 13.133 15.219 1 74.44 180 SER A O 1
ATOM 1381 N N . THR A 1 181 ? 22.141 11.172 15.047 1 71.56 181 THR A N 1
ATOM 1382 C CA . THR A 1 181 ? 23.281 11.742 14.344 1 71.56 181 THR A CA 1
ATOM 1383 C C . THR A 1 181 ? 22.953 11.984 12.875 1 71.56 181 THR A C 1
ATOM 1385 O O . THR A 1 181 ? 23.672 12.695 12.18 1 71.56 181 THR A O 1
ATOM 1388 N N . LYS A 1 182 ? 21.828 11.516 12.516 1 70.19 182 LYS A N 1
ATOM 1389 C CA . LYS A 1 182 ? 21.453 11.625 11.109 1 70.19 182 LYS A CA 1
ATOM 1390 C C . LYS A 1 182 ? 20.625 12.883 10.852 1 70.19 182 LYS A C 1
ATOM 1392 O O . LYS A 1 182 ? 20.453 13.297 9.703 1 70.19 182 LYS A O 1
ATOM 1397 N N . CYS A 1 183 ? 20.25 13.328 11.953 1 72.19 183 CYS A N 1
ATOM 1398 C CA . CYS A 1 183 ? 19.422 14.516 11.836 1 72.19 183 CYS A CA 1
ATOM 1399 C C . CYS A 1 183 ? 20.281 15.773 11.75 1 72.19 183 CYS A C 1
ATOM 1401 O O . CYS A 1 183 ? 21.094 16.031 12.633 1 72.19 183 CYS A O 1
ATOM 1403 N N . GLN A 1 184 ? 20.172 16.406 10.539 1 62.25 184 GLN A N 1
ATOM 1404 C CA . GLN A 1 184 ? 20.875 17.688 10.414 1 62.25 184 GLN A CA 1
ATOM 1405 C C . GLN A 1 184 ? 19.922 18.859 10.633 1 62.25 184 GLN A C 1
ATOM 1407 O O . GLN A 1 184 ? 19.344 19.391 9.68 1 62.25 184 GLN A O 1
ATOM 1412 N N . LEU A 1 185 ? 19.641 19.125 11.867 1 57.19 185 LEU A N 1
ATOM 1413 C CA . LEU A 1 185 ? 18.672 20.141 12.273 1 57.19 185 LEU A CA 1
ATOM 1414 C C . LEU A 1 185 ? 18.938 21.453 11.539 1 57.19 185 LEU A C 1
ATOM 1416 O O . LEU A 1 185 ? 18 22.141 11.117 1 57.19 185 LEU A O 1
ATOM 1420 N N . GLU A 1 186 ? 20.188 21.797 11.617 1 53.34 186 GLU A N 1
ATOM 1421 C CA . GLU A 1 186 ? 20.516 23.078 10.977 1 53.34 186 GLU A CA 1
ATOM 1422 C C . GLU A 1 186 ? 20.031 23.094 9.531 1 53.34 186 GLU A C 1
ATOM 1424 O O . GLU A 1 186 ? 19.516 24.109 9.062 1 53.34 186 GLU A O 1
ATOM 1429 N N . SER A 1 187 ? 20.172 22.016 8.977 1 53.19 187 SER A N 1
ATOM 1430 C CA . SER A 1 187 ? 19.719 21.938 7.586 1 53.19 187 SER A CA 1
ATOM 1431 C C . SER A 1 187 ? 18.203 22 7.488 1 53.19 187 SER A C 1
ATOM 1433 O O . SER A 1 187 ? 17.656 22.641 6.594 1 53.19 187 SER A O 1
ATOM 1435 N N . VAL A 1 188 ? 17.578 21.391 8.461 1 57.06 188 VAL A N 1
ATOM 1436 C CA . VAL A 1 188 ? 16.109 21.422 8.484 1 57.06 188 VAL A CA 1
ATOM 1437 C C . VAL A 1 188 ? 15.641 22.844 8.789 1 57.06 188 VAL A C 1
ATOM 1439 O O . VAL A 1 188 ? 14.703 23.344 8.156 1 57.06 188 VAL A O 1
ATOM 1442 N N . ALA A 1 189 ? 16.266 23.453 9.758 1 53.25 189 ALA A N 1
ATOM 1443 C CA . ALA A 1 189 ? 15.945 24.812 10.164 1 53.25 189 ALA A CA 1
ATOM 1444 C C . ALA A 1 189 ? 16.219 25.797 9.039 1 53.25 189 ALA A C 1
ATOM 1446 O O . ALA A 1 189 ? 15.43 26.719 8.797 1 53.25 189 ALA A O 1
ATOM 1447 N N . ASN A 1 190 ? 17.359 25.609 8.508 1 51.22 190 ASN A N 1
ATOM 1448 C CA . ASN A 1 190 ? 17.703 26.531 7.438 1 51.22 190 ASN A CA 1
ATOM 1449 C C . ASN A 1 190 ? 16.734 26.422 6.262 1 51.22 190 ASN A C 1
ATOM 1451 O O . ASN A 1 190 ? 16.375 27.438 5.652 1 51.22 190 ASN A O 1
ATOM 1455 N N . LYS A 1 191 ? 16.328 25.281 6.09 1 51.12 191 LYS A N 1
ATOM 1456 C CA . LYS A 1 191 ? 15.391 25.062 4.988 1 51.12 191 LYS A CA 1
ATOM 1457 C C . LYS A 1 191 ? 14.023 25.656 5.309 1 51.12 191 LYS A C 1
ATOM 1459 O O . LYS A 1 191 ? 13.352 26.203 4.426 1 51.12 191 LYS A O 1
ATOM 1464 N N . ALA A 1 192 ? 13.641 25.594 6.531 1 50.59 192 ALA A N 1
ATOM 1465 C CA . ALA A 1 192 ? 12.391 26.219 6.965 1 50.59 192 ALA A CA 1
ATOM 1466 C C . ALA A 1 192 ? 12.453 27.734 6.812 1 50.59 192 ALA A C 1
ATOM 1468 O O . ALA A 1 192 ? 11.477 28.359 6.402 1 50.59 192 ALA A O 1
ATOM 1469 N N . VAL A 1 193 ? 13.602 28.266 7.086 1 45.66 193 VAL A N 1
ATOM 1470 C CA . VAL A 1 193 ? 13.797 29.703 6.914 1 45.66 193 VAL A CA 1
ATOM 1471 C C . VAL A 1 193 ? 13.828 30.047 5.43 1 45.66 193 VAL A C 1
ATOM 1473 O O . VAL A 1 193 ? 13.242 31.047 5.004 1 45.66 193 VAL A O 1
ATOM 1476 N N . ASP A 1 194 ? 14.43 29.25 4.68 1 45.19 194 ASP A N 1
ATOM 1477 C CA . ASP A 1 194 ? 14.539 29.5 3.248 1 45.19 194 ASP A CA 1
ATOM 1478 C C . ASP A 1 194 ? 13.188 29.328 2.557 1 45.19 194 ASP A C 1
ATOM 1480 O O . ASP A 1 194 ? 12.852 30.062 1.638 1 45.19 194 ASP A O 1
ATOM 1484 N N . ALA A 1 195 ? 12.508 28.312 2.881 1 44.41 195 ALA A N 1
ATOM 1485 C CA . ALA A 1 195 ? 11.172 28.109 2.316 1 44.41 195 ALA A CA 1
ATOM 1486 C C . ALA A 1 195 ? 10.266 29.297 2.609 1 44.41 195 ALA A C 1
ATOM 1488 O O . ALA A 1 195 ? 9.438 29.672 1.778 1 44.41 195 ALA A O 1
ATOM 1489 N N . THR A 1 196 ? 10.344 29.875 3.76 1 41.84 196 THR A N 1
ATOM 1490 C CA . THR A 1 196 ? 9.656 31.109 4.062 1 41.84 196 THR A CA 1
ATOM 1491 C C . THR A 1 196 ? 10.102 32.219 3.115 1 41.84 196 THR A C 1
ATOM 1493 O O . THR A 1 196 ? 9.289 33.031 2.658 1 41.84 196 THR A O 1
ATOM 1496 N N . SER A 1 197 ? 11.344 32.094 2.869 1 40.66 197 SER A N 1
ATOM 1497 C CA . SER A 1 197 ? 11.852 33.156 1.985 1 40.66 197 SER A CA 1
ATOM 1498 C C . SER A 1 197 ? 11.406 32.906 0.544 1 40.66 197 SER A C 1
ATOM 1500 O O . SER A 1 197 ? 11.016 33.844 -0.151 1 40.66 197 SER A O 1
ATOM 1502 N N . LYS A 1 198 ? 11.445 31.672 0.14 1 42.75 198 LYS A N 1
ATOM 1503 C CA . LYS A 1 198 ? 11.094 31.406 -1.251 1 42.75 198 LYS A CA 1
ATOM 1504 C C . LYS A 1 198 ? 9.586 31.469 -1.459 1 42.75 198 LYS A C 1
ATOM 1506 O O . LYS A 1 198 ? 9.117 31.859 -2.533 1 42.75 198 LYS A O 1
ATOM 1511 N N . ALA A 1 199 ? 8.742 31.016 -0.667 1 40.22 199 ALA A N 1
ATOM 1512 C CA . ALA A 1 199 ? 7.305 31.25 -0.724 1 40.22 199 ALA A CA 1
ATOM 1513 C C . ALA A 1 199 ? 6.996 32.75 -0.771 1 40.22 199 ALA A C 1
ATOM 1515 O O . ALA A 1 199 ? 6.129 33.188 -1.528 1 40.22 199 ALA A O 1
ATOM 1516 N N . ALA A 1 200 ? 7.648 33.438 -0.053 1 37.06 200 ALA A N 1
ATOM 1517 C CA . ALA A 1 200 ? 7.574 34.875 -0.168 1 37.06 200 ALA A CA 1
ATOM 1518 C C . ALA A 1 200 ? 7.996 35.344 -1.56 1 37.06 200 ALA A C 1
ATOM 1520 O O . ALA A 1 200 ? 7.336 36.188 -2.168 1 37.06 200 ALA A O 1
ATOM 1521 N N . ASN A 1 201 ? 8.898 34.656 -2.076 1 38.84 201 ASN A N 1
ATOM 1522 C CA . ASN A 1 201 ? 9.336 35.031 -3.416 1 38.84 201 ASN A CA 1
ATOM 1523 C C . ASN A 1 201 ? 8.414 34.438 -4.488 1 38.84 201 ASN A C 1
ATOM 1525 O O . ASN A 1 201 ? 8.109 35.094 -5.477 1 38.84 201 ASN A O 1
ATOM 1529 N N . SER A 1 202 ? 7.941 33.25 -4.352 1 40.84 202 SER A N 1
ATOM 1530 C CA . SER A 1 202 ? 7.027 32.688 -5.336 1 40.84 202 SER A CA 1
ATOM 1531 C C . SER A 1 202 ? 5.656 33.344 -5.27 1 40.84 202 SER A C 1
ATOM 1533 O O . SER A 1 202 ? 5.047 33.625 -6.301 1 40.84 202 SER A O 1
ATOM 1535 N N . ALA A 1 203 ? 5.027 33.562 -4.164 1 37.06 203 ALA A N 1
ATOM 1536 C CA . ALA A 1 203 ? 3.854 34.406 -4.043 1 37.06 203 ALA A CA 1
ATOM 1537 C C . ALA A 1 203 ? 4.121 35.812 -4.625 1 37.06 203 ALA A C 1
ATOM 1539 O O . ALA A 1 203 ? 3.281 36.344 -5.336 1 37.06 203 ALA A O 1
ATOM 1540 N N . TRP A 1 204 ? 5.246 36.188 -4.301 1 37.94 204 TRP A N 1
ATOM 1541 C CA . TRP A 1 204 ? 5.668 37.438 -4.867 1 37.94 204 TRP A CA 1
ATOM 1542 C C . TRP A 1 204 ? 5.781 37.375 -6.387 1 37.94 204 TRP A C 1
ATOM 1544 O O . TRP A 1 204 ? 5.301 38.25 -7.105 1 37.94 204 TRP A O 1
ATOM 1554 N N . ASN A 1 205 ? 6.293 36.25 -6.84 1 42.59 205 ASN A N 1
ATOM 1555 C CA . ASN A 1 205 ? 6.402 36.094 -8.289 1 42.59 205 ASN A CA 1
ATOM 1556 C C . ASN A 1 205 ? 5.047 35.781 -8.922 1 42.59 205 ASN A C 1
ATOM 1558 O O . ASN A 1 205 ? 4.754 36.281 -10.023 1 42.59 205 ASN A O 1
ATOM 1562 N N . SER A 1 206 ? 4.27 35 -8.328 1 42.56 206 SER A N 1
ATOM 1563 C CA . SER A 1 206 ? 2.92 34.75 -8.82 1 42.56 206 SER A CA 1
ATOM 1564 C C . SER A 1 206 ? 2.076 36.031 -8.75 1 42.56 206 SER A C 1
ATOM 1566 O O . SER A 1 206 ? 1.327 36.344 -9.68 1 42.56 206 SER A O 1
ATOM 1568 N N . THR A 1 207 ? 2.17 36.656 -7.68 1 39.16 207 THR A N 1
ATOM 1569 C CA . THR A 1 207 ? 1.54 37.969 -7.562 1 39.16 207 THR A CA 1
ATOM 1570 C C . THR A 1 207 ? 2.111 38.938 -8.594 1 39.16 207 THR A C 1
ATOM 1572 O O . THR A 1 207 ? 1.367 39.688 -9.219 1 39.16 207 THR A O 1
ATOM 1575 N N . LYS A 1 208 ? 3.391 39 -8.82 1 41.44 208 LYS A N 1
ATOM 1576 C CA . LYS A 1 208 ? 4.043 39.812 -9.828 1 41.44 208 LYS A CA 1
ATOM 1577 C C . LYS A 1 208 ? 3.596 39.438 -11.234 1 41.44 208 LYS A C 1
ATOM 1579 O O . LYS A 1 208 ? 3.307 40.312 -12.055 1 41.44 208 LYS A O 1
ATOM 1584 N N . SER A 1 209 ? 3.57 38.125 -11.414 1 45.25 209 SER A N 1
ATOM 1585 C CA . SER A 1 209 ? 3.139 37.688 -12.727 1 45.25 209 SER A CA 1
ATOM 1586 C C . SER A 1 209 ? 1.674 38.031 -12.977 1 45.25 209 SER A C 1
ATOM 1588 O O . SER A 1 209 ? 1.294 38.375 -14.094 1 45.25 209 SER A O 1
ATOM 1590 N N . PHE A 1 210 ? 0.8 37.875 -11.984 1 40.06 210 PHE A N 1
ATOM 1591 C CA . PHE A 1 210 ? -0.589 38.312 -12.039 1 40.06 210 PHE A CA 1
ATOM 1592 C C . PHE A 1 210 ? -0.671 39.812 -12.281 1 40.06 210 PHE A C 1
ATOM 1594 O O . PHE A 1 210 ? -1.417 40.25 -13.148 1 40.06 210 PHE A O 1
ATOM 1601 N N . TRP A 1 211 ? 0.145 40.438 -11.523 1 40.59 211 TRP A N 1
ATOM 1602 C CA . TRP A 1 211 ? 0.147 41.906 -11.664 1 40.59 211 TRP A CA 1
ATOM 1603 C C . TRP A 1 211 ? 0.674 42.312 -13.031 1 40.59 211 TRP A C 1
ATOM 1605 O O . TRP A 1 211 ? 0.084 43.156 -13.703 1 40.59 211 TRP A O 1
ATOM 1615 N N . ASN A 1 212 ? 1.663 41.688 -13.43 1 44.81 212 ASN A N 1
ATOM 1616 C CA . ASN A 1 212 ? 2.227 42.031 -14.719 1 44.81 212 ASN A CA 1
ATOM 1617 C C . ASN A 1 212 ? 1.271 41.719 -15.867 1 44.81 212 ASN A C 1
ATOM 1619 O O . ASN A 1 212 ? 1.212 42.438 -16.859 1 44.81 212 ASN A O 1
ATOM 1623 N N . LYS A 1 213 ? 0.535 40.75 -15.703 1 48.56 213 LYS A N 1
ATOM 1624 C CA . LYS A 1 213 ? -0.399 40.344 -16.75 1 48.56 213 LYS A CA 1
ATOM 1625 C C . LYS A 1 213 ? -1.604 41.281 -16.812 1 48.56 213 LYS A C 1
ATOM 1627 O O . LYS A 1 213 ? -2.225 41.438 -17.859 1 48.56 213 LYS A O 1
ATOM 1632 N N . HIS A 1 214 ? -1.944 41.625 -15.625 1 44.59 214 HIS A N 1
ATOM 1633 C CA . HIS A 1 214 ? -3.148 42.438 -15.602 1 44.59 214 HIS A CA 1
ATOM 1634 C C . HIS A 1 214 ? -2.801 43.938 -15.625 1 44.59 214 HIS A C 1
ATOM 1636 O O . HIS A 1 214 ? -3.693 44.781 -15.664 1 44.59 214 HIS A O 1
ATOM 1642 N N . THR A 1 215 ? -1.554 44.219 -15.398 1 41.94 215 THR A N 1
ATOM 1643 C CA . THR A 1 215 ? -1.189 45.625 -15.516 1 41.94 215 THR A CA 1
ATOM 1644 C C . THR A 1 215 ? -0.439 45.875 -16.828 1 41.94 215 THR A C 1
ATOM 1646 O O . THR A 1 215 ? -0.098 47.031 -17.141 1 41.94 215 THR A O 1
ATOM 1649 N N . SER A 1 216 ? -0.2 44.812 -17.484 1 34.94 216 SER A N 1
ATOM 1650 C CA . SER A 1 216 ? 0.263 45.156 -18.828 1 34.94 216 SER A CA 1
ATOM 1651 C C . SER A 1 216 ? -0.91 45.375 -19.766 1 34.94 216 SER A C 1
ATOM 1653 O O . SER A 1 216 ? -1.96 44.75 -19.625 1 34.94 216 SER A O 1
ATOM 1655 N N . MET B 1 1 ? -91.938 2.658 10.242 1 32.62 1 MET B N 1
ATOM 1656 C CA . MET B 1 1 ? -90.812 2.148 10.969 1 32.62 1 MET B CA 1
ATOM 1657 C C . MET B 1 1 ? -89.562 2.084 10.062 1 32.62 1 MET B C 1
ATOM 1659 O O . MET B 1 1 ? -89.5 1.26 9.148 1 32.62 1 MET B O 1
ATOM 1663 N N . LYS B 1 2 ? -89 3.268 9.766 1 34.22 2 LYS B N 1
ATOM 1664 C CA . LYS B 1 2 ? -87.812 3.566 8.938 1 34.22 2 LYS B CA 1
ATOM 1665 C C . LYS B 1 2 ? -86.625 2.797 9.414 1 34.22 2 LYS B C 1
ATOM 1667 O O . LYS B 1 2 ? -86.188 2.91 10.578 1 34.22 2 LYS B O 1
ATOM 1672 N N . LYS B 1 3 ? -86.312 1.599 8.797 1 34.69 3 LYS B N 1
ATOM 1673 C CA . LYS B 1 3 ? -85.125 0.746 8.914 1 34.69 3 LYS B CA 1
ATOM 1674 C C . LYS B 1 3 ? -83.812 1.553 8.727 1 34.69 3 LYS B C 1
ATOM 1676 O O . LYS B 1 3 ? -83.625 2.219 7.703 1 34.69 3 LYS B O 1
ATOM 1681 N N . LEU B 1 4 ? -83.312 2.15 9.766 1 37.94 4 LEU B N 1
ATOM 1682 C CA . LEU B 1 4 ? -82 2.811 9.844 1 37.94 4 LEU B CA 1
ATOM 1683 C C . LEU B 1 4 ? -80.875 1.884 9.367 1 37.94 4 LEU B C 1
ATOM 1685 O O . LEU B 1 4 ? -80.688 0.804 9.93 1 37.94 4 LEU B O 1
ATOM 1689 N N . LEU B 1 5 ? -80.625 1.818 8.086 1 38.25 5 LEU B N 1
ATOM 1690 C CA . LEU B 1 5 ? -79.5 1.156 7.457 1 38.25 5 LEU B CA 1
ATOM 1691 C C . LEU B 1 5 ? -78.188 1.693 8.008 1 38.25 5 LEU B C 1
ATOM 1693 O O . LEU B 1 5 ? -77.875 2.893 7.91 1 38.25 5 LEU B O 1
ATOM 1697 N N . ILE B 1 6 ? -77.688 1.259 9.18 1 41.25 6 ILE B N 1
ATOM 1698 C CA . ILE B 1 6 ? -76.375 1.602 9.719 1 41.25 6 ILE B CA 1
ATOM 1699 C C . ILE B 1 6 ? -75.312 1.104 8.781 1 41.25 6 ILE B C 1
ATOM 1701 O O . ILE B 1 6 ? -75.25 -0.084 8.453 1 41.25 6 ILE B O 1
ATOM 1705 N N . SER B 1 7 ? -74.812 1.892 7.844 1 42.78 7 SER B N 1
ATOM 1706 C CA . SER B 1 7 ? -73.688 1.653 6.98 1 42.78 7 SER B CA 1
ATOM 1707 C C . SER B 1 7 ? -72.375 1.516 7.797 1 42.78 7 SER B C 1
ATOM 1709 O O . SER B 1 7 ? -72.062 2.41 8.562 1 42.78 7 SER B O 1
ATOM 1711 N N . ALA B 1 8 ? -72.062 0.345 8.367 1 42.09 8 ALA B N 1
ATOM 1712 C CA . ALA B 1 8 ? -70.812 0.059 9 1 42.09 8 ALA B CA 1
ATOM 1713 C C . ALA B 1 8 ? -69.625 0.316 8.031 1 42.09 8 ALA B C 1
ATOM 1715 O O . ALA B 1 8 ? -69.562 -0.319 6.977 1 42.09 8 ALA B O 1
ATOM 1716 N N . SER B 1 9 ? -69.188 1.554 7.934 1 44.75 9 SER B N 1
ATOM 1717 C CA . SER B 1 9 ? -67.938 1.882 7.215 1 44.75 9 SER B CA 1
ATOM 1718 C C . SER B 1 9 ? -66.75 1.109 7.773 1 44.75 9 SER B C 1
ATOM 1720 O O . SER B 1 9 ? -66.438 1.217 8.961 1 44.75 9 SER B O 1
ATOM 1722 N N . ILE B 1 10 ? -66.5 -0.086 7.305 1 46.62 10 ILE B N 1
ATOM 1723 C CA . ILE B 1 10 ? -65.25 -0.825 7.559 1 46.62 10 ILE B CA 1
ATOM 1724 C C . ILE B 1 10 ? -64.062 0.029 7.164 1 46.62 10 ILE B C 1
ATOM 1726 O O . ILE B 1 10 ? -63.906 0.387 5.996 1 46.62 10 ILE B O 1
ATOM 1730 N N . SER B 1 11 ? -63.625 0.966 8.039 1 42.78 11 SER B N 1
ATOM 1731 C CA . SER B 1 11 ? -62.344 1.65 7.832 1 42.78 11 SER B CA 1
ATOM 1732 C C . SER B 1 11 ? -61.188 0.655 7.688 1 42.78 11 SER B C 1
ATOM 1734 O O . SER B 1 11 ? -60.906 -0.115 8.609 1 42.78 11 SER B O 1
ATOM 1736 N N . LEU B 1 12 ? -60.906 0.225 6.473 1 43.97 12 LEU B N 1
ATOM 1737 C CA . LEU B 1 12 ? -59.688 -0.497 6.125 1 43.97 12 LEU B CA 1
ATOM 1738 C C . LEU B 1 12 ? -58.438 0.27 6.59 1 43.97 12 LEU B C 1
ATOM 1740 O O . LEU B 1 12 ? -58.156 1.356 6.082 1 43.97 12 LEU B O 1
ATOM 1744 N N . PHE B 1 13 ? -58.125 0.15 7.918 1 47.28 13 PHE B N 1
ATOM 1745 C CA . PHE B 1 13 ? -56.812 0.585 8.375 1 47.28 13 PHE B CA 1
ATOM 1746 C C . PHE B 1 13 ? -55.688 -0.049 7.531 1 47.28 13 PHE B C 1
ATOM 1748 O O . PHE B 1 13 ? -55.469 -1.261 7.59 1 47.28 13 PHE B O 1
ATOM 1755 N N . MET B 1 14 ? -55.344 0.569 6.387 1 43.19 14 MET B N 1
ATOM 1756 C CA . MET B 1 14 ? -54.125 0.234 5.68 1 43.19 14 MET B CA 1
ATOM 1757 C C . MET B 1 14 ? -52.906 0.385 6.594 1 43.19 14 MET B C 1
ATOM 1759 O O . MET B 1 14 ? -52.594 1.492 7.031 1 43.19 14 MET B O 1
ATOM 1763 N N . VAL B 1 15 ? -52.562 -0.606 7.434 1 46.56 15 VAL B N 1
ATOM 1764 C CA . VAL B 1 15 ? -51.25 -0.704 8.07 1 46.56 15 VAL B CA 1
ATOM 1765 C C . VAL B 1 15 ? -50.156 -0.51 7.027 1 46.56 15 VAL B C 1
ATOM 1767 O O . VAL B 1 15 ? -49.969 -1.353 6.148 1 46.56 15 VAL B O 1
ATOM 1770 N N . SER B 1 16 ? -49.875 0.746 6.641 1 44.53 16 SER B N 1
ATOM 1771 C CA . SER B 1 16 ? -48.594 0.992 5.953 1 44.53 16 SER B CA 1
ATOM 1772 C C . SER B 1 16 ? -47.438 0.377 6.711 1 44.53 16 SER B C 1
ATOM 1774 O O . SER B 1 16 ? -47.094 0.827 7.805 1 44.53 16 SER B O 1
ATOM 1776 N N . SER B 1 17 ? -47.25 -0.936 6.633 1 45 17 SER B N 1
ATOM 1777 C CA . SER B 1 17 ? -45.969 -1.476 7.008 1 45 17 SER B CA 1
ATOM 1778 C C . SER B 1 17 ? -44.812 -0.631 6.434 1 45 17 SER B C 1
ATOM 1780 O O . SER B 1 17 ? -44.594 -0.633 5.223 1 45 17 SER B O 1
ATOM 1782 N N . VAL B 1 18 ? -44.594 0.514 7.039 1 39.19 18 VAL B N 1
ATOM 1783 C CA . VAL B 1 18 ? -43.281 1.11 6.785 1 39.19 18 VAL B CA 1
ATOM 1784 C C . VAL B 1 18 ? -42.188 0.046 6.906 1 39.19 18 VAL B C 1
ATOM 1786 O O . VAL B 1 18 ? -41.969 -0.482 7.992 1 39.19 18 VAL B O 1
ATOM 1789 N N . TRP B 1 19 ? -42.125 -0.846 5.914 1 36.75 19 TRP B N 1
ATOM 1790 C CA . TRP B 1 19 ? -40.844 -1.562 5.797 1 36.75 19 TRP B CA 1
ATOM 1791 C C . TRP B 1 19 ? -39.656 -0.618 5.996 1 36.75 19 TRP B C 1
ATOM 1793 O O . TRP B 1 19 ? -39.406 0.25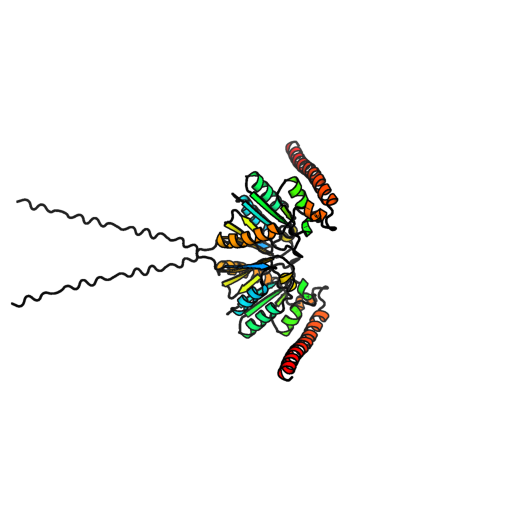1 5.16 1 36.75 19 TRP B O 1
ATOM 1803 N N . ALA B 1 20 ? -39.5 -0.275 7.266 1 32.75 20 ALA B N 1
ATOM 1804 C CA . ALA B 1 20 ? -38.156 0.275 7.531 1 32.75 20 ALA B CA 1
ATOM 1805 C C . ALA B 1 20 ? -37.094 -0.479 6.75 1 32.75 20 ALA B C 1
ATOM 1807 O O . ALA B 1 20 ? -36.906 -1.676 6.965 1 32.75 20 ALA B O 1
ATOM 1808 N N . LEU B 1 21 ? -36.906 -0.141 5.508 1 32.22 21 LEU B N 1
ATOM 1809 C CA . LEU B 1 21 ? -35.625 -0.482 4.871 1 32.22 21 LEU B CA 1
ATOM 1810 C C . LEU B 1 21 ? -34.469 -0.367 5.855 1 32.22 21 LEU B C 1
ATOM 1812 O O . LEU B 1 21 ? -34.156 0.733 6.297 1 32.22 21 LEU B O 1
ATOM 1816 N N . SER B 1 22 ? -34.5 -1.281 6.801 1 33.12 22 SER B N 1
ATOM 1817 C CA . SER B 1 22 ? -33.219 -1.361 7.512 1 33.12 22 SER B CA 1
ATOM 1818 C C . SER B 1 22 ? -32.031 -1.229 6.551 1 33.12 22 SER B C 1
ATOM 1820 O O . SER B 1 22 ? -31.906 -2.025 5.621 1 33.12 22 SER B O 1
ATOM 1822 N N . ASN B 1 23 ? -31.719 -0.086 6.086 1 36.12 23 ASN B N 1
ATOM 1823 C CA . ASN B 1 23 ? -30.375 0.167 5.562 1 36.12 23 ASN B CA 1
ATOM 1824 C C . ASN B 1 23 ? -29.328 -0.673 6.281 1 36.12 23 ASN B C 1
ATOM 1826 O O . ASN B 1 23 ? -28.797 -0.265 7.316 1 36.12 23 ASN B O 1
ATOM 1830 N N . ARG B 1 24 ? -29.625 -1.926 6.434 1 33.53 24 ARG B N 1
ATOM 1831 C CA . ARG B 1 24 ? -28.594 -2.777 7.008 1 33.53 24 ARG B CA 1
ATOM 1832 C C . ARG B 1 24 ? -27.234 -2.508 6.359 1 33.53 24 ARG B C 1
ATOM 1834 O O . ARG B 1 24 ? -27.094 -2.654 5.145 1 33.53 24 ARG B O 1
ATOM 1841 N N . SER B 1 25 ? -26.391 -1.743 6.723 1 40.06 25 SER B N 1
ATOM 1842 C CA . SER B 1 25 ? -24.969 -1.539 6.473 1 40.06 25 SER B CA 1
ATOM 1843 C C . SER B 1 25 ? -24.25 -2.867 6.258 1 40.06 25 SER B C 1
ATOM 1845 O O . SER B 1 25 ? -24.234 -3.721 7.148 1 40.06 25 SER B O 1
ATOM 1847 N N . GLU B 1 26 ? -24.516 -3.736 5.242 1 41.91 26 GLU B N 1
ATOM 1848 C CA . GLU B 1 26 ? -23.766 -4.969 5.039 1 41.91 26 GLU B CA 1
ATOM 1849 C C . GLU B 1 26 ? -22.297 -4.777 5.41 1 41.91 26 GLU B C 1
ATOM 1851 O O . GLU B 1 26 ? -21.641 -3.848 4.926 1 41.91 26 GLU B O 1
ATOM 1856 N N . SER B 1 27 ? -21.922 -5.074 6.488 1 52.5 27 SER B N 1
ATOM 1857 C CA . SER B 1 27 ? -20.594 -5.094 7.113 1 52.5 27 SER B CA 1
ATOM 1858 C C . SER B 1 27 ? -19.547 -5.699 6.184 1 52.5 27 SER B C 1
ATOM 1860 O O . SER B 1 27 ? -19.797 -6.738 5.562 1 52.5 27 SER B O 1
ATOM 1862 N N . VAL B 1 28 ? -18.906 -5.004 5.238 1 58.81 28 VAL B N 1
ATOM 1863 C CA . VAL B 1 28 ? -17.719 -5.535 4.566 1 58.81 28 VAL B CA 1
ATOM 1864 C C . VAL B 1 28 ? -16.875 -6.32 5.559 1 58.81 28 VAL B C 1
ATOM 1866 O O . VAL B 1 28 ? -16.438 -5.781 6.578 1 58.81 28 VAL B O 1
ATOM 1869 N N . ALA B 1 29 ? -16.938 -7.73 5.355 1 80.75 29 ALA B N 1
ATOM 1870 C CA . ALA B 1 29 ? -15.984 -8.492 6.16 1 80.75 29 ALA B CA 1
ATOM 1871 C C . ALA B 1 29 ? -14.547 -8.141 5.785 1 80.75 29 ALA B C 1
ATOM 1873 O O . ALA B 1 29 ? -14.156 -8.25 4.621 1 80.75 29 ALA B O 1
ATOM 1874 N N . ALA B 1 30 ? -13.984 -7.426 6.496 1 92.19 30 ALA B N 1
ATOM 1875 C CA . ALA B 1 30 ? -12.609 -6.988 6.277 1 92.19 30 ALA B CA 1
ATOM 1876 C C . ALA B 1 30 ? -11.734 -7.289 7.488 1 92.19 30 ALA B C 1
ATOM 1878 O O . ALA B 1 30 ? -12.219 -7.277 8.625 1 92.19 30 ALA B O 1
ATOM 1879 N N . GLN B 1 31 ? -10.586 -7.719 7.23 1 95.31 31 GLN B N 1
ATOM 1880 C CA . GLN B 1 31 ? -9.539 -7.895 8.234 1 95.31 31 GLN B CA 1
ATOM 1881 C C . GLN B 1 31 ? -8.336 -7.004 7.941 1 95.31 31 GLN B C 1
ATOM 1883 O O . GLN B 1 31 ? -7.926 -6.871 6.785 1 95.31 31 GLN B O 1
ATOM 1888 N N . VAL B 1 32 ? -7.867 -6.395 8.984 1 97.75 32 VAL B N 1
ATOM 1889 C CA . VAL B 1 32 ? -6.676 -5.562 8.844 1 97.75 32 VAL B CA 1
ATOM 1890 C C . VAL B 1 32 ? -5.551 -6.117 9.719 1 97.75 32 VAL B C 1
ATOM 1892 O O . VAL B 1 32 ? -5.797 -6.598 10.828 1 97.75 32 VAL B O 1
ATOM 1895 N N . CYS B 1 33 ? -4.375 -6.152 9.188 1 97.38 33 CYS B N 1
ATOM 1896 C CA . CYS B 1 33 ? -3.162 -6.578 9.875 1 97.38 33 CYS B CA 1
ATOM 1897 C C . CYS B 1 33 ? -2.088 -5.5 9.812 1 97.38 33 CYS B C 1
ATOM 1899 O O . CYS B 1 33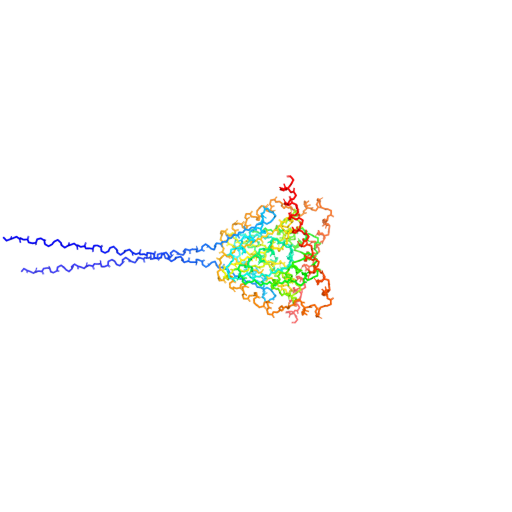 ? -1.917 -4.852 8.773 1 97.38 33 CYS B O 1
ATOM 1901 N N . PHE B 1 34 ? -1.329 -5.309 10.922 1 97.62 34 PHE B N 1
ATOM 1902 C CA . PHE B 1 34 ? -0.263 -4.316 10.945 1 97.62 34 PHE B CA 1
ATOM 1903 C C . PHE B 1 34 ? 1.067 -4.957 11.328 1 97.62 34 PHE B C 1
ATOM 1905 O O . PHE B 1 34 ? 1.125 -5.797 12.227 1 97.62 34 PHE B O 1
ATOM 1912 N N . THR B 1 35 ? 2.064 -4.559 10.586 1 95.81 35 THR B N 1
ATOM 1913 C CA . THR B 1 35 ? 3.432 -4.906 10.953 1 95.81 35 THR B CA 1
ATOM 1914 C C . THR B 1 35 ? 4.086 -3.775 11.742 1 95.81 35 THR B C 1
ATOM 1916 O O . THR B 1 35 ? 3.676 -2.617 11.633 1 95.81 35 THR B O 1
ATOM 1919 N N . PRO B 1 36 ? 5.035 -4.023 12.609 1 93.19 36 PRO B N 1
ATOM 1920 C CA . PRO B 1 36 ? 5.672 -5.332 12.773 1 93.19 36 PRO B CA 1
ATOM 1921 C C . PRO B 1 36 ? 5.016 -6.176 13.867 1 93.19 36 PRO B C 1
ATOM 1923 O O . PRO B 1 36 ? 5.457 -7.297 14.133 1 93.19 36 PRO B O 1
ATOM 1926 N N . ASN B 1 37 ? 3.963 -5.762 14.438 1 89.31 37 ASN B N 1
ATOM 1927 C CA . ASN B 1 37 ? 3.43 -6.395 15.641 1 89.31 37 ASN B CA 1
ATOM 1928 C C . ASN B 1 37 ? 2.613 -7.641 15.305 1 89.31 37 ASN B C 1
ATOM 1930 O O . ASN B 1 37 ? 2.365 -8.477 16.172 1 89.31 37 ASN B O 1
ATOM 1934 N N . GLU B 1 38 ? 2.15 -7.715 14.133 1 91.75 38 GLU B N 1
ATOM 1935 C CA . GLU B 1 38 ? 1.346 -8.852 13.703 1 91.75 38 GLU B CA 1
ATOM 1936 C C . GLU B 1 38 ? 2.012 -9.594 12.547 1 91.75 38 GLU B C 1
ATOM 1938 O O . GLU B 1 38 ? 2.844 -9.031 11.836 1 91.75 38 GLU B O 1
ATOM 1943 N N . GLN B 1 39 ? 1.651 -10.836 12.414 1 91.75 39 GLN B N 1
ATOM 1944 C CA . GLN B 1 39 ? 2.201 -11.664 11.352 1 91.75 39 GLN B CA 1
ATOM 1945 C C . GLN B 1 39 ? 1.333 -11.602 10.094 1 91.75 39 GLN B C 1
ATOM 1947 O O . GLN B 1 39 ? 0.584 -12.531 9.805 1 91.75 39 GLN B O 1
ATOM 1952 N N . CYS B 1 40 ? 1.56 -10.609 9.32 1 96 40 CYS B N 1
ATOM 1953 C CA . CYS B 1 40 ? 0.682 -10.359 8.188 1 96 40 CYS B CA 1
ATOM 1954 C C . CYS B 1 40 ? 0.953 -11.344 7.055 1 96 40 CYS B C 1
ATOM 1956 O O . CYS B 1 40 ? 0.052 -11.672 6.281 1 96 40 CYS B O 1
ATOM 1958 N N . GLY B 1 41 ? 2.201 -11.844 6.949 1 95.31 41 GLY B N 1
ATOM 1959 C CA . GLY B 1 41 ? 2.477 -12.906 5.992 1 95.31 41 GLY B CA 1
ATOM 1960 C C . GLY B 1 41 ? 1.59 -14.117 6.18 1 95.31 41 GLY B C 1
ATOM 1961 O O . GLY B 1 41 ? 1.109 -14.703 5.203 1 95.31 41 GLY B O 1
ATOM 1962 N N . SER B 1 42 ? 1.361 -14.5 7.434 1 95.31 42 SER B N 1
ATOM 1963 C CA . SER B 1 42 ? 0.522 -15.656 7.738 1 95.31 42 SER B CA 1
ATOM 1964 C C . SER B 1 42 ? -0.928 -15.406 7.34 1 95.31 42 SER B C 1
ATOM 1966 O O . SER B 1 42 ? -1.628 -16.328 6.91 1 95.31 42 SER B O 1
ATOM 1968 N N . LEU B 1 43 ? -1.324 -14.18 7.543 1 96.19 43 LEU B N 1
ATOM 1969 C CA . LEU B 1 43 ? -2.672 -13.812 7.121 1 96.19 43 LEU B CA 1
ATOM 1970 C C . LEU B 1 43 ? -2.842 -14.008 5.617 1 96.19 43 LEU B C 1
ATOM 1972 O O . LEU B 1 43 ? -3.861 -14.539 5.168 1 96.19 43 LEU B O 1
ATOM 1976 N N . ILE B 1 44 ? -1.912 -13.617 4.871 1 97.94 44 ILE B N 1
ATOM 1977 C CA . ILE B 1 44 ? -1.931 -13.734 3.418 1 97.94 44 ILE B CA 1
ATOM 1978 C C . ILE B 1 44 ? -1.915 -15.211 3.021 1 97.94 44 ILE B C 1
ATOM 1980 O O . ILE B 1 44 ? -2.715 -15.641 2.189 1 97.94 44 ILE B O 1
ATOM 1984 N N . VAL B 1 45 ? -1.044 -15.953 3.646 1 98.25 45 VAL B N 1
ATOM 1985 C CA . VAL B 1 45 ? -0.934 -17.375 3.359 1 98.25 45 VAL B CA 1
ATOM 1986 C C . VAL B 1 45 ? -2.273 -18.062 3.623 1 98.25 45 VAL B C 1
ATOM 1988 O O . VAL B 1 45 ? -2.742 -18.859 2.805 1 98.25 45 VAL B O 1
ATOM 1991 N N . ASN B 1 46 ? -2.869 -17.75 4.746 1 98.12 46 ASN B N 1
ATOM 1992 C CA . ASN B 1 46 ? -4.152 -18.344 5.098 1 98.12 46 ASN B CA 1
ATOM 1993 C C . ASN B 1 46 ? -5.227 -18.031 4.066 1 98.12 46 ASN B C 1
ATOM 1995 O O . ASN B 1 46 ? -6.047 -18.875 3.73 1 98.12 46 ASN B O 1
ATOM 1999 N N . ALA B 1 47 ? -5.242 -16.812 3.584 1 98.31 47 ALA B N 1
ATOM 2000 C CA . ALA B 1 47 ? -6.203 -16.422 2.561 1 98.31 47 ALA B CA 1
ATOM 2001 C C . ALA B 1 47 ? -5.98 -17.203 1.266 1 98.31 47 ALA B C 1
ATOM 2003 O O . ALA B 1 47 ? -6.934 -17.688 0.657 1 98.31 47 ALA B O 1
ATOM 2004 N N . ILE B 1 48 ? -4.766 -17.344 0.793 1 98.81 48 ILE B N 1
ATOM 2005 C CA . ILE B 1 48 ? -4.43 -18.062 -0.434 1 98.81 48 ILE B CA 1
ATOM 2006 C C . ILE B 1 48 ? -4.832 -19.516 -0.306 1 98.81 48 ILE B C 1
ATOM 2008 O O . ILE B 1 48 ? -5.348 -20.109 -1.256 1 98.81 48 ILE B O 1
ATOM 2012 N N . ASN B 1 49 ? -4.629 -20.062 0.875 1 98.69 49 ASN B N 1
ATOM 2013 C CA . ASN B 1 49 ? -4.938 -21.469 1.11 1 98.69 49 ASN B CA 1
ATOM 2014 C C . ASN B 1 49 ? -6.43 -21.75 0.958 1 98.69 49 ASN B C 1
ATOM 2016 O O . ASN B 1 49 ? -6.832 -22.891 0.732 1 98.69 49 ASN B O 1
ATOM 2020 N N . GLN B 1 50 ? -7.211 -20.766 1.026 1 97.94 50 GLN B N 1
ATOM 2021 C CA . GLN B 1 50 ? -8.656 -20.938 0.943 1 97.94 50 GLN B CA 1
ATOM 2022 C C . GLN B 1 50 ? -9.148 -20.75 -0.489 1 97.94 50 GLN B C 1
ATOM 2024 O O . GLN B 1 50 ? -10.328 -20.969 -0.777 1 97.94 50 GLN B O 1
ATOM 2029 N N . ALA B 1 51 ? -8.289 -20.344 -1.332 1 98.75 51 ALA B N 1
ATOM 2030 C CA . ALA B 1 51 ? -8.672 -20.078 -2.715 1 98.75 51 ALA B CA 1
ATOM 2031 C C . ALA B 1 51 ? -9.227 -21.328 -3.377 1 98.75 51 ALA B C 1
ATOM 2033 O O . ALA B 1 51 ? -8.719 -22.438 -3.154 1 98.75 51 ALA B O 1
ATOM 2034 N N . LYS B 1 52 ? -10.203 -21.156 -4.332 1 98.75 52 LYS B N 1
ATOM 2035 C CA . LYS B 1 52 ? -10.852 -22.297 -4.973 1 98.75 52 LYS B CA 1
ATOM 2036 C C . LYS B 1 52 ? -10.695 -22.234 -6.492 1 98.75 52 LYS B C 1
ATOM 2038 O O . LYS B 1 52 ? -10.609 -23.281 -7.152 1 98.75 52 LYS B O 1
ATOM 2043 N N . THR B 1 53 ? -10.695 -21.062 -7.074 1 98.75 53 THR B N 1
ATOM 2044 C CA . THR B 1 53 ? -10.742 -20.969 -8.531 1 98.75 53 THR B CA 1
ATOM 2045 C C . THR B 1 53 ? -9.523 -20.234 -9.078 1 98.75 53 THR B C 1
ATOM 2047 O O . THR B 1 53 ? -8.906 -20.688 -10.047 1 98.75 53 THR B O 1
ATOM 2050 N N . SER B 1 54 ? -9.188 -19.078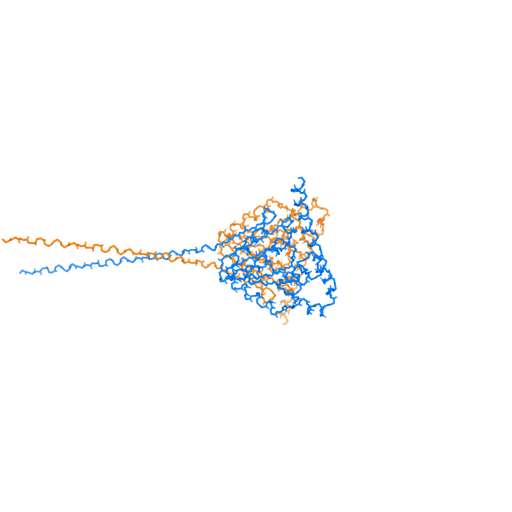 -8.477 1 98.88 54 SER B N 1
ATOM 2051 C CA . SER B 1 54 ? -8.086 -18.297 -9.047 1 98.88 54 SER B CA 1
ATOM 2052 C C . SER B 1 54 ? -7.402 -17.453 -7.988 1 98.88 54 SER B C 1
ATOM 2054 O O . SER B 1 54 ? -8.031 -17.047 -7.004 1 98.88 54 SER B O 1
ATOM 2056 N N . VAL B 1 55 ? -6.141 -17.234 -8.148 1 98.94 55 VAL B N 1
ATOM 2057 C CA . VAL B 1 55 ? -5.336 -16.281 -7.395 1 98.94 55 VAL B CA 1
ATOM 2058 C C . VAL B 1 55 ? -4.516 -15.43 -8.359 1 98.94 55 VAL B C 1
ATOM 2060 O O . VAL B 1 55 ? -3.678 -15.945 -9.102 1 98.94 55 VAL B O 1
ATOM 2063 N N . ASP B 1 56 ? -4.727 -14.109 -8.398 1 98.94 56 ASP B N 1
ATOM 2064 C CA . ASP B 1 56 ? -3.963 -13.148 -9.188 1 98.94 56 ASP B CA 1
ATOM 2065 C C . ASP B 1 56 ? -3.129 -12.242 -8.281 1 98.94 56 ASP B C 1
ATOM 2067 O O . ASP B 1 56 ? -3.654 -11.633 -7.344 1 98.94 56 ASP B O 1
ATOM 2071 N N . VAL B 1 57 ? -1.823 -12.156 -8.602 1 98.88 57 VAL B N 1
ATOM 2072 C CA . VAL B 1 57 ? -0.906 -11.461 -7.699 1 98.88 57 VAL B CA 1
ATOM 2073 C C . VAL B 1 57 ? -0.176 -10.352 -8.453 1 98.88 57 VAL B C 1
ATOM 2075 O O . VAL B 1 57 ? 0.309 -10.57 -9.57 1 98.88 57 VAL B O 1
ATOM 2078 N N . GLN B 1 58 ? -0.109 -9.18 -7.926 1 98.81 58 GLN B N 1
ATOM 2079 C CA . GLN B 1 58 ? 0.825 -8.117 -8.289 1 98.81 58 GLN B CA 1
ATOM 2080 C C . GLN B 1 58 ? 1.805 -7.836 -7.148 1 98.81 58 GLN B C 1
ATOM 2082 O O . GLN B 1 58 ? 1.393 -7.602 -6.012 1 98.81 58 GLN B O 1
ATOM 2087 N N . ALA B 1 59 ? 3.082 -7.828 -7.461 1 98 59 ALA B N 1
ATOM 2088 C CA . ALA B 1 59 ? 4.07 -7.672 -6.395 1 98 59 ALA B CA 1
ATOM 2089 C C . ALA B 1 59 ? 5.242 -6.812 -6.855 1 98 59 ALA B C 1
ATOM 2091 O O . ALA B 1 59 ? 5.738 -6.973 -7.973 1 98 59 ALA B O 1
ATOM 2092 N N . ASP B 1 60 ? 5.684 -5.906 -5.988 1 95.88 60 ASP B N 1
ATOM 2093 C CA . ASP B 1 60 ? 6.902 -5.133 -6.227 1 95.88 60 ASP B CA 1
ATOM 2094 C C . ASP B 1 60 ? 8.141 -5.922 -5.805 1 95.88 60 ASP B C 1
ATOM 2096 O O . ASP B 1 60 ? 8.977 -6.262 -6.645 1 95.88 60 ASP B O 1
ATOM 2100 N N . ASP B 1 61 ? 8.289 -6.125 -4.535 1 94.5 61 ASP B N 1
ATOM 2101 C CA . ASP B 1 61 ? 9.312 -7.008 -3.973 1 94.5 61 ASP B CA 1
ATOM 2102 C C . ASP B 1 61 ? 8.695 -8.305 -3.463 1 94.5 61 ASP B C 1
ATOM 2104 O O . ASP B 1 61 ? 7.852 -8.289 -2.564 1 94.5 61 ASP B O 1
ATOM 2108 N N . PHE B 1 62 ? 9.148 -9.414 -4.117 1 96.62 62 PHE B N 1
ATOM 2109 C CA . PHE B 1 62 ? 8.602 -10.711 -3.717 1 96.62 62 PHE B CA 1
ATOM 2110 C C . PHE B 1 62 ? 9.727 -11.68 -3.371 1 96.62 62 PHE B C 1
ATOM 2112 O O . PHE B 1 62 ? 10.289 -12.328 -4.258 1 96.62 62 PHE B O 1
ATOM 2119 N N . THR B 1 63 ? 9.953 -11.844 -2.014 1 94.62 63 THR B N 1
ATOM 2120 C CA . THR B 1 63 ? 10.992 -12.758 -1.551 1 94.62 63 THR B CA 1
ATOM 2121 C C . THR B 1 63 ? 10.422 -13.75 -0.543 1 94.62 63 THR B C 1
ATOM 2123 O O . THR B 1 63 ? 11.133 -14.648 -0.081 1 94.62 63 THR B O 1
ATOM 2126 N N . SER B 1 64 ? 9.195 -13.625 -0.19 1 95.31 64 SER B N 1
ATOM 2127 C CA . SER B 1 64 ? 8.602 -14.484 0.827 1 95.31 64 SER B CA 1
ATOM 2128 C C . SER B 1 64 ? 8.43 -15.906 0.316 1 95.31 64 SER B C 1
ATOM 2130 O O . SER B 1 64 ? 7.582 -16.172 -0.543 1 95.31 64 SER B O 1
ATOM 2132 N N . THR B 1 65 ? 9.125 -16.812 0.947 1 93.25 65 THR B N 1
ATOM 2133 C CA . THR B 1 65 ? 9.016 -18.203 0.558 1 93.25 65 THR B CA 1
ATOM 2134 C C . THR B 1 65 ? 7.684 -18.797 1.008 1 93.25 65 THR B C 1
ATOM 2136 O O . THR B 1 65 ? 7.121 -19.656 0.333 1 93.25 65 THR B O 1
ATOM 2139 N N . SER B 1 66 ? 7.199 -18.344 2.135 1 95.12 66 SER B N 1
ATOM 2140 C CA . SER B 1 66 ? 5.934 -18.859 2.646 1 95.12 66 SER B CA 1
ATOM 2141 C C . SER B 1 66 ? 4.777 -18.516 1.713 1 95.12 66 SER B C 1
ATOM 2143 O O . SER B 1 66 ? 3.922 -19.359 1.439 1 95.12 66 SER B O 1
ATOM 2145 N N . ILE B 1 67 ? 4.773 -17.328 1.204 1 97.25 67 ILE B N 1
ATOM 2146 C CA . ILE B 1 67 ? 3.711 -16.938 0.288 1 97.25 67 ILE B CA 1
ATOM 2147 C C . ILE B 1 67 ? 3.873 -17.672 -1.042 1 97.25 67 ILE B C 1
ATOM 2149 O O . ILE B 1 67 ? 2.893 -18.141 -1.618 1 97.25 67 ILE B O 1
ATOM 2153 N N . ALA B 1 68 ? 5.105 -17.797 -1.528 1 96.94 68 ALA B N 1
ATOM 2154 C CA . ALA B 1 68 ? 5.375 -18.547 -2.756 1 96.94 68 ALA B CA 1
ATOM 2155 C C . ALA B 1 68 ? 4.895 -19.984 -2.639 1 96.94 68 ALA B C 1
ATOM 2157 O O . ALA B 1 68 ? 4.258 -20.516 -3.555 1 96.94 68 ALA B O 1
ATOM 2158 N N . ASN B 1 69 ? 5.172 -20.578 -1.536 1 97.06 69 ASN B N 1
ATOM 2159 C CA . ASN B 1 69 ? 4.746 -21.953 -1.305 1 97.06 69 ASN B CA 1
ATOM 2160 C C . ASN B 1 69 ? 3.223 -22.078 -1.277 1 97.06 69 ASN B C 1
ATOM 2162 O O . ASN B 1 69 ? 2.666 -23.078 -1.752 1 97.06 69 ASN B O 1
ATOM 2166 N N . ALA B 1 70 ? 2.59 -21.125 -0.714 1 98.31 70 ALA B N 1
ATOM 2167 C CA . ALA B 1 70 ? 1.129 -21.125 -0.697 1 98.31 70 ALA B CA 1
ATOM 2168 C C . ALA B 1 70 ? 0.564 -21.062 -2.113 1 98.31 70 ALA B C 1
ATOM 2170 O O . ALA B 1 70 ? -0.418 -21.734 -2.432 1 98.31 70 ALA B O 1
ATOM 2171 N N . LEU B 1 71 ? 1.147 -20.25 -2.941 1 98.56 71 LEU B N 1
ATOM 2172 C CA . LEU B 1 71 ? 0.724 -20.141 -4.336 1 98.56 71 LEU B CA 1
ATOM 2173 C C . LEU B 1 71 ? 0.938 -21.469 -5.066 1 98.56 71 LEU B C 1
ATOM 2175 O O . LEU B 1 71 ? 0.076 -21.906 -5.832 1 98.56 71 LEU B O 1
ATOM 2179 N N . ARG B 1 72 ? 2.07 -22.109 -4.828 1 97.75 72 ARG B N 1
ATOM 2180 C CA . ARG B 1 72 ? 2.355 -23.406 -5.43 1 97.75 72 ARG B CA 1
ATOM 2181 C C . ARG B 1 72 ? 1.327 -24.438 -4.996 1 97.75 72 ARG B C 1
ATOM 2183 O O . ARG B 1 72 ? 0.845 -25.219 -5.82 1 97.75 72 ARG B O 1
ATOM 2190 N N . ALA B 1 73 ? 1.062 -24.438 -3.742 1 98.31 73 ALA B N 1
ATOM 2191 C CA . ALA B 1 73 ? 0.063 -25.375 -3.219 1 98.31 73 ALA B CA 1
ATOM 2192 C C . ALA B 1 73 ? -1.303 -25.125 -3.852 1 98.31 73 ALA B C 1
ATOM 2194 O O . ALA B 1 73 ? -2.039 -26.062 -4.148 1 98.31 73 ALA B O 1
ATOM 2195 N N . ALA B 1 74 ? -1.672 -23.891 -3.98 1 98.62 74 ALA B N 1
ATOM 2196 C CA . ALA B 1 74 ? -2.928 -23.547 -4.645 1 98.62 74 ALA B CA 1
ATOM 2197 C C . ALA B 1 74 ? -2.959 -24.094 -6.07 1 98.62 74 ALA B C 1
ATOM 2199 O O . ALA B 1 74 ? -3.957 -24.672 -6.5 1 98.62 74 ALA B O 1
ATOM 2200 N N . GLN B 1 75 ? -1.906 -23.891 -6.781 1 97.94 75 GLN B N 1
ATOM 2201 C CA . GLN B 1 75 ? -1.806 -24.406 -8.141 1 97.94 75 GLN B CA 1
ATOM 2202 C C . GLN B 1 75 ? -1.984 -25.922 -8.172 1 97.94 75 GLN B C 1
ATOM 2204 O O . GLN B 1 75 ? -2.678 -26.453 -9.039 1 97.94 75 GLN B O 1
ATOM 2209 N N . LYS B 1 76 ? -1.412 -26.594 -7.277 1 97.44 76 LYS B N 1
ATOM 2210 C CA . LYS B 1 76 ? -1.508 -28.047 -7.191 1 97.44 76 LYS B CA 1
ATOM 2211 C C . LYS B 1 76 ? -2.945 -28.484 -6.934 1 97.44 76 LYS B C 1
ATOM 2213 O O . LYS B 1 76 ? -3.357 -29.562 -7.367 1 97.44 76 LYS B O 1
ATOM 2218 N N . ARG B 1 77 ? -3.686 -27.688 -6.281 1 98.31 77 ARG B N 1
ATOM 2219 C CA . ARG B 1 77 ? -5.086 -27.984 -6 1 98.31 77 ARG B CA 1
ATOM 2220 C C . ARG B 1 77 ? -5.965 -27.672 -7.211 1 98.31 77 ARG B C 1
ATOM 2222 O O . ARG B 1 77 ? -7.18 -27.875 -7.164 1 98.31 77 ARG B O 1
ATOM 2229 N N . GLY B 1 78 ? -5.379 -27.141 -8.242 1 98.19 78 GLY B N 1
ATOM 2230 C CA . GLY B 1 78 ? -6.121 -26.859 -9.461 1 98.19 78 GLY B CA 1
ATOM 2231 C C . GLY B 1 78 ? -6.562 -25.406 -9.57 1 98.19 78 GLY B C 1
ATOM 2232 O O . GLY B 1 78 ? -7.32 -25.047 -10.477 1 98.19 78 GLY B O 1
ATOM 2233 N N . VAL B 1 79 ? -6.137 -24.562 -8.664 1 98.69 79 VAL B N 1
ATOM 2234 C CA . VAL B 1 79 ? -6.438 -23.141 -8.695 1 98.69 79 VAL B CA 1
ATOM 2235 C C . VAL B 1 79 ? -5.598 -22.453 -9.766 1 98.69 79 VAL B C 1
ATOM 2237 O O . VAL B 1 79 ? -4.395 -22.703 -9.875 1 98.69 79 VAL B O 1
ATOM 2240 N N . LYS B 1 80 ? -6.184 -21.578 -10.625 1 98.69 80 LYS B N 1
ATOM 2241 C CA . LYS B 1 80 ? -5.434 -20.797 -11.609 1 98.69 80 LYS B CA 1
ATOM 2242 C C . LYS B 1 80 ? -4.645 -19.672 -10.93 1 98.69 80 LYS B C 1
ATOM 2244 O O . LYS B 1 80 ? -5.227 -18.797 -10.297 1 98.69 80 LYS B O 1
ATOM 2249 N N . VAL B 1 81 ? -3.34 -19.734 -11.055 1 98.69 81 VAL B N 1
ATOM 2250 C CA . VAL B 1 81 ? -2.471 -18.75 -10.422 1 98.69 81 VAL B CA 1
ATOM 2251 C C . VAL B 1 81 ? -1.775 -17.906 -11.5 1 98.69 81 VAL B C 1
ATOM 2253 O O . VAL B 1 81 ? -1.218 -18.453 -12.453 1 98.69 81 VAL B O 1
ATOM 2256 N N . GLN B 1 82 ? -1.832 -16.609 -11.391 1 98.25 82 GLN B N 1
ATOM 2257 C CA . GLN B 1 82 ? -1.111 -15.672 -12.25 1 98.25 82 GLN B CA 1
ATOM 2258 C C . GLN B 1 82 ? -0.412 -14.594 -11.422 1 98.25 82 GLN B C 1
ATOM 2260 O O . GLN B 1 82 ? -0.99 -14.055 -10.477 1 98.25 82 GLN B O 1
ATOM 2265 N N . VAL B 1 83 ? 0.837 -14.305 -11.836 1 98.69 83 VAL B N 1
ATOM 2266 C CA . VAL B 1 83 ? 1.619 -13.352 -11.047 1 98.69 83 VAL B CA 1
ATOM 2267 C C . VAL B 1 83 ? 2.229 -12.305 -11.969 1 98.69 83 VAL B C 1
ATOM 2269 O O . VAL B 1 83 ? 2.764 -12.633 -13.031 1 98.69 83 VAL B O 1
ATOM 2272 N N . LEU B 1 84 ? 2.07 -11.016 -11.633 1 98.69 84 LEU B N 1
ATOM 2273 C CA . LEU B 1 84 ? 2.799 -9.906 -12.234 1 98.69 84 LEU B CA 1
ATOM 2274 C C . LEU B 1 84 ? 3.873 -9.383 -11.281 1 98.69 84 LEU B C 1
ATOM 2276 O O . LEU B 1 84 ? 3.574 -9 -10.148 1 98.69 84 LEU B O 1
ATOM 2280 N N . LEU B 1 85 ? 5.133 -9.328 -11.766 1 97.75 85 LEU B N 1
ATOM 2281 C CA . LEU B 1 85 ? 6.258 -8.914 -10.938 1 97.75 85 LEU B CA 1
ATOM 2282 C C . LEU B 1 85 ? 6.879 -7.625 -11.477 1 97.75 85 LEU B C 1
ATOM 2284 O O . LEU B 1 85 ? 7.031 -7.469 -12.688 1 97.75 85 LEU B O 1
ATOM 2288 N N . ASP B 1 86 ? 7.203 -6.734 -10.57 1 97 86 ASP B N 1
ATOM 2289 C CA . ASP B 1 86 ? 8.07 -5.629 -10.961 1 97 86 ASP B CA 1
ATOM 2290 C C . ASP B 1 86 ? 9.391 -6.141 -11.539 1 97 86 ASP B C 1
ATOM 2292 O O . ASP B 1 86 ? 9.922 -7.148 -11.07 1 97 86 ASP B O 1
ATOM 2296 N N . LYS B 1 87 ? 9.938 -5.395 -12.383 1 95.06 87 LYS B N 1
ATOM 2297 C CA . LYS B 1 87 ? 11.156 -5.781 -13.102 1 95.06 87 LYS B CA 1
ATOM 2298 C C . LYS B 1 87 ? 12.328 -5.945 -12.133 1 95.06 87 LYS B C 1
ATOM 2300 O O . LYS B 1 87 ? 13.273 -6.672 -12.43 1 95.06 87 LYS B O 1
ATOM 2305 N N . SER B 1 88 ? 12.289 -5.309 -11.008 1 93.12 88 SER B N 1
ATOM 2306 C CA . SER B 1 88 ? 13.383 -5.398 -10.047 1 93.12 88 SER B CA 1
ATOM 2307 C C . SER B 1 88 ? 13.555 -6.824 -9.539 1 93.12 88 SER B C 1
ATOM 2309 O O . SER B 1 88 ? 14.617 -7.184 -9.023 1 93.12 88 SER B O 1
ATOM 2311 N N . ASN B 1 89 ? 12.516 -7.633 -9.633 1 94 89 ASN B N 1
ATOM 2312 C CA . ASN B 1 89 ? 12.586 -9.016 -9.164 1 94 89 ASN B CA 1
ATOM 2313 C C . ASN B 1 89 ? 13.461 -9.867 -10.078 1 94 89 ASN B C 1
ATOM 2315 O O . ASN B 1 89 ? 13.977 -10.906 -9.656 1 94 89 ASN B O 1
ATOM 2319 N N . VAL B 1 90 ? 13.594 -9.523 -11.312 1 89.88 90 VAL B N 1
ATOM 2320 C CA . VAL B 1 90 ? 14.234 -10.344 -12.328 1 89.88 90 VAL B CA 1
ATOM 2321 C C . VAL B 1 90 ? 15.711 -10.531 -11.992 1 89.88 90 VAL B C 1
ATOM 2323 O O . VAL B 1 90 ? 16.234 -11.641 -12.102 1 89.88 90 VAL B O 1
ATOM 2326 N N . ASN B 1 91 ? 16.312 -9.477 -11.477 1 83.38 91 ASN B N 1
ATOM 2327 C CA . ASN B 1 91 ? 17.734 -9.562 -11.227 1 83.38 91 ASN B CA 1
ATOM 2328 C C . ASN B 1 91 ? 18.047 -9.789 -9.742 1 83.38 91 ASN B C 1
ATOM 2330 O O . ASN B 1 91 ? 19.203 -9.883 -9.352 1 83.38 91 ASN B O 1
ATOM 2334 N N . SER B 1 92 ? 17.031 -9.875 -9.023 1 85.5 92 SER B N 1
ATOM 2335 C CA . SER B 1 92 ? 17.25 -10.062 -7.59 1 85.5 92 SER B CA 1
ATOM 2336 C C . SER B 1 92 ? 17.5 -11.523 -7.258 1 85.5 92 SER B C 1
ATOM 2338 O O . SER B 1 92 ? 16.703 -12.398 -7.613 1 85.5 92 SER B O 1
ATOM 2340 N N . ARG B 1 93 ? 18.531 -11.781 -6.508 1 79.31 93 ARG B N 1
ATOM 2341 C CA . ARG B 1 93 ? 18.953 -13.148 -6.199 1 79.31 93 ARG B CA 1
ATOM 2342 C C . ARG B 1 93 ? 17.953 -13.836 -5.273 1 79.31 93 ARG B C 1
ATOM 2344 O O . ARG B 1 93 ? 17.781 -15.055 -5.332 1 79.31 93 ARG B O 1
ATOM 2351 N N . ASN B 1 94 ? 17.344 -13.055 -4.5 1 84.56 94 ASN B N 1
ATOM 2352 C CA . ASN B 1 94 ? 16.5 -13.641 -3.461 1 84.56 94 ASN B CA 1
ATOM 2353 C C . ASN B 1 94 ? 15.031 -13.609 -3.852 1 84.56 94 ASN B C 1
ATOM 2355 O O . ASN B 1 94 ? 14.164 -14.023 -3.072 1 84.56 94 ASN B O 1
ATOM 2359 N N . SER B 1 95 ? 14.797 -13.172 -5.035 1 88.69 95 SER B N 1
ATOM 2360 C CA . SER B 1 95 ? 13.398 -13.086 -5.438 1 88.69 95 SER B CA 1
ATOM 2361 C C . SER B 1 95 ? 12.836 -14.461 -5.797 1 88.69 95 SER B C 1
ATOM 2363 O O . SER B 1 95 ? 13.594 -15.43 -5.934 1 88.69 95 SER B O 1
ATOM 2365 N N . VAL B 1 96 ? 11.562 -14.547 -5.992 1 90.56 96 VAL B N 1
ATOM 2366 C CA . VAL B 1 96 ? 10.82 -15.773 -6.234 1 90.56 96 VAL B CA 1
ATOM 2367 C C . VAL B 1 96 ? 11 -16.219 -7.684 1 90.56 96 VAL B C 1
ATOM 2369 O O . VAL B 1 96 ? 10.508 -17.266 -8.086 1 90.56 96 VAL B O 1
ATOM 2372 N N . VAL B 1 97 ? 11.641 -15.5 -8.492 1 88 97 VAL B N 1
ATOM 2373 C CA . VAL B 1 97 ? 11.695 -15.711 -9.938 1 88 97 VAL B CA 1
ATOM 2374 C C . VAL B 1 97 ? 12.25 -17.109 -10.234 1 88 97 VAL B C 1
ATOM 2376 O O . VAL B 1 97 ? 11.672 -17.859 -11.023 1 88 97 VAL B O 1
ATOM 2379 N N . ALA B 1 98 ? 13.344 -17.438 -9.656 1 84.81 98 ALA B N 1
ATOM 2380 C CA . ALA B 1 98 ? 13.93 -18.75 -9.883 1 84.81 98 ALA B CA 1
ATOM 2381 C C . ALA B 1 98 ? 12.969 -19.859 -9.453 1 84.81 98 ALA B C 1
ATOM 2383 O O . ALA B 1 98 ? 12.773 -20.844 -10.18 1 84.81 98 ALA B O 1
ATOM 2384 N N . GLU B 1 99 ? 12.383 -19.688 -8.344 1 87.19 99 GLU B N 1
ATOM 2385 C CA . GLU B 1 99 ? 11.445 -20.672 -7.812 1 87.19 99 GLU B CA 1
ATOM 2386 C C . GLU B 1 99 ? 10.219 -20.797 -8.711 1 87.19 99 GLU B C 1
ATOM 2388 O O . GLU B 1 99 ? 9.742 -21.906 -8.969 1 87.19 99 GLU B O 1
ATOM 2393 N N . PHE B 1 100 ? 9.68 -19.688 -9.172 1 92 100 PHE B N 1
ATOM 2394 C CA . PHE B 1 100 ? 8.5 -19.688 -10.023 1 92 100 PHE B CA 1
ATOM 2395 C C . PHE B 1 100 ? 8.805 -20.344 -11.367 1 92 100 PHE B C 1
ATOM 2397 O O . PHE B 1 100 ? 7.957 -21.047 -11.93 1 92 100 PHE B O 1
ATOM 2404 N N . THR B 1 101 ? 9.961 -20.125 -11.828 1 86.5 101 THR B N 1
ATOM 2405 C CA . THR B 1 101 ? 10.367 -20.734 -13.078 1 86.5 101 THR B CA 1
ATOM 2406 C C . THR B 1 101 ? 10.453 -22.25 -12.93 1 86.5 101 THR B C 1
ATOM 2408 O O . THR B 1 101 ? 9.938 -23 -13.766 1 86.5 101 THR B O 1
ATOM 2411 N N . LYS B 1 102 ? 10.945 -22.672 -11.875 1 84.62 102 LYS B N 1
ATOM 2412 C CA . LYS B 1 102 ? 11.117 -24.109 -11.617 1 84.62 102 LYS B CA 1
ATOM 2413 C C . LYS B 1 102 ? 9.773 -24.797 -11.375 1 84.62 102 LYS B C 1
ATOM 2415 O O . LYS B 1 102 ? 9.547 -25.906 -11.859 1 84.62 102 LYS B O 1
ATOM 2420 N N . SER B 1 103 ? 8.953 -24.141 -10.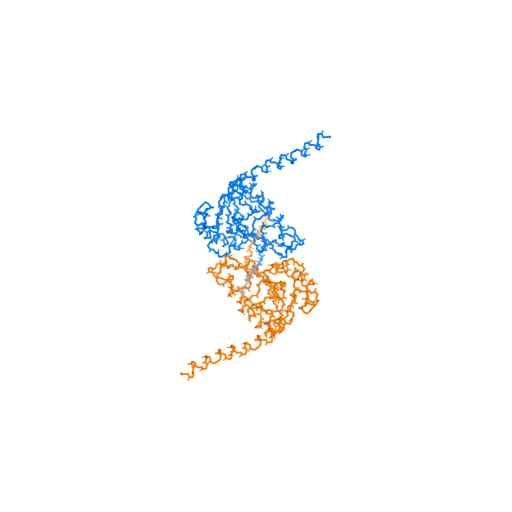664 1 88.38 103 SER B N 1
ATOM 2421 C CA . SER B 1 103 ? 7.68 -24.734 -10.273 1 88.38 103 SER B CA 1
ATOM 2422 C C . SER B 1 103 ? 6.602 -24.469 -11.312 1 88.38 103 SER B C 1
ATOM 2424 O O . SER B 1 103 ? 5.445 -24.844 -11.133 1 88.38 103 SER B O 1
ATOM 2426 N N . LYS B 1 104 ? 6.926 -23.75 -12.344 1 90.06 104 LYS B N 1
ATOM 2427 C CA . LYS B 1 104 ? 6.043 -23.453 -13.461 1 90.06 104 LYS B CA 1
ATOM 2428 C C . LYS B 1 104 ? 4.844 -22.625 -13.016 1 90.06 104 LYS B C 1
ATOM 2430 O O . LYS B 1 104 ? 3.721 -22.859 -13.461 1 90.06 104 LYS B O 1
ATOM 2435 N N . ILE B 1 105 ? 5.078 -21.859 -12.023 1 93 105 ILE B N 1
ATOM 2436 C CA . ILE B 1 105 ? 4.094 -20.828 -11.711 1 93 105 ILE B CA 1
ATOM 2437 C C . ILE B 1 105 ? 4.152 -19.719 -12.758 1 93 105 ILE B C 1
ATOM 2439 O O . ILE B 1 105 ? 5.199 -19.109 -12.961 1 93 105 ILE B O 1
ATOM 2443 N N . PRO B 1 106 ? 3.029 -19.484 -13.398 1 94.62 106 PRO B N 1
ATOM 2444 C CA . PRO B 1 106 ? 3.045 -18.438 -14.422 1 94.62 106 PRO B CA 1
ATOM 2445 C C . PRO B 1 106 ? 3.27 -17.047 -13.852 1 94.62 106 PRO B C 1
ATOM 2447 O O . PRO B 1 106 ? 2.611 -16.656 -12.883 1 94.62 106 PRO B O 1
ATOM 2450 N N . PHE B 1 107 ? 4.207 -16.312 -14.445 1 96.56 107 PHE B N 1
ATOM 2451 C CA . PHE B 1 107 ? 4.402 -14.906 -14.07 1 96.56 107 PHE B CA 1
ATOM 2452 C C . PHE B 1 107 ? 4.848 -14.086 -15.273 1 96.56 107 PHE B C 1
ATOM 2454 O O . PHE B 1 107 ? 5.391 -14.625 -16.234 1 96.56 107 PHE B O 1
ATOM 2461 N N . LEU B 1 108 ? 4.496 -12.828 -15.281 1 97.69 108 LEU B N 1
ATOM 2462 C CA . LEU B 1 108 ? 4.945 -11.828 -16.25 1 97.69 108 LEU B CA 1
ATOM 2463 C C . LEU B 1 108 ? 5.703 -10.703 -15.547 1 97.69 108 LEU B C 1
ATOM 2465 O O . LEU B 1 108 ? 5.531 -10.477 -14.352 1 97.69 108 LEU B O 1
ATOM 2469 N N . VAL B 1 109 ? 6.57 -10.055 -16.328 1 96.12 109 VAL B N 1
ATOM 2470 C CA . VAL B 1 109 ? 7.316 -8.898 -15.828 1 96.12 109 VAL B CA 1
ATOM 2471 C C . VAL B 1 109 ? 6.59 -7.613 -16.203 1 96.12 109 VAL B C 1
ATOM 2473 O O . VAL B 1 109 ? 6.426 -7.301 -17.375 1 96.12 109 VAL B O 1
ATOM 2476 N N . ASP B 1 110 ? 6.109 -6.906 -15.219 1 97.75 110 ASP B N 1
ATOM 2477 C CA . ASP B 1 110 ? 5.496 -5.594 -15.414 1 97.75 110 ASP B CA 1
ATOM 2478 C C . ASP B 1 110 ? 6.559 -4.496 -15.438 1 97.75 110 ASP B C 1
ATOM 2480 O O . ASP B 1 110 ? 6.824 -3.863 -14.414 1 97.75 110 ASP B O 1
ATOM 2484 N N . TYR B 1 111 ? 7.062 -4.156 -16.609 1 94.69 111 TYR B N 1
ATOM 2485 C CA . TYR B 1 111 ? 8.312 -3.412 -16.703 1 94.69 111 TYR B CA 1
ATOM 2486 C C . TYR B 1 111 ? 8.07 -1.989 -17.188 1 94.69 111 TYR B C 1
ATOM 2488 O O . TYR B 1 111 ? 8.953 -1.136 -17.109 1 94.69 111 TYR B O 1
ATOM 2496 N N . LYS B 1 112 ? 6.902 -1.685 -17.625 1 94.38 112 LYS B N 1
ATOM 2497 C CA . LYS B 1 112 ? 6.676 -0.392 -18.266 1 94.38 112 LYS B CA 1
ATOM 2498 C C . LYS B 1 112 ? 6.715 0.741 -17.25 1 94.38 112 LYS B C 1
ATOM 2500 O O . LYS B 1 112 ? 7.316 1.788 -17.5 1 94.38 112 LYS B O 1
ATOM 2505 N N . PRO B 1 113 ? 6.105 0.549 -16.094 1 94.94 113 PRO B N 1
ATOM 2506 C CA . PRO B 1 113 ? 6.297 1.613 -15.109 1 94.94 113 PRO B CA 1
ATOM 2507 C C . PRO B 1 113 ? 7.719 1.653 -14.562 1 94.94 113 PRO B C 1
ATOM 2509 O O . PRO B 1 113 ? 8.43 0.643 -14.594 1 94.94 113 PRO B O 1
ATOM 2512 N N . THR B 1 114 ? 8.094 2.891 -14.07 1 94 114 THR B N 1
ATOM 2513 C CA . THR B 1 114 ? 9.375 2.943 -13.375 1 94 114 THR B CA 1
ATOM 2514 C C . THR B 1 114 ? 9.406 1.949 -12.219 1 94 114 THR B C 1
ATOM 2516 O O . THR B 1 114 ? 10.414 1.266 -12.008 1 94 114 THR B O 1
ATOM 2519 N N . VAL B 1 115 ? 8.344 1.891 -11.5 1 95 115 VAL B N 1
ATOM 2520 C CA . VAL B 1 115 ? 8.156 0.904 -10.445 1 95 115 VAL B CA 1
ATOM 2521 C C . VAL B 1 115 ? 6.734 0.359 -10.492 1 95 115 VAL B C 1
ATOM 2523 O O . VAL B 1 115 ? 5.766 1.123 -10.422 1 95 115 VAL B O 1
ATOM 2526 N N . ALA B 1 116 ? 6.633 -0.908 -10.766 1 97.19 116 ALA B N 1
ATOM 2527 C CA . ALA B 1 116 ? 5.348 -1.563 -10.555 1 97.19 116 ALA B CA 1
ATOM 2528 C C . ALA B 1 116 ? 5.105 -1.828 -9.07 1 97.19 116 ALA B C 1
ATOM 2530 O O . ALA B 1 116 ? 5.398 -2.918 -8.57 1 97.19 116 ALA B O 1
ATOM 2531 N N . ALA B 1 117 ? 4.41 -0.972 -8.414 1 96.25 117 ALA B N 1
ATOM 2532 C CA . ALA B 1 117 ? 4.477 -0.907 -6.957 1 96.25 117 ALA B CA 1
ATOM 2533 C C . ALA B 1 117 ? 3.275 -1.6 -6.32 1 96.25 117 ALA B C 1
ATOM 2535 O O . ALA B 1 117 ? 3.207 -1.739 -5.098 1 96.25 117 ALA B O 1
ATOM 2536 N N . ASN B 1 118 ? 2.316 -2.066 -7.09 1 97.62 118 ASN B N 1
ATOM 2537 C CA . ASN B 1 118 ? 1.113 -2.678 -6.531 1 97.62 118 ASN B CA 1
ATOM 2538 C C . ASN B 1 118 ? 1.447 -3.902 -5.688 1 97.62 118 ASN B C 1
ATOM 2540 O O . ASN B 1 118 ? 2.314 -4.699 -6.055 1 97.62 118 ASN B O 1
ATOM 2544 N N . LYS B 1 119 ? 0.884 -3.982 -4.562 1 97.75 119 LYS B N 1
ATOM 2545 C CA . LYS B 1 119 ? 0.867 -5.133 -3.66 1 97.75 119 LYS B CA 1
ATOM 2546 C C . LYS B 1 119 ? -0.553 -5.652 -3.463 1 97.75 119 LYS B C 1
ATOM 2548 O O . LYS B 1 119 ? -1.206 -5.332 -2.467 1 97.75 119 LYS B O 1
ATOM 2553 N N . VAL B 1 120 ? -0.924 -6.449 -4.41 1 98.88 120 VAL B N 1
ATOM 2554 C CA . VAL B 1 120 ? -2.328 -6.836 -4.492 1 98.88 120 VAL B CA 1
ATOM 2555 C C . VAL B 1 120 ? -2.436 -8.336 -4.734 1 98.88 120 VAL B C 1
ATOM 2557 O O . VAL B 1 120 ? -1.686 -8.898 -5.539 1 98.88 120 VAL B O 1
ATOM 2560 N N . ILE B 1 121 ? -3.326 -9.023 -4.043 1 98.94 121 ILE B N 1
ATOM 2561 C CA . ILE B 1 121 ? -3.729 -10.398 -4.312 1 98.94 121 ILE B CA 1
ATOM 2562 C C . ILE B 1 121 ? -5.25 -10.477 -4.445 1 98.94 121 ILE B C 1
ATOM 2564 O O . ILE B 1 121 ? -5.977 -9.984 -3.584 1 98.94 121 ILE B O 1
ATOM 2568 N N . LEU B 1 122 ? -5.707 -11.023 -5.555 1 98.94 122 LEU B N 1
ATOM 2569 C CA . LEU B 1 122 ? -7.121 -11.258 -5.82 1 98.94 122 LEU B CA 1
ATOM 2570 C C . LEU B 1 122 ? -7.449 -12.742 -5.754 1 98.94 122 LEU B C 1
ATOM 2572 O O . LEU B 1 122 ? -6.812 -13.555 -6.426 1 98.94 122 LEU B O 1
ATOM 2576 N N . ILE B 1 123 ? -8.445 -13.109 -4.969 1 98.88 123 ILE B N 1
ATOM 2577 C CA . ILE B 1 123 ? -8.781 -14.516 -4.762 1 98.88 123 ILE B CA 1
ATOM 2578 C C . ILE B 1 123 ? -10.219 -14.773 -5.191 1 98.88 123 ILE B C 1
ATOM 2580 O O . ILE B 1 123 ? -11.148 -14.133 -4.691 1 98.88 123 ILE B O 1
ATOM 2584 N N . ASP B 1 124 ? -10.445 -15.656 -6.148 1 98.75 124 ASP B N 1
ATOM 2585 C CA . ASP B 1 124 ? -11.719 -16.203 -6.613 1 98.75 124 ASP B CA 1
ATOM 2586 C C . ASP B 1 124 ? -12.648 -15.094 -7.098 1 98.75 124 ASP B C 1
ATOM 2588 O O . ASP B 1 124 ? -13.875 -15.219 -7.012 1 98.75 124 ASP B O 1
ATOM 2592 N N . ARG B 1 125 ? -12.062 -13.906 -7.402 1 97.75 125 ARG B N 1
ATOM 2593 C CA . ARG B 1 125 ? -12.781 -12.742 -7.891 1 97.75 125 ARG B CA 1
ATOM 2594 C C . ARG B 1 125 ? -13.727 -12.195 -6.828 1 97.75 125 ARG B C 1
ATOM 2596 O O . ARG B 1 125 ? -14.688 -11.484 -7.145 1 97.75 125 ARG B O 1
ATOM 2603 N N . LYS B 1 126 ? -13.422 -12.523 -5.609 1 97.31 126 LYS B N 1
ATOM 2604 C CA . LYS B 1 126 ? -14.352 -12.133 -4.555 1 97.31 126 LYS B CA 1
ATOM 2605 C C . LYS B 1 126 ? -13.609 -11.508 -3.375 1 97.31 126 LYS B C 1
ATOM 2607 O O . LYS B 1 126 ? -14.219 -10.867 -2.52 1 97.31 126 LYS B O 1
ATOM 2612 N N . MET B 1 127 ? -12.344 -11.719 -3.309 1 97.88 127 MET B N 1
ATOM 2613 C CA . MET B 1 127 ? -11.531 -11.219 -2.201 1 97.88 127 MET B CA 1
ATOM 2614 C C . MET B 1 127 ? -10.32 -10.453 -2.719 1 97.88 127 MET B C 1
ATOM 2616 O O . MET B 1 127 ? -9.672 -10.883 -3.676 1 97.88 127 MET B O 1
ATOM 2620 N N . VAL B 1 128 ? -10.102 -9.312 -2.146 1 98.38 128 VAL B N 1
ATOM 2621 C CA . VAL B 1 128 ? -8.922 -8.523 -2.492 1 98.38 128 VAL B CA 1
ATOM 2622 C C . VAL B 1 128 ? -8.062 -8.312 -1.248 1 98.38 128 VAL B C 1
ATOM 2624 O O . VAL B 1 128 ? -8.586 -8.047 -0.162 1 98.38 128 VAL B O 1
ATOM 2627 N N . ILE B 1 129 ? -6.785 -8.602 -1.354 1 98.69 129 ILE B N 1
ATOM 2628 C CA . ILE B 1 129 ? -5.75 -8.25 -0.385 1 98.69 129 ILE B CA 1
ATOM 2629 C C . ILE B 1 129 ? -4.918 -7.086 -0.918 1 98.69 129 ILE B C 1
ATOM 2631 O O . ILE B 1 129 ? -4.379 -7.156 -2.025 1 98.69 129 ILE B O 1
ATOM 2635 N N . THR B 1 130 ? -4.859 -5.988 -0.181 1 98.56 130 THR B N 1
ATOM 2636 C CA . THR B 1 130 ? -4.109 -4.801 -0.583 1 98.56 130 THR B CA 1
ATOM 2637 C C . THR B 1 130 ? -3.475 -4.129 0.63 1 98.56 130 THR B C 1
ATOM 2639 O O . THR B 1 130 ? -3.428 -4.707 1.716 1 98.56 130 THR B O 1
ATOM 2642 N N . GLY B 1 131 ? -2.928 -2.949 0.455 1 97.69 131 GLY B N 1
ATOM 2643 C CA . GLY B 1 131 ? -2.125 -2.256 1.45 1 97.69 131 GLY B CA 1
ATOM 2644 C C . GLY B 1 131 ? -0.723 -1.937 0.968 1 97.69 131 GLY B C 1
ATOM 2645 O O . GLY B 1 131 ? -0.507 -1.712 -0.224 1 97.69 131 GLY B O 1
ATOM 2646 N N . ASN B 1 132 ? 0.138 -1.837 1.94 1 95.88 132 ASN B N 1
ATOM 2647 C CA . ASN B 1 132 ? 1.479 -1.447 1.518 1 95.88 132 ASN B CA 1
ATOM 2648 C C . ASN B 1 132 ? 2.514 -2.508 1.885 1 95.88 132 ASN B C 1
ATOM 2650 O O . ASN B 1 132 ? 3.717 -2.256 1.819 1 95.88 132 ASN B O 1
ATOM 2654 N N . PHE B 1 133 ? 2.076 -3.664 2.25 1 94.56 133 PHE B N 1
ATOM 2655 C CA . PHE B 1 133 ? 2.939 -4.766 2.658 1 94.56 133 PHE B CA 1
ATOM 2656 C C . PHE B 1 133 ? 3.537 -5.465 1.442 1 94.56 133 PHE B C 1
ATOM 2658 O O . PHE B 1 133 ? 2.828 -6.152 0.705 1 94.56 133 PHE B O 1
ATOM 2665 N N . SER B 1 134 ? 4.82 -5.348 1.239 1 95.19 134 SER B N 1
ATOM 2666 C CA . SER B 1 134 ? 5.492 -6.129 0.206 1 95.19 134 SER B CA 1
ATOM 2667 C C . SER B 1 134 ? 5.605 -7.598 0.606 1 95.19 134 SER B C 1
ATOM 2669 O O . SER B 1 134 ? 5.68 -7.918 1.795 1 95.19 134 SER B O 1
ATOM 2671 N N . PHE B 1 135 ? 5.598 -8.469 -0.352 1 96.44 135 PHE B N 1
ATOM 2672 C CA . PHE B 1 135 ? 5.629 -9.898 -0.065 1 96.44 135 PHE B CA 1
ATOM 2673 C C . PHE B 1 135 ? 7.055 -10.367 0.18 1 96.44 135 PHE B C 1
ATOM 2675 O O . PHE B 1 135 ? 7.566 -11.219 -0.549 1 96.44 135 PHE B O 1
ATOM 2682 N N . SER B 1 136 ? 7.656 -9.734 1.166 1 91.19 136 SER B N 1
ATOM 2683 C CA . SER B 1 136 ? 9.023 -10.016 1.581 1 91.19 136 SER B CA 1
ATOM 2684 C C . SER B 1 136 ? 9.102 -10.336 3.07 1 91.19 136 SER B C 1
ATOM 2686 O O . SER B 1 136 ? 8.305 -9.828 3.861 1 91.19 136 SER B O 1
ATOM 2688 N N . GLU B 1 137 ? 10 -11.219 3.398 1 80.38 137 GLU B N 1
ATOM 2689 C CA . GLU B 1 137 ? 10.172 -11.562 4.809 1 80.38 137 GLU B CA 1
ATOM 2690 C C . GLU B 1 137 ? 10.688 -10.375 5.609 1 80.38 137 GLU B C 1
ATOM 2692 O O . GLU B 1 137 ? 10.352 -10.219 6.785 1 80.38 137 GLU B O 1
ATOM 2697 N N . LYS B 1 138 ? 11.508 -9.547 5.008 1 78.31 138 LYS B N 1
ATOM 2698 C CA . LYS B 1 138 ? 12.055 -8.367 5.668 1 78.31 138 LYS B CA 1
ATOM 2699 C C . LYS B 1 138 ? 10.938 -7.434 6.133 1 78.31 138 LYS B C 1
ATOM 2701 O O . LYS B 1 138 ? 11.023 -6.848 7.215 1 78.31 138 LYS B O 1
ATOM 2706 N N . ASN B 1 139 ? 9.891 -7.359 5.465 1 75.12 139 ASN B N 1
ATOM 2707 C CA . ASN B 1 139 ? 8.812 -6.426 5.754 1 75.12 139 ASN B CA 1
ATOM 2708 C C . ASN B 1 139 ? 7.996 -6.871 6.965 1 75.12 139 ASN B C 1
ATOM 2710 O O . ASN B 1 139 ? 7.402 -6.039 7.66 1 75.12 139 ASN B O 1
ATOM 2714 N N . ASN B 1 140 ? 8.039 -8.078 7.199 1 75.56 140 ASN B N 1
ATOM 2715 C CA . ASN B 1 140 ? 7.27 -8.586 8.336 1 75.56 140 ASN B CA 1
ATOM 2716 C C . ASN B 1 140 ? 7.859 -8.117 9.664 1 75.56 140 ASN B C 1
ATOM 2718 O O . ASN B 1 140 ? 7.133 -7.949 10.641 1 75.56 140 ASN B O 1
ATOM 2722 N N . ASN B 1 141 ? 9.117 -7.777 9.586 1 81.88 141 ASN B N 1
ATOM 2723 C CA . ASN B 1 141 ? 9.719 -7.602 10.898 1 81.88 141 ASN B CA 1
ATOM 2724 C C . ASN B 1 141 ? 10.367 -6.23 11.047 1 81.88 141 ASN B C 1
ATOM 2726 O O . ASN B 1 141 ? 10.648 -5.785 12.156 1 81.88 141 ASN B O 1
ATOM 2730 N N . GLN B 1 142 ? 10.5 -5.562 10 1 88.5 142 GLN B N 1
ATOM 2731 C CA . GLN B 1 142 ? 11.352 -4.383 10.094 1 88.5 142 GLN B CA 1
ATOM 2732 C C . GLN B 1 142 ? 10.57 -3.111 9.758 1 88.5 142 GLN B C 1
ATOM 2734 O O . GLN B 1 142 ? 10.922 -2.025 10.227 1 88.5 142 GLN B O 1
ATOM 2739 N N . SER B 1 143 ? 9.57 -3.246 9 1 92.94 143 SER B N 1
ATOM 2740 C CA . SER B 1 143 ? 8.82 -2.07 8.562 1 92.94 143 SER B CA 1
ATOM 2741 C C . SER B 1 143 ? 7.438 -2.029 9.195 1 92.94 143 SER B C 1
ATOM 2743 O O . SER B 1 143 ? 6.871 -3.07 9.531 1 92.94 143 SER B O 1
ATOM 2745 N N . SER B 1 144 ? 7.016 -0.85 9.469 1 96 144 SER B N 1
ATOM 2746 C CA . SER B 1 144 ? 5.605 -0.707 9.812 1 96 144 SER B CA 1
ATOM 2747 C C . SER B 1 144 ? 4.742 -0.576 8.562 1 96 144 SER B C 1
ATOM 2749 O O . SER B 1 144 ? 5.07 0.188 7.648 1 96 144 SER B O 1
ATOM 2751 N N . GLY B 1 145 ? 3.795 -1.408 8.445 1 96.56 145 GLY B N 1
ATOM 2752 C CA . GLY B 1 145 ? 2.895 -1.438 7.305 1 96.56 145 GLY B CA 1
ATOM 2753 C C . GLY B 1 145 ? 1.551 -2.068 7.621 1 96.56 145 GLY B C 1
ATOM 2754 O O . GLY B 1 145 ? 1.184 -2.207 8.789 1 96.56 145 GLY B O 1
ATOM 2755 N N . ASN B 1 146 ? 0.786 -2.25 6.574 1 97.69 146 ASN B N 1
ATOM 2756 C CA . ASN B 1 146 ? -0.537 -2.828 6.785 1 97.69 146 ASN B CA 1
ATOM 2757 C C . ASN B 1 146 ? -0.947 -3.729 5.625 1 97.69 146 ASN B C 1
ATOM 2759 O O . ASN B 1 146 ? -0.432 -3.592 4.516 1 97.69 146 ASN B O 1
ATOM 2763 N N . VAL B 1 147 ? -1.828 -4.676 5.926 1 98.06 147 VAL B N 1
ATOM 2764 C CA . VAL B 1 147 ? -2.537 -5.527 4.973 1 98.06 147 VAL B CA 1
ATOM 2765 C C . VAL B 1 147 ? -4.039 -5.434 5.215 1 98.06 147 VAL B C 1
ATOM 2767 O O . VAL B 1 147 ? -4.5 -5.535 6.355 1 98.06 147 VAL B O 1
ATOM 2770 N N . LEU B 1 148 ? -4.742 -5.137 4.195 1 98 148 LEU B N 1
ATOM 2771 C CA . LEU B 1 148 ? -6.199 -5.137 4.23 1 98 148 LEU B CA 1
ATOM 2772 C C . LEU B 1 148 ? -6.762 -6.277 3.387 1 98 148 LEU B C 1
ATOM 2774 O O . LEU B 1 148 ? -6.465 -6.379 2.193 1 98 148 LEU B O 1
ATOM 2778 N N . VAL B 1 149 ? -7.512 -7.191 4.008 1 97.62 149 VAL B N 1
ATOM 2779 C CA . VAL B 1 149 ? -8.219 -8.273 3.334 1 97.62 149 VAL B CA 1
ATOM 2780 C C . VAL B 1 149 ? -9.719 -7.969 3.295 1 97.62 149 VAL B C 1
ATOM 2782 O O . VAL B 1 149 ? -10.359 -7.832 4.34 1 97.62 149 VAL B O 1
ATOM 2785 N N . MET B 1 150 ? -10.258 -7.867 2.096 1 95.56 150 MET B N 1
ATOM 2786 C CA . MET B 1 150 ? -11.672 -7.547 1.951 1 95.56 150 MET B CA 1
ATOM 2787 C C . MET B 1 150 ? -12.383 -8.586 1.085 1 95.56 150 MET B C 1
ATOM 2789 O O . MET B 1 150 ? -11.898 -8.93 0.003 1 95.56 150 MET B O 1
ATOM 2793 N N . ARG B 1 151 ? -13.492 -9.039 1.615 1 94.44 151 ARG B N 1
ATOM 2794 C CA . ARG B 1 151 ? -14.383 -9.867 0.809 1 94.44 151 ARG B CA 1
ATOM 2795 C C . ARG B 1 151 ? -15.508 -9.031 0.207 1 94.44 151 ARG B C 1
ATOM 2797 O O . ARG B 1 151 ? -16.562 -8.859 0.827 1 94.44 151 ARG B O 1
ATOM 2804 N N . ASN B 1 152 ? -15.258 -8.594 -0.985 1 93.31 152 ASN B N 1
ATOM 2805 C CA . ASN B 1 152 ? -16.188 -7.758 -1.733 1 93.31 152 ASN B CA 1
ATOM 2806 C C . ASN B 1 152 ? -15.992 -7.91 -3.24 1 93.31 152 ASN B C 1
ATOM 2808 O O . ASN B 1 152 ? -15.008 -7.418 -3.795 1 93.31 152 ASN B O 1
ATOM 2812 N N . ALA B 1 153 ? -16.953 -8.5 -3.883 1 94.81 153 ALA B N 1
ATOM 2813 C CA . ALA B 1 153 ? -16.812 -8.852 -5.293 1 94.81 153 ALA B CA 1
ATOM 2814 C C . ALA B 1 153 ? -16.703 -7.602 -6.16 1 94.81 153 ALA B C 1
ATOM 2816 O O . ALA B 1 153 ? -15.992 -7.598 -7.168 1 94.81 153 ALA B O 1
ATOM 2817 N N . GLU B 1 154 ? -17.406 -6.574 -5.781 1 93.62 154 GLU B N 1
ATOM 2818 C CA . GLU B 1 154 ? -17.391 -5.352 -6.578 1 93.62 154 GLU B CA 1
ATOM 2819 C C . GLU B 1 154 ? -16.016 -4.695 -6.551 1 93.62 154 GLU B C 1
ATOM 2821 O O . GLU B 1 154 ? -15.445 -4.379 -7.598 1 93.62 154 GLU B O 1
ATOM 2826 N N . ILE B 1 155 ? -15.484 -4.52 -5.379 1 95.38 155 ILE B N 1
ATOM 2827 C CA . ILE B 1 155 ? -14.164 -3.914 -5.234 1 95.38 155 ILE B CA 1
ATOM 2828 C C . ILE B 1 155 ? -13.109 -4.812 -5.887 1 95.38 155 ILE B C 1
ATOM 2830 O O . ILE B 1 155 ? -12.211 -4.328 -6.582 1 95.38 155 ILE B O 1
ATOM 2834 N N . THR B 1 156 ? -13.289 -6.062 -5.684 1 97.44 156 THR B N 1
ATOM 2835 C CA . THR B 1 156 ? -12.359 -7.012 -6.277 1 97.44 156 THR B CA 1
ATOM 2836 C C . THR B 1 156 ? -12.383 -6.914 -7.801 1 97.44 156 THR B C 1
ATOM 2838 O O . THR B 1 156 ? -11.336 -6.996 -8.445 1 97.44 156 THR B O 1
ATOM 2841 N N . GLY B 1 157 ? -13.578 -6.746 -8.352 1 97.62 157 GLY B N 1
ATOM 2842 C CA . GLY B 1 157 ? -13.695 -6.59 -9.789 1 97.62 157 GLY B CA 1
ATOM 2843 C C . GLY B 1 157 ? -12.961 -5.375 -10.32 1 97.62 157 GLY B C 1
ATOM 2844 O O . GLY B 1 157 ? -12.383 -5.422 -11.406 1 97.62 157 GLY B O 1
ATOM 2845 N N . ILE B 1 158 ? -12.945 -4.312 -9.594 1 97.56 158 ILE B N 1
ATOM 2846 C CA . ILE B 1 158 ? -12.242 -3.094 -9.992 1 97.56 158 ILE B CA 1
ATOM 2847 C C . ILE B 1 158 ? -10.734 -3.352 -10.016 1 97.56 158 ILE B C 1
ATOM 2849 O O . ILE B 1 158 ? -10.055 -2.98 -10.969 1 97.56 158 ILE B O 1
ATOM 2853 N N . TYR B 1 159 ? -10.219 -4.02 -9.008 1 98.62 159 TYR B N 1
ATOM 2854 C CA . TYR B 1 159 ? -8.805 -4.379 -8.977 1 98.62 159 TYR B CA 1
ATOM 2855 C C . TYR B 1 159 ? -8.461 -5.367 -10.086 1 98.62 159 TYR B C 1
ATOM 2857 O O . TYR B 1 159 ? -7.383 -5.293 -10.68 1 98.62 159 TYR B O 1
ATOM 2865 N N . LEU B 1 160 ? -9.375 -6.281 -10.32 1 98.75 160 LEU B N 1
ATOM 2866 C CA . LEU B 1 160 ? -9.141 -7.27 -11.375 1 98.75 160 LEU B CA 1
ATOM 2867 C C . LEU B 1 160 ? -9.016 -6.598 -12.734 1 98.75 160 LEU B C 1
ATOM 2869 O O . LEU B 1 160 ? -8.18 -6.984 -13.547 1 98.75 160 LEU B O 1
ATOM 2873 N N . SER B 1 161 ? -9.844 -5.656 -12.969 1 98.5 161 SER B N 1
ATOM 2874 C CA . SER B 1 161 ? -9.758 -4.922 -14.227 1 98.5 161 SER B CA 1
ATOM 2875 C C . SER B 1 161 ? -8.383 -4.281 -14.398 1 98.5 161 SER B C 1
ATOM 2877 O O . SER B 1 161 ? -7.812 -4.312 -15.492 1 98.5 161 SER B O 1
ATOM 2879 N N . ASN B 1 162 ? -7.879 -3.68 -13.375 1 98.44 162 ASN B N 1
ATOM 2880 C CA . ASN B 1 162 ? -6.535 -3.111 -13.461 1 98.44 162 ASN B CA 1
ATOM 2881 C C . ASN B 1 162 ? -5.48 -4.195 -13.664 1 98.44 162 ASN B C 1
ATOM 2883 O O . ASN B 1 162 ? -4.52 -3.998 -14.414 1 98.44 162 ASN B O 1
ATOM 2887 N N . PHE B 1 163 ? -5.66 -5.277 -12.961 1 98.75 163 PHE B N 1
ATOM 2888 C CA . PHE B 1 163 ? -4.746 -6.398 -13.141 1 98.75 163 PHE B CA 1
ATOM 2889 C C . PHE B 1 163 ? -4.668 -6.801 -14.609 1 98.75 163 PHE B C 1
ATOM 2891 O O . PHE B 1 163 ? -3.574 -6.961 -15.156 1 98.75 163 PHE B O 1
ATOM 2898 N N . GLU B 1 164 ? -5.781 -6.957 -15.195 1 98.62 164 GLU B N 1
ATOM 2899 C CA . GLU B 1 164 ? -5.852 -7.391 -16.578 1 98.62 164 GLU B CA 1
ATOM 2900 C C . GLU B 1 164 ? -5.219 -6.363 -17.516 1 98.62 164 GLU B C 1
ATOM 2902 O O . GLU B 1 164 ? -4.551 -6.723 -18.484 1 98.62 164 GLU B O 1
ATOM 2907 N N . LYS B 1 165 ? -5.434 -5.133 -17.234 1 98.06 165 LYS B N 1
ATOM 2908 C CA . LYS B 1 165 ? -4.801 -4.078 -18.016 1 98.06 165 LYS B CA 1
ATOM 2909 C C . LYS B 1 165 ? -3.279 -4.156 -17.922 1 98.06 165 LYS B C 1
ATOM 2911 O O . LYS B 1 165 ? -2.58 -4.07 -18.922 1 98.06 165 LYS B O 1
ATOM 2916 N N . ARG B 1 166 ? -2.783 -4.324 -16.688 1 98.06 166 ARG B N 1
ATOM 2917 C CA . ARG B 1 166 ? -1.342 -4.41 -16.484 1 98.06 166 ARG B CA 1
ATOM 2918 C C . ARG B 1 166 ? -0.774 -5.68 -17.109 1 98.06 166 ARG B C 1
ATOM 2920 O O . ARG B 1 166 ? 0.353 -5.684 -17.609 1 98.06 166 ARG B O 1
ATOM 2927 N N . GLN B 1 167 ? -1.574 -6.684 -17.016 1 98.31 167 GLN B N 1
ATOM 2928 C CA . GLN B 1 167 ? -1.171 -7.957 -17.594 1 98.31 167 GLN B CA 1
ATOM 2929 C C . GLN B 1 167 ? -0.926 -7.82 -19.094 1 98.31 167 GLN B C 1
ATOM 2931 O O . GLN B 1 167 ? 0.059 -8.344 -19.609 1 98.31 167 GLN B O 1
ATOM 2936 N N . LYS B 1 168 ? -1.761 -7.113 -19.75 1 97.81 168 LYS B N 1
ATOM 2937 C CA . LYS B 1 168 ? -1.652 -6.918 -21.203 1 97.81 168 LYS B CA 1
ATOM 2938 C C . LYS B 1 168 ? -0.394 -6.129 -21.547 1 97.81 168 LYS B C 1
ATOM 2940 O O . LYS B 1 168 ? 0.135 -6.258 -22.656 1 97.81 168 LYS B O 1
ATOM 2945 N N . GLU B 1 169 ? 0.089 -5.391 -20.609 1 96.94 169 GLU B N 1
ATOM 2946 C CA . GLU B 1 169 ? 1.248 -4.539 -20.859 1 96.94 169 GLU B CA 1
ATOM 2947 C C . GLU B 1 169 ? 2.527 -5.18 -20.328 1 96.94 169 GLU B C 1
ATOM 2949 O O . GLU B 1 169 ? 3.596 -4.562 -20.359 1 96.94 169 GLU B O 1
ATOM 2954 N N . SER B 1 170 ? 2.428 -6.34 -19.781 1 97.88 170 SER B N 1
ATOM 2955 C CA . SER B 1 170 ? 3.564 -7.051 -19.219 1 97.88 170 SER B CA 1
ATOM 2956 C C . SER B 1 170 ? 4.113 -8.086 -20.188 1 97.88 170 SER B C 1
ATOM 2958 O O . SER B 1 170 ? 3.48 -8.398 -21.203 1 97.88 170 SER B O 1
ATOM 2960 N N . GLU B 1 171 ? 5.348 -8.648 -19.891 1 95.56 171 GLU B N 1
ATOM 2961 C CA . GLU B 1 171 ? 6.023 -9.555 -20.812 1 95.56 171 GLU B CA 1
ATOM 2962 C C . GLU B 1 171 ? 6.516 -10.805 -20.094 1 95.56 171 GLU B C 1
ATOM 2964 O O . GLU B 1 171 ? 6.773 -10.781 -18.891 1 95.56 171 GLU B O 1
ATOM 2969 N N . GLN B 1 172 ? 6.633 -11.805 -20.922 1 93.88 172 GLN B N 1
ATOM 2970 C CA . GLN B 1 172 ? 7.32 -12.992 -20.438 1 93.88 172 GLN B CA 1
ATOM 2971 C C . GLN B 1 172 ? 8.781 -12.688 -20.125 1 93.88 172 GLN B C 1
ATOM 2973 O O . GLN B 1 172 ? 9.391 -11.82 -20.75 1 93.88 172 GLN B O 1
ATOM 2978 N N . LEU B 1 173 ? 9.266 -13.43 -19.156 1 89.81 173 LEU B N 1
ATOM 2979 C CA . LEU B 1 173 ? 10.641 -13.227 -18.703 1 89.81 173 LEU B CA 1
ATOM 2980 C C . LEU B 1 173 ? 11.602 -13.258 -19.891 1 89.81 173 LEU B C 1
ATOM 2982 O O . LEU B 1 173 ? 12.453 -12.375 -20.031 1 89.81 173 LEU B O 1
ATOM 2986 N N . ALA B 1 174 ? 11.516 -14.25 -20.766 1 84 174 ALA B N 1
ATOM 2987 C CA . ALA B 1 174 ? 12.414 -14.406 -21.906 1 84 174 ALA B CA 1
ATOM 2988 C C . ALA B 1 174 ? 12.352 -13.195 -22.828 1 84 174 ALA B C 1
ATOM 2990 O O . ALA B 1 174 ? 13.391 -12.695 -23.281 1 84 174 ALA B O 1
ATOM 2991 N N . THR B 1 175 ? 11.172 -12.75 -23.109 1 85.31 175 THR B N 1
ATOM 2992 C CA . THR B 1 175 ? 10.984 -11.594 -23.969 1 85.31 175 THR B CA 1
ATOM 2993 C C . THR B 1 175 ? 11.547 -10.336 -23.344 1 85.31 175 THR B C 1
ATOM 2995 O O . THR B 1 175 ? 12.227 -9.547 -24 1 85.31 175 THR B O 1
ATOM 2998 N N . TYR B 1 176 ? 11.266 -10.203 -22.062 1 87.75 176 TYR B N 1
ATOM 2999 C CA . TYR B 1 176 ? 11.789 -9.055 -21.344 1 87.75 176 TYR B CA 1
ATOM 3000 C C . TYR B 1 176 ? 13.312 -9.047 -21.359 1 87.75 176 TYR B C 1
ATOM 3002 O O . TYR B 1 176 ? 13.938 -8.008 -21.578 1 87.75 176 TYR B O 1
ATOM 3010 N N . CYS B 1 177 ? 13.961 -10.094 -21.188 1 83.31 177 CYS B N 1
ATOM 3011 C CA . CYS B 1 177 ? 15.414 -10.188 -21.094 1 83.31 177 CYS B CA 1
ATOM 3012 C C . CYS B 1 177 ? 16.047 -10 -22.469 1 83.31 177 CYS B C 1
ATOM 3014 O O . CYS B 1 177 ? 17.203 -9.586 -22.578 1 83.31 177 CYS B O 1
ATOM 3016 N N . GLN B 1 178 ? 15.359 -10.359 -23.469 1 78.25 178 GLN B N 1
ATOM 3017 C CA . GLN B 1 178 ? 15.875 -10.109 -24.812 1 78.25 178 GLN B CA 1
ATOM 3018 C C . GLN B 1 178 ? 15.945 -8.609 -25.109 1 78.25 178 GLN B C 1
ATOM 3020 O O . GLN B 1 178 ? 16.828 -8.156 -25.828 1 78.25 178 GLN B O 1
ATOM 3025 N N . GLY B 1 179 ? 15.078 -7.949 -24.484 1 74.12 179 GLY B N 1
ATOM 3026 C CA . GLY B 1 179 ? 14.977 -6.531 -24.797 1 74.12 179 GLY B CA 1
ATOM 3027 C C . GLY B 1 179 ? 15.688 -5.652 -23.781 1 74.12 179 GLY B C 1
ATOM 3028 O O . GLY B 1 179 ? 15.82 -4.441 -23.984 1 74.12 179 GLY B O 1
ATOM 3029 N N . SER B 1 180 ? 16.078 -6.316 -22.766 1 74.19 180 SER B N 1
ATOM 3030 C CA . SER B 1 180 ? 16.656 -5.496 -21.719 1 74.19 180 SER B CA 1
ATOM 3031 C C . SER B 1 180 ? 18.141 -5.836 -21.5 1 74.19 180 SER B C 1
ATOM 3033 O O . SER B 1 180 ? 18.5 -7.008 -21.406 1 74.19 180 SER B O 1
ATOM 3035 N N . THR B 1 181 ? 18.891 -4.848 -21.453 1 71.38 181 THR B N 1
ATOM 3036 C CA . THR B 1 181 ? 20.312 -5.035 -21.156 1 71.38 181 THR B CA 1
ATOM 3037 C C . THR B 1 181 ? 20.516 -5.297 -19.672 1 71.38 181 THR B C 1
ATOM 3039 O O . THR B 1 181 ? 21.578 -5.746 -19.25 1 71.38 181 THR B O 1
ATOM 3042 N N . LYS B 1 182 ? 19.469 -5.16 -18.969 1 69.56 182 LYS B N 1
ATOM 3043 C CA . LYS B 1 182 ? 19.578 -5.312 -17.516 1 69.56 182 LYS B CA 1
ATOM 3044 C C . LYS B 1 182 ? 19.266 -6.742 -17.094 1 69.56 182 LYS B C 1
ATOM 3046 O O . LYS B 1 182 ? 19.562 -7.137 -15.961 1 69.56 182 LYS B O 1
ATOM 3051 N N . CYS B 1 183 ? 18.75 -7.312 -18.047 1 72.19 183 CYS B N 1
ATOM 3052 C CA . CYS B 1 183 ? 18.359 -8.688 -17.734 1 72.19 183 CYS B CA 1
ATOM 3053 C C . CYS B 1 183 ? 19.531 -9.641 -17.984 1 72.19 183 CYS B C 1
ATOM 3055 O O . CYS B 1 183 ? 20.078 -9.688 -19.078 1 72.19 183 CYS B O 1
ATOM 3057 N N . GLN B 1 184 ? 20 -10.234 -16.828 1 62.38 184 GLN B N 1
ATOM 3058 C CA . GLN B 1 184 ? 21.031 -11.242 -16.984 1 62.38 184 GLN B CA 1
ATOM 3059 C C . GLN B 1 184 ? 20.438 -12.648 -16.969 1 62.38 184 GLN B C 1
ATOM 3061 O O . GLN B 1 184 ? 20.359 -13.281 -15.906 1 62.38 184 GLN B O 1
ATOM 3066 N N . LEU B 1 185 ? 19.891 -13.039 -18.062 1 57.06 185 LEU B N 1
ATOM 3067 C CA . LEU B 1 185 ? 19.188 -14.312 -18.203 1 57.06 185 LEU B CA 1
ATOM 3068 C C . LEU B 1 185 ? 20.031 -15.461 -17.656 1 57.06 185 LEU B C 1
ATOM 3070 O O . LEU B 1 185 ? 19.5 -16.359 -16.984 1 57.06 185 LEU B O 1
ATOM 3074 N N . GLU B 1 186 ? 21.25 -15.422 -18.125 1 53.41 186 GLU B N 1
ATOM 3075 C CA . GLU B 1 186 ? 22.109 -16.516 -17.672 1 53.41 186 GLU B CA 1
ATOM 3076 C C . GLU B 1 186 ? 22.109 -16.609 -16.156 1 53.41 186 GLU B C 1
ATOM 3078 O O . GLU B 1 186 ? 22.078 -17.703 -15.594 1 53.41 186 GLU B O 1
ATOM 3083 N N . SER B 1 187 ? 22.094 -15.508 -15.602 1 53.09 187 SER B N 1
ATOM 3084 C CA . SER B 1 187 ? 22.078 -15.508 -14.141 1 53.09 187 SER B CA 1
ATOM 3085 C C . SER B 1 187 ? 20.75 -15.992 -13.594 1 53.09 187 SER B C 1
ATOM 3087 O O . SER B 1 187 ? 20.703 -16.734 -12.609 1 53.09 187 SER B O 1
ATOM 3089 N N . VAL B 1 188 ? 19.703 -15.641 -14.305 1 56.94 188 VAL B N 1
ATOM 3090 C CA . VAL B 1 188 ? 18.375 -16.109 -13.883 1 56.94 188 VAL B CA 1
ATOM 3091 C C . VAL B 1 188 ? 18.266 -17.609 -14.094 1 56.94 188 VAL B C 1
ATOM 3093 O O . VAL B 1 188 ? 17.766 -18.328 -13.234 1 56.94 188 VAL B O 1
ATOM 3096 N N . ALA B 1 189 ? 18.734 -18.047 -15.234 1 53.03 189 ALA B N 1
ATOM 3097 C CA . ALA B 1 189 ? 18.719 -19.469 -15.586 1 53.03 189 ALA B CA 1
ATOM 3098 C C . ALA B 1 189 ? 19.609 -20.281 -14.648 1 53.03 189 ALA B C 1
ATOM 3100 O O . ALA B 1 189 ? 19.219 -21.375 -14.219 1 53.03 189 ALA B O 1
ATOM 3101 N N . ASN B 1 190 ? 20.734 -19.734 -14.461 1 51.34 190 ASN B N 1
ATOM 3102 C CA . ASN B 1 190 ? 21.641 -20.469 -13.594 1 51.34 190 ASN B CA 1
ATOM 3103 C C . ASN B 1 190 ? 21.094 -20.594 -12.172 1 51.34 190 ASN B C 1
ATOM 3105 O O . ASN B 1 190 ? 21.25 -21.625 -11.531 1 51.34 190 ASN B O 1
ATOM 3109 N N . LYS B 1 191 ? 20.422 -19.609 -11.828 1 51.06 191 LYS B N 1
ATOM 3110 C CA . LYS B 1 191 ? 19.844 -19.641 -10.492 1 51.06 191 LYS B CA 1
ATOM 3111 C C . LYS B 1 191 ? 18.672 -20.625 -10.414 1 51.06 191 LYS B C 1
ATOM 3113 O O . LYS B 1 191 ? 18.484 -21.297 -9.398 1 51.06 191 LYS B O 1
ATOM 3118 N N . ALA B 1 192 ? 17.906 -20.719 -11.453 1 50.44 192 ALA B N 1
ATOM 3119 C CA . ALA B 1 192 ? 16.828 -21.703 -11.516 1 50.44 192 ALA B CA 1
ATOM 3120 C C . ALA B 1 192 ? 17.375 -23.125 -11.445 1 50.44 192 ALA B C 1
ATOM 3122 O O . ALA B 1 192 ? 16.797 -23.984 -10.789 1 50.44 192 ALA B O 1
ATOM 3123 N N . VAL B 1 193 ? 18.516 -23.328 -12.055 1 45.44 193 VAL B N 1
ATOM 3124 C CA . VAL B 1 193 ? 19.172 -24.625 -12 1 45.44 193 VAL B CA 1
ATOM 3125 C C . VAL B 1 193 ? 19.734 -24.875 -10.602 1 45.44 193 VAL B C 1
ATOM 3127 O O . VAL B 1 193 ? 19.609 -25.969 -10.055 1 45.44 193 VAL B O 1
ATOM 3130 N N . ASP B 1 194 ? 20.266 -23.875 -10.031 1 44.94 194 ASP B N 1
ATOM 313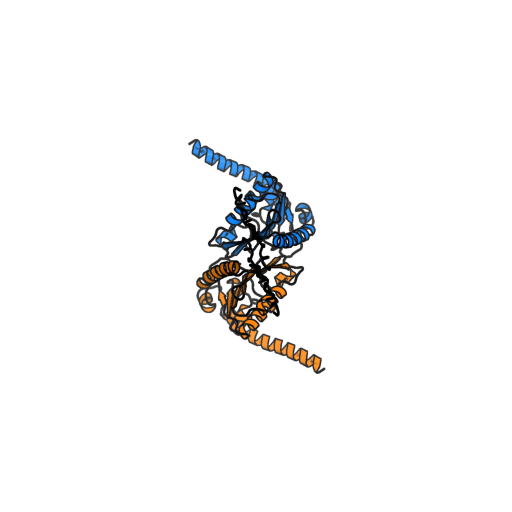1 C CA . ASP B 1 194 ? 20.859 -24.016 -8.711 1 44.94 194 ASP B CA 1
ATOM 3132 C C . ASP B 1 194 ? 19.781 -24.188 -7.641 1 44.94 194 ASP B C 1
ATOM 3134 O O . ASP B 1 194 ? 19.969 -24.953 -6.684 1 44.94 194 ASP B O 1
ATOM 3138 N N . ALA B 1 195 ? 18.766 -23.453 -7.719 1 44.25 195 ALA B N 1
ATOM 3139 C CA . ALA B 1 195 ? 17.656 -23.609 -6.773 1 44.25 195 ALA B CA 1
ATOM 3140 C C . ALA B 1 195 ? 17.094 -25.016 -6.816 1 44.25 195 ALA B C 1
ATOM 3142 O O . ALA B 1 195 ? 16.688 -25.562 -5.785 1 44.25 195 ALA B O 1
ATOM 3143 N N . THR B 1 196 ? 16.984 -25.609 -7.938 1 41.94 196 THR B N 1
ATOM 3144 C CA . THR B 1 196 ? 16.641 -27.016 -8.047 1 41.94 196 THR B CA 1
ATOM 3145 C C . THR B 1 196 ? 17.641 -27.891 -7.289 1 41.94 196 THR B C 1
ATOM 3147 O O . THR B 1 196 ? 17.266 -28.844 -6.629 1 41.94 196 THR B O 1
ATOM 3150 N N . SER B 1 197 ? 18.797 -27.391 -7.402 1 40.75 197 SER B N 1
ATOM 3151 C CA . SER B 1 197 ? 19.812 -28.172 -6.723 1 40.75 197 SER B CA 1
ATOM 3152 C C . SER B 1 197 ? 19.766 -27.969 -5.211 1 40.75 197 SER B C 1
ATOM 3154 O O . SER B 1 197 ? 19.875 -28.938 -4.449 1 40.75 197 SER B O 1
ATOM 3156 N N . LYS B 1 198 ? 19.531 -26.75 -4.82 1 42.62 198 LYS B N 1
ATOM 3157 C CA . LYS B 1 198 ? 19.516 -26.484 -3.383 1 42.62 198 LYS B CA 1
ATOM 3158 C C . LYS B 1 198 ? 18.219 -26.984 -2.742 1 42.62 198 LYS B C 1
ATOM 3160 O O . LYS B 1 198 ? 18.219 -27.406 -1.586 1 42.62 198 LYS B O 1
ATOM 3165 N N . ALA B 1 199 ? 17.094 -26.828 -3.252 1 40.44 199 ALA B N 1
ATOM 3166 C CA . ALA B 1 199 ? 15.867 -27.453 -2.779 1 40.44 199 ALA B CA 1
ATOM 3167 C C . ALA B 1 199 ? 16.031 -28.969 -2.666 1 40.44 199 ALA B C 1
ATOM 3169 O O . ALA B 1 199 ? 15.586 -29.578 -1.694 1 40.44 199 ALA B O 1
ATOM 3170 N N . ALA B 1 200 ? 16.641 -29.5 -3.561 1 37.5 200 ALA B N 1
ATOM 3171 C CA . ALA B 1 200 ? 17.031 -30.906 -3.447 1 37.5 200 ALA B CA 1
ATOM 3172 C C . ALA B 1 200 ? 17.953 -31.125 -2.246 1 37.5 200 ALA B C 1
ATOM 3174 O O . ALA B 1 200 ? 17.766 -32.094 -1.481 1 37.5 200 ALA B O 1
ATOM 3175 N N . ASN B 1 201 ? 18.688 -30.156 -1.995 1 39.56 201 ASN B N 1
ATOM 3176 C CA . ASN B 1 201 ? 19.594 -30.281 -0.851 1 39.56 201 ASN B CA 1
ATOM 3177 C C . ASN B 1 201 ? 18.891 -29.906 0.454 1 39.56 201 ASN B C 1
ATOM 3179 O O . ASN B 1 201 ? 19.094 -30.562 1.48 1 39.56 201 ASN B O 1
ATOM 3183 N N . SER B 1 202 ? 18.062 -28.922 0.481 1 41.09 202 SER B N 1
ATOM 3184 C CA . SER B 1 202 ? 17.344 -28.562 1.699 1 41.09 202 SER B CA 1
ATOM 3185 C C . SER B 1 202 ? 16.281 -29.609 2.035 1 41.09 202 SER B C 1
ATOM 3187 O O . SER B 1 202 ? 16.109 -29.984 3.197 1 41.09 202 SER B O 1
ATOM 3189 N N . ALA B 1 203 ? 15.453 -30.078 1.166 1 37.31 203 ALA B N 1
ATOM 3190 C CA . ALA B 1 203 ? 14.602 -31.234 1.385 1 37.31 203 ALA B CA 1
ATOM 3191 C C . ALA B 1 203 ? 15.422 -32.438 1.852 1 37.31 203 ALA B C 1
ATOM 3193 O O . ALA B 1 203 ? 15.031 -33.156 2.777 1 37.31 203 ALA B O 1
ATOM 3194 N N . TRP B 1 204 ? 16.484 -32.469 1.207 1 37.97 204 TRP B N 1
ATOM 3195 C CA . TRP B 1 204 ? 17.406 -33.531 1.611 1 37.97 204 TRP B CA 1
ATOM 3196 C C . TRP B 1 204 ? 17.922 -33.281 3.027 1 37.97 204 TRP B C 1
ATOM 3198 O O . TRP B 1 204 ? 17.953 -34.219 3.85 1 37.97 204 TRP B O 1
ATOM 3208 N N . ASN B 1 205 ? 18.172 -32.031 3.311 1 43.06 205 ASN B N 1
ATOM 3209 C CA . ASN B 1 205 ? 18.656 -31.734 4.656 1 43.06 205 ASN B CA 1
ATOM 3210 C C . ASN B 1 205 ? 17.531 -31.797 5.676 1 43.06 205 ASN B C 1
ATOM 3212 O O . ASN B 1 205 ? 17.719 -32.25 6.805 1 43.06 205 ASN B O 1
ATOM 3216 N N . SER B 1 206 ? 16.406 -31.297 5.355 1 42.72 206 SER B N 1
ATOM 3217 C CA . SER B 1 206 ? 15.242 -31.422 6.238 1 42.72 206 SER B CA 1
ATOM 3218 C C . SER B 1 206 ? 14.844 -32.875 6.418 1 42.72 206 SER B C 1
ATOM 3220 O O . SER B 1 206 ? 14.523 -33.312 7.527 1 42.72 206 SER B O 1
ATOM 3222 N N . THR B 1 207 ? 14.812 -33.562 5.359 1 39.59 207 THR B N 1
ATOM 3223 C CA . THR B 1 207 ? 14.602 -35 5.43 1 39.59 207 THR B CA 1
ATOM 3224 C C . THR B 1 207 ? 15.703 -35.656 6.242 1 39.59 207 THR B C 1
ATOM 3226 O O . THR B 1 207 ? 15.438 -36.562 7.059 1 39.59 207 THR B O 1
ATOM 3229 N N . LYS B 1 208 ? 16.953 -35.312 6.066 1 42 208 LYS B N 1
ATOM 3230 C CA . LYS B 1 208 ? 18.094 -35.812 6.82 1 42 208 LYS B CA 1
ATOM 3231 C C . LYS B 1 208 ? 17.969 -35.469 8.305 1 42 208 LYS B C 1
ATOM 3233 O O . LYS B 1 208 ? 18.203 -36.312 9.164 1 42 208 LYS B O 1
ATOM 3238 N N . SER B 1 209 ? 17.609 -34.219 8.5 1 45.62 209 SER B N 1
ATOM 3239 C CA . SER B 1 209 ? 17.453 -33.781 9.891 1 45.62 209 SER B CA 1
ATOM 3240 C C . SER B 1 209 ? 16.297 -34.531 10.57 1 45.62 209 SER B C 1
ATOM 3242 O O . SER B 1 209 ? 16.391 -34.875 11.742 1 45.62 209 SER B O 1
ATOM 3244 N N . PHE B 1 210 ? 15.164 -34.719 9.891 1 40.78 210 PHE B N 1
ATOM 3245 C CA . PHE B 1 210 ? 14.047 -35.531 10.367 1 40.78 210 PHE B CA 1
ATOM 3246 C C . PHE B 1 210 ? 14.5 -36.938 10.625 1 40.78 210 PHE B C 1
ATOM 3248 O O . PHE B 1 210 ? 14.211 -37.531 11.68 1 40.78 210 PHE B O 1
ATOM 3255 N N . TRP B 1 211 ? 15.227 -37.438 9.641 1 41.28 211 TRP B N 1
ATOM 3256 C CA . TRP B 1 211 ? 15.711 -38.812 9.773 1 41.28 211 TRP B CA 1
ATOM 3257 C C . TRP B 1 211 ? 16.703 -38.906 10.922 1 41.28 211 TRP B C 1
ATOM 3259 O O . TRP B 1 211 ? 16.609 -39.844 11.734 1 41.28 211 TRP B O 1
ATOM 3269 N N . ASN B 1 212 ? 17.516 -37.969 10.992 1 45.5 212 ASN B N 1
ATOM 3270 C CA . ASN B 1 212 ? 18.516 -38.062 12.047 1 45.5 212 ASN B CA 1
ATOM 3271 C C . ASN B 1 212 ? 17.891 -37.906 13.43 1 45.5 212 ASN B C 1
ATOM 3273 O O . ASN B 1 212 ? 18.344 -38.531 14.391 1 45.5 212 ASN B O 1
ATOM 3277 N N . LYS B 1 213 ? 16.875 -37.219 13.523 1 48.81 213 LYS B N 1
ATOM 3278 C CA . LYS B 1 213 ? 16.219 -37 14.805 1 48.81 213 LYS B CA 1
ATOM 3279 C C . LYS B 1 213 ? 15.414 -38.219 15.227 1 48.81 213 LYS B C 1
ATOM 3281 O O . LYS B 1 213 ? 15.195 -38.438 16.422 1 48.81 213 LYS B O 1
ATOM 3286 N N . HIS B 1 214 ? 14.852 -38.75 14.203 1 45.19 214 HIS B N 1
ATOM 3287 C CA . HIS B 1 214 ? 13.992 -39.875 14.547 1 45.19 214 HIS B CA 1
ATOM 3288 C C . HIS B 1 214 ? 14.758 -41.188 14.469 1 45.19 214 HIS B C 1
ATOM 3290 O O . HIS B 1 214 ? 14.211 -42.25 14.773 1 45.19 214 HIS B O 1
ATOM 3296 N N . THR B 1 215 ? 15.93 -41.125 13.852 1 42.22 215 THR B N 1
ATOM 3297 C CA . THR B 1 215 ? 16.719 -42.375 13.859 1 42.22 215 THR B CA 1
ATOM 3298 C C . THR B 1 215 ? 17.844 -42.281 14.883 1 42.22 215 THR B C 1
ATOM 3300 O O . THR B 1 215 ? 18.594 -43.25 15.078 1 42.22 215 THR B O 1
ATOM 3303 N N . SER B 1 216 ? 17.953 -41.125 15.469 1 35.31 216 SER B N 1
ATOM 3304 C CA . SER B 1 216 ? 18.859 -41.219 16.609 1 35.31 216 SER B CA 1
ATOM 3305 C C . SER B 1 216 ? 18.141 -41.688 17.859 1 35.31 216 SER B C 1
ATOM 3307 O O . SER B 1 216 ? 16.953 -41.406 18.047 1 35.31 216 SER B O 1
#

Organism: Piscirickettsia salmonis (NCBI:txid1238)

InterPro domains:
  IPR025202 Cardiolipin synthase-like, phospholipase D-like domain [PF13091] (44-165)
  IPR051406 Phospholipase D domain-containing protein [PTHR43856] (16-187)

Foldseek 3Di:
DPPPPPPPPPPPPPPPPPPPPPPVPPPFPKDKDKPQVDQVLVVLLVVLLPFDAEKEWEAQAAQAPSNVVSQLVSVVNVHHYEYEYEPVQQPDLRHCLLVCVLSVGHYWYLYPDPTSQWGWMAGPLFKIKGWRQGNDPCSNHPHIIMIMITGHNVVSVVVVVVSVVSVVNTHDLVVVLVPDPPRPVVVSVVSSVVVVVVVVVVCVVVVVVVCVVVVD/DPPPPPPPPPPPPPPPPPPPPPPVPPPFPKDKDKPQVDQVLVVLLVVLLPFDAEKEWEAQAAQAPSNVVSQLVSVVNVHHYEYEYEPVQQPDLRHCLLVCVLSVGHYWYLYPDPTSQWGWMAGPLFKIKGWRQGNDPCSNHPHIIMIMITGHNVVSVVVVVVSVVSVVNTHDLVVVLVPDPPRPVVVSVVSSVVVVVVVVVVCVVVVVVVCVVVVD

Radius of gyration: 29.78 Å; Cα contacts (8 Å, |Δi|>4): 772; chains: 2; bounding box: 114×88×46 Å

pLDDT: mean 79.49, std 23.76, range [32.22, 98.94]